Protein AF-A0A6J8EHJ0-F1 (afdb_monomer_lite)

Radius of gyration: 64.83 Å; chains: 1; bounding box: 148×82×226 Å

Sequence (607 aa):
MILKSPSSLLPSDLTCAIQNQIAAVLEKQIGTSPLSCLPIIASTIPTVQPEEMSKLQKSDPHIKRLLLYWKGEEIVTRRQLSRESKEVRRLVNNIKTLKEKDGIIYRETKDNRQLLLPSTLKQREAFELAMEETEQKALKRQQKLNVKIDNKELPIGCRIFLRNHPKGRAKIQDAWNDKPYRIMDKKDNMYNVEPLIGRGESKHVHRREILDARYLVRNRNPNFDRPQPCGRVVNERSEIVDRQDSDDEDFVILLQQPPVTTYDENGTKETLARTIEIRHKQIKEARNIELQEKIEKYEIDIVEKERIIGMFKQLNEEEKKLREQKELSFKRKKEEFDKELFELKEILEGKERSFRRKNEQLIAETEEKEKKLRDTYNQMSEEEKILRKRELSFKQTKEEFYIEVCRLKQIQEDKERSFRRKNDQLVAEREKEKKLKDIYKQMSEEEKILGEEKELSFKRKKEEFDIEVSRLKQIQEENEKSFRRNTDQLIAEREEKERKLLDEYNQIVEEEKILREEKELSLKQIHEAKERSFRRNTNKLIAEREEKEKEIVEEKRLREEKEKEIVEEKRLREEREKENYLLQQEKSALEKENKTLIQKSKVCVVS

Structure (mmCIF, N/CA/C/O backbone):
data_AF-A0A6J8EHJ0-F1
#
_entry.id   AF-A0A6J8EHJ0-F1
#
loop_
_atom_site.group_PDB
_atom_site.id
_atom_site.type_symbol
_atom_site.label_atom_id
_atom_site.label_alt_id
_atom_site.label_comp_id
_atom_site.label_asym_id
_atom_site.label_entity_id
_atom_site.label_seq_id
_atom_site.pdbx_PDB_ins_code
_atom_site.Cartn_x
_atom_site.Cartn_y
_atom_site.Cartn_z
_atom_site.occupancy
_atom_site.B_iso_or_equiv
_atom_site.auth_seq_id
_atom_site.auth_comp_id
_atom_site.auth_asym_id
_atom_site.auth_atom_id
_atom_site.pdbx_PDB_model_num
ATOM 1 N N . MET A 1 1 ? 8.419 12.391 -55.131 1.00 37.00 1 MET A N 1
ATOM 2 C CA . MET A 1 1 ? 9.618 11.539 -54.977 1.00 37.00 1 MET A CA 1
ATOM 3 C C . MET A 1 1 ? 9.383 10.611 -53.795 1.00 37.00 1 MET A C 1
ATOM 5 O O . MET A 1 1 ? 9.389 11.077 -52.666 1.00 37.00 1 MET A O 1
ATOM 9 N N . ILE A 1 2 ? 9.044 9.347 -54.055 1.00 34.19 2 ILE A N 1
ATOM 10 C CA . ILE A 1 2 ? 8.752 8.343 -53.019 1.00 34.19 2 ILE A CA 1
ATOM 11 C C . ILE A 1 2 ? 10.061 7.602 -52.730 1.00 34.19 2 ILE A C 1
ATOM 13 O O . ILE A 1 2 ? 10.590 6.931 -53.613 1.00 34.19 2 ILE A O 1
ATOM 17 N N . LEU A 1 3 ? 10.601 7.765 -51.521 1.00 34.50 3 LEU A N 1
ATOM 18 C CA . LEU A 1 3 ? 11.799 7.057 -51.066 1.00 34.50 3 LEU A CA 1
ATOM 19 C C . LEU A 1 3 ? 11.426 5.606 -50.726 1.00 34.50 3 LEU A C 1
ATOM 21 O O . LEU A 1 3 ? 10.606 5.365 -49.842 1.00 34.50 3 LEU A O 1
ATOM 25 N N . LYS A 1 4 ? 12.006 4.645 -51.455 1.00 35.75 4 LYS A N 1
ATOM 26 C CA . LYS A 1 4 ? 11.900 3.207 -51.168 1.00 35.75 4 LYS A CA 1
ATOM 27 C C . LYS A 1 4 ? 12.819 2.836 -49.995 1.00 35.75 4 LYS A C 1
ATOM 29 O O . LYS A 1 4 ? 13.918 3.368 -49.866 1.00 35.75 4 LYS A O 1
ATOM 34 N N . SER A 1 5 ? 12.349 1.927 -49.146 1.00 40.28 5 SER A N 1
ATOM 35 C CA . SER A 1 5 ? 13.016 1.439 -47.933 1.00 40.28 5 SER A CA 1
ATOM 36 C C . SER A 1 5 ? 14.308 0.643 -48.214 1.00 40.28 5 SER A C 1
ATOM 38 O O . SER A 1 5 ? 14.365 -0.083 -49.210 1.00 40.28 5 SER A O 1
ATOM 40 N N . PRO A 1 6 ? 15.310 0.686 -47.310 1.00 44.06 6 PRO A N 1
ATOM 41 C CA . PRO A 1 6 ? 16.663 0.142 -47.515 1.00 44.06 6 PRO A CA 1
ATOM 42 C C . PRO A 1 6 ? 16.791 -1.396 -47.459 1.00 44.06 6 PRO A C 1
ATOM 44 O O . PRO A 1 6 ? 17.896 -1.925 -47.443 1.00 44.06 6 PRO A O 1
ATOM 47 N N . SER A 1 7 ? 15.688 -2.145 -47.463 1.00 43.34 7 SER A N 1
ATOM 48 C CA . SER A 1 7 ? 15.691 -3.609 -47.297 1.00 43.34 7 SER A CA 1
ATOM 49 C C . SER A 1 7 ? 15.924 -4.409 -48.590 1.00 43.34 7 SER A C 1
ATOM 51 O O . SER A 1 7 ? 15.795 -5.626 -48.570 1.00 43.34 7 SER A O 1
ATOM 53 N N . SER A 1 8 ? 16.242 -3.758 -49.715 1.00 46.12 8 SER A N 1
ATOM 54 C CA . SER A 1 8 ? 16.336 -4.396 -51.046 1.00 46.12 8 SER A CA 1
ATOM 55 C C . SER A 1 8 ? 17.762 -4.537 -51.602 1.00 46.12 8 SER A C 1
ATOM 57 O O . SER A 1 8 ? 17.929 -4.821 -52.781 1.00 46.12 8 SER A O 1
ATOM 59 N N . LEU A 1 9 ? 18.799 -4.353 -50.775 1.00 47.59 9 LEU A N 1
ATOM 60 C CA . LEU A 1 9 ? 20.199 -4.294 -51.232 1.00 47.59 9 LEU A CA 1
ATOM 61 C C . LEU A 1 9 ? 21.023 -5.575 -51.024 1.00 47.59 9 LEU A C 1
ATOM 63 O O . LEU A 1 9 ? 22.231 -5.549 -51.241 1.00 47.59 9 LEU A O 1
ATOM 67 N N . LEU A 1 10 ? 20.413 -6.692 -50.622 1.00 62.69 10 LEU A N 1
ATOM 68 C CA . LEU A 1 10 ? 21.129 -7.965 -50.523 1.00 62.69 10 LEU A CA 1
ATOM 69 C C . LEU A 1 10 ? 20.676 -8.920 -51.635 1.00 62.69 10 LEU A C 1
ATOM 71 O O . LEU A 1 10 ? 19.471 -9.145 -51.763 1.00 62.69 10 LEU A O 1
ATOM 75 N N . PRO A 1 11 ? 21.613 -9.484 -52.425 1.00 75.31 11 PRO A N 1
ATOM 76 C CA . PRO A 1 11 ? 21.313 -10.562 -53.358 1.00 75.31 11 PRO A CA 1
ATOM 77 C C . PRO A 1 11 ? 20.622 -11.715 -52.624 1.00 75.31 11 PRO A C 1
ATOM 79 O O . PRO A 1 11 ? 21.069 -12.118 -51.546 1.00 75.31 11 PRO A O 1
ATOM 82 N N . SER A 1 12 ? 19.547 -12.243 -53.211 1.00 69.94 12 SER A N 1
ATOM 83 C CA . SER A 1 12 ? 18.723 -13.346 -52.684 1.00 69.94 12 SER A CA 1
ATOM 84 C C . SER A 1 12 ? 19.536 -14.558 -52.226 1.00 69.94 12 SER A C 1
ATOM 86 O O . SER A 1 12 ? 19.180 -15.258 -51.276 1.00 69.94 12 SER A O 1
ATOM 88 N N . ASP A 1 13 ? 20.665 -14.774 -52.886 1.00 68.75 13 ASP A N 1
ATOM 89 C CA . ASP A 1 13 ? 21.521 -15.934 -52.686 1.00 68.75 13 ASP A CA 1
ATOM 90 C C . ASP A 1 13 ? 22.263 -15.840 -51.344 1.00 68.75 13 ASP A C 1
ATOM 92 O O . ASP A 1 13 ? 22.521 -16.844 -50.677 1.00 68.75 13 ASP A O 1
ATOM 96 N N . LEU A 1 14 ? 22.530 -14.612 -50.892 1.00 68.12 14 LEU A N 1
ATOM 97 C CA . LEU A 1 14 ? 23.242 -14.318 -49.653 1.00 68.12 14 LEU A CA 1
ATOM 98 C C . LEU A 1 14 ? 22.308 -14.382 -48.437 1.00 68.12 14 LEU A C 1
ATOM 100 O O . LEU A 1 14 ? 22.705 -14.877 -47.383 1.00 68.12 14 LEU A O 1
ATOM 104 N N . THR A 1 15 ? 21.048 -13.965 -48.578 1.00 69.50 15 THR A N 1
ATOM 105 C CA . THR A 1 15 ? 20.033 -14.115 -47.521 1.00 69.50 15 THR A CA 1
ATOM 106 C C . THR A 1 15 ? 19.699 -15.580 -47.253 1.00 69.50 15 THR A C 1
ATOM 108 O O . THR A 1 15 ? 19.589 -15.965 -46.088 1.00 69.50 15 THR A O 1
ATOM 111 N N . CYS A 1 16 ? 19.623 -16.412 -48.296 1.00 69.44 16 CYS A N 1
ATOM 112 C CA . CYS A 1 16 ? 19.409 -17.854 -48.151 1.00 69.44 16 CYS A CA 1
ATOM 113 C C . CYS A 1 16 ? 20.607 -18.541 -47.466 1.00 69.44 16 CYS A C 1
ATOM 115 O O . CYS A 1 16 ? 20.432 -19.333 -46.539 1.00 69.44 16 CYS A O 1
ATOM 117 N N . ALA A 1 17 ? 21.840 -18.175 -47.839 1.00 77.12 17 ALA A N 1
ATOM 118 C CA . ALA A 1 17 ? 23.050 -18.701 -47.203 1.00 77.12 17 ALA A CA 1
ATOM 119 C C . ALA A 1 17 ? 23.141 -18.339 -45.707 1.00 77.12 17 ALA A C 1
ATOM 121 O O . ALA A 1 17 ? 23.489 -19.189 -44.883 1.00 77.12 17 ALA A O 1
ATOM 122 N N . ILE A 1 18 ? 22.774 -17.105 -45.341 1.00 76.00 18 ILE A N 1
ATOM 123 C CA . ILE A 1 18 ? 22.749 -16.651 -43.944 1.00 76.00 18 ILE A CA 1
ATOM 124 C C . ILE A 1 18 ? 21.660 -17.385 -43.149 1.00 76.00 18 ILE A C 1
ATOM 126 O O . ILE A 1 18 ? 21.921 -17.844 -42.038 1.00 76.00 18 ILE A O 1
ATOM 130 N N . GLN A 1 19 ? 20.458 -17.557 -43.709 1.00 76.12 19 GLN A N 1
ATOM 131 C CA . GLN A 1 19 ? 19.379 -18.297 -43.044 1.00 76.12 19 GLN A CA 1
ATOM 132 C C . GLN A 1 19 ? 19.737 -19.773 -42.821 1.00 76.12 19 GLN A C 1
ATOM 134 O O . GLN A 1 19 ? 19.497 -20.299 -41.733 1.00 76.12 19 GLN A O 1
ATOM 139 N N . ASN A 1 20 ? 20.390 -20.415 -43.791 1.00 76.56 20 ASN A N 1
ATOM 140 C CA . ASN A 1 20 ? 20.829 -21.805 -43.669 1.00 76.56 20 ASN A CA 1
ATOM 141 C C . ASN A 1 20 ? 21.965 -21.977 -42.646 1.00 76.56 20 ASN A C 1
ATOM 143 O O . ASN A 1 20 ? 21.979 -22.959 -41.904 1.00 76.56 20 ASN A O 1
ATOM 147 N N . GLN A 1 21 ? 22.886 -21.012 -42.536 1.00 79.50 21 GLN A N 1
ATOM 148 C CA . GLN A 1 21 ? 23.902 -21.025 -41.476 1.00 79.50 21 GLN A CA 1
ATOM 149 C C . GLN A 1 21 ? 23.294 -20.834 -40.082 1.00 79.50 21 GLN A C 1
ATOM 151 O O . GLN A 1 21 ? 23.711 -21.510 -39.143 1.00 79.50 21 GLN A O 1
ATOM 156 N N . ILE A 1 22 ? 22.289 -19.965 -39.940 1.00 77.31 22 ILE A N 1
ATOM 157 C CA . ILE A 1 22 ? 21.585 -19.766 -38.665 1.00 77.31 22 ILE A CA 1
ATOM 158 C C . ILE A 1 22 ? 20.845 -21.048 -38.250 1.00 77.31 22 ILE A C 1
ATOM 160 O O . ILE A 1 22 ? 20.940 -21.454 -37.091 1.00 77.31 22 ILE A O 1
ATOM 164 N N . ALA A 1 23 ? 20.178 -21.728 -39.188 1.00 74.44 23 ALA A N 1
ATOM 165 C CA . ALA A 1 23 ? 19.507 -23.003 -38.926 1.00 74.44 23 ALA A CA 1
ATOM 166 C C . ALA A 1 23 ? 20.495 -24.105 -38.489 1.00 74.44 23 ALA A C 1
ATOM 168 O O . ALA A 1 23 ? 20.273 -24.767 -37.476 1.00 74.44 23 ALA A O 1
ATOM 169 N N . ALA A 1 24 ? 21.636 -24.234 -39.174 1.00 74.19 24 ALA A N 1
ATOM 170 C CA . ALA A 1 24 ? 22.652 -25.240 -38.852 1.00 74.19 24 ALA A CA 1
ATOM 171 C C . ALA A 1 24 ? 23.341 -25.010 -37.489 1.00 74.19 24 ALA A C 1
ATOM 173 O O . ALA A 1 24 ? 23.752 -25.962 -36.821 1.00 74.19 24 ALA A O 1
ATOM 174 N N . VAL A 1 25 ? 23.479 -23.751 -37.057 1.00 76.56 25 VAL A N 1
ATOM 175 C CA . VAL A 1 25 ? 24.025 -23.414 -35.729 1.00 76.56 25 VAL A CA 1
ATOM 176 C C . VAL A 1 25 ? 23.017 -23.732 -34.623 1.00 76.56 25 VAL A C 1
ATOM 178 O O . VAL A 1 25 ? 23.414 -24.238 -33.573 1.00 76.56 25 VAL A O 1
ATOM 181 N N . LEU A 1 26 ? 21.723 -23.499 -34.866 1.00 67.19 26 LEU A N 1
ATOM 182 C CA . LEU A 1 26 ? 20.660 -23.827 -33.914 1.00 67.19 26 LEU A CA 1
ATOM 183 C C . LEU A 1 26 ? 20.492 -25.343 -33.731 1.00 67.19 26 LEU A C 1
ATOM 185 O O . LEU A 1 26 ? 20.342 -25.799 -32.600 1.00 67.19 26 LEU A O 1
ATOM 189 N N . GLU A 1 27 ? 20.616 -26.136 -34.798 1.00 69.44 27 GLU A N 1
ATOM 190 C CA . GLU A 1 27 ? 20.576 -27.605 -34.704 1.00 69.44 27 GLU A CA 1
ATOM 191 C C . GLU A 1 27 ? 21.775 -28.191 -33.942 1.00 69.44 27 GLU A C 1
ATOM 193 O O . GLU A 1 27 ? 21.628 -29.173 -33.218 1.00 69.44 27 GLU A O 1
ATOM 198 N N . LYS A 1 28 ? 22.960 -27.571 -34.025 1.00 70.69 28 LYS A N 1
ATOM 199 C CA . LYS A 1 28 ? 24.150 -28.032 -33.286 1.00 70.69 28 LYS A CA 1
ATOM 200 C C . LYS A 1 28 ? 24.123 -27.730 -31.788 1.00 70.69 28 LYS A C 1
ATOM 202 O O . LYS A 1 28 ? 24.857 -28.377 -31.043 1.00 70.69 28 LYS A O 1
ATOM 207 N N . GLN A 1 29 ? 23.331 -26.757 -31.337 1.00 58.41 29 GLN A N 1
ATOM 208 C CA . GLN A 1 29 ? 23.260 -26.392 -29.916 1.00 58.41 29 GLN A CA 1
ATOM 209 C C . GLN A 1 29 ? 22.192 -27.166 -29.136 1.00 58.41 29 GLN A C 1
ATOM 211 O O . GLN A 1 29 ? 22.242 -27.198 -27.906 1.00 58.41 29 GLN A O 1
ATOM 216 N N . ILE A 1 30 ? 21.269 -27.843 -29.821 1.00 49.22 30 ILE A N 1
ATOM 217 C CA . ILE A 1 30 ? 20.228 -28.653 -29.187 1.00 49.22 30 ILE A CA 1
ATOM 218 C C . ILE A 1 30 ? 20.640 -30.121 -29.314 1.00 49.22 30 ILE A C 1
ATOM 220 O O . ILE A 1 30 ? 20.262 -30.830 -30.242 1.00 49.22 30 ILE A O 1
ATOM 224 N N . GLY A 1 31 ? 21.486 -30.560 -28.381 1.00 40.81 31 GLY A N 1
ATOM 225 C CA . GLY A 1 31 ? 21.946 -31.942 -28.293 1.00 40.81 31 GLY A CA 1
ATOM 226 C C . GLY A 1 31 ? 20.784 -32.937 -28.260 1.00 40.81 31 GLY A C 1
ATOM 227 O O . GLY A 1 31 ? 19.827 -32.804 -27.498 1.00 40.81 31 GLY A O 1
ATOM 228 N N . THR A 1 32 ? 20.901 -33.953 -29.104 1.00 46.22 32 THR A N 1
ATOM 229 C CA . THR A 1 32 ? 19.975 -35.065 -29.285 1.00 46.22 32 THR A CA 1
ATOM 230 C C . THR A 1 32 ? 19.804 -35.884 -28.005 1.00 46.22 32 THR A C 1
ATOM 232 O O . THR A 1 32 ? 20.712 -36.612 -27.605 1.00 46.22 32 THR A O 1
ATOM 235 N N . SER A 1 33 ? 18.612 -35.840 -27.411 1.00 36.56 33 SER A N 1
ATOM 236 C CA . SER A 1 33 ? 18.094 -36.912 -26.557 1.00 36.56 33 SER A CA 1
ATOM 237 C C . SER A 1 33 ? 16.606 -37.113 -26.870 1.00 36.56 33 SER A C 1
ATOM 239 O O . SER A 1 33 ? 15.839 -36.150 -26.775 1.00 36.56 33 SER A O 1
ATOM 241 N N . PRO A 1 34 ? 16.164 -38.310 -27.299 1.00 52.53 34 PRO A N 1
ATOM 242 C CA . PRO A 1 34 ? 14.788 -38.531 -27.709 1.00 52.53 34 PRO A CA 1
ATOM 243 C C . PRO A 1 34 ? 13.959 -38.995 -26.509 1.00 52.53 34 PRO A C 1
ATOM 245 O O . PRO A 1 34 ? 13.818 -40.190 -26.266 1.00 52.53 34 PRO A O 1
ATOM 248 N N . LEU A 1 35 ? 13.370 -38.057 -25.766 1.00 39.50 35 LEU A N 1
ATOM 249 C CA . LEU A 1 35 ? 12.253 -38.361 -24.869 1.00 39.50 35 LEU A CA 1
ATOM 250 C C . LEU A 1 35 ? 11.121 -37.350 -25.075 1.00 39.50 35 LEU A C 1
ATOM 252 O O . LEU A 1 35 ? 11.190 -36.200 -24.658 1.00 39.50 35 LEU A O 1
ATOM 256 N N . SER A 1 36 ? 10.085 -37.832 -25.766 1.00 44.09 36 SER A N 1
ATOM 257 C CA . SER A 1 36 ? 8.674 -37.451 -25.640 1.00 44.09 36 SER A CA 1
ATOM 258 C C . SER A 1 36 ? 8.370 -35.991 -25.265 1.00 44.09 36 SER A C 1
ATOM 260 O O . SER A 1 36 ? 7.953 -35.700 -24.144 1.00 44.09 36 SER A O 1
ATOM 262 N N . CYS A 1 37 ? 8.459 -35.077 -26.230 1.00 34.75 37 CYS A N 1
ATOM 263 C CA . CYS A 1 37 ? 7.687 -33.837 -26.166 1.00 34.75 37 CYS A CA 1
ATOM 264 C C . CYS A 1 37 ? 6.271 -34.110 -26.688 1.00 34.75 37 CYS A C 1
ATOM 266 O O . CYS A 1 37 ? 5.990 -33.986 -27.878 1.00 34.75 37 CYS A O 1
ATOM 268 N N . LEU A 1 38 ? 5.370 -34.494 -25.780 1.00 36.62 38 LEU A N 1
ATOM 269 C CA . LEU A 1 38 ? 3.957 -34.167 -25.959 1.00 36.62 38 LEU A CA 1
ATOM 270 C C . LEU A 1 38 ? 3.814 -32.635 -25.946 1.00 36.62 38 LEU A C 1
ATOM 272 O O . LEU A 1 38 ? 4.614 -31.965 -25.286 1.00 36.62 38 LEU A O 1
ATOM 276 N N . PRO A 1 39 ? 2.833 -32.069 -26.670 1.00 39.81 39 PRO A N 1
ATOM 277 C CA . PRO A 1 39 ? 2.679 -30.628 -26.781 1.00 39.81 39 PRO A CA 1
ATOM 278 C C . PRO A 1 39 ? 2.547 -30.023 -25.386 1.00 39.81 39 PRO A C 1
ATOM 280 O O . PRO A 1 39 ? 1.609 -30.324 -24.645 1.00 39.81 39 PRO A O 1
ATOM 283 N N . ILE A 1 40 ? 3.512 -29.170 -25.039 1.00 39.34 40 ILE A N 1
ATOM 284 C CA . ILE A 1 40 ? 3.468 -28.294 -23.875 1.00 39.34 40 ILE A CA 1
ATOM 285 C C . ILE A 1 40 ? 2.319 -27.320 -24.136 1.00 39.34 40 ILE A C 1
ATOM 287 O O . ILE A 1 40 ? 2.488 -26.243 -24.702 1.00 39.34 40 ILE A O 1
ATOM 291 N N . ILE A 1 41 ? 1.111 -27.732 -23.763 1.00 36.44 41 ILE A N 1
ATOM 292 C CA . ILE A 1 41 ? 0.028 -26.801 -23.499 1.00 36.44 41 ILE A CA 1
ATOM 293 C C . ILE A 1 41 ? 0.527 -25.993 -22.307 1.00 36.44 41 ILE A C 1
ATOM 295 O O . ILE A 1 41 ? 0.726 -26.544 -21.225 1.00 36.44 41 ILE A O 1
ATOM 299 N N . ALA A 1 42 ? 0.821 -24.720 -22.558 1.00 38.38 42 ALA A N 1
ATOM 300 C CA . ALA A 1 42 ? 1.315 -23.752 -21.596 1.00 38.38 42 ALA A CA 1
ATOM 301 C C . ALA A 1 42 ? 0.484 -23.797 -20.303 1.00 38.38 42 ALA A C 1
ATOM 303 O O . ALA A 1 42 ? -0.595 -23.218 -20.202 1.00 38.38 42 ALA A O 1
ATOM 304 N N . SER A 1 43 ? 0.990 -24.527 -19.314 1.00 37.50 43 SER A N 1
ATOM 305 C CA . SER A 1 43 ? 0.501 -24.491 -17.947 1.00 37.50 43 SER A CA 1
ATOM 306 C C . SER A 1 43 ? 1.025 -23.195 -17.341 1.00 37.50 43 SER A C 1
ATOM 308 O O . SER A 1 43 ? 2.197 -23.105 -16.992 1.00 37.50 43 SER A O 1
ATOM 310 N N . THR A 1 44 ? 0.156 -22.197 -17.213 1.00 48.19 44 THR A N 1
ATOM 311 C CA . THR A 1 44 ? 0.405 -20.910 -16.539 1.00 48.19 44 THR A CA 1
ATOM 312 C C . THR A 1 44 ? 0.606 -21.036 -15.026 1.00 48.19 44 THR A C 1
ATOM 314 O O . THR A 1 44 ? 0.693 -20.031 -14.327 1.00 48.19 44 THR A O 1
ATOM 317 N N . ILE A 1 45 ? 0.679 -22.256 -14.488 1.00 57.72 45 ILE A N 1
ATOM 318 C CA . ILE A 1 45 ? 0.959 -22.466 -13.073 1.00 57.72 45 ILE A CA 1
ATOM 319 C C . ILE A 1 45 ? 2.458 -22.210 -12.857 1.00 57.72 45 ILE A C 1
ATOM 321 O O . ILE A 1 45 ? 3.272 -22.835 -13.542 1.00 57.72 45 ILE A O 1
ATOM 325 N N . PRO A 1 46 ? 2.844 -21.319 -11.923 1.00 57.69 46 PRO A N 1
ATOM 326 C CA . PRO A 1 46 ? 4.244 -21.101 -11.587 1.00 57.69 46 PRO A CA 1
ATOM 327 C C . PRO A 1 46 ? 4.899 -22.437 -11.234 1.00 57.69 46 PRO A C 1
ATOM 329 O O . PRO A 1 46 ? 4.273 -23.272 -10.580 1.00 57.69 46 PRO A O 1
ATOM 332 N N . THR A 1 47 ? 6.144 -22.629 -11.672 1.00 76.81 47 THR A N 1
ATOM 333 C CA . THR A 1 47 ? 6.971 -23.836 -11.499 1.00 76.81 47 THR A CA 1
ATOM 334 C C . THR A 1 47 ? 7.337 -24.074 -10.025 1.00 76.81 47 THR A C 1
ATOM 336 O O . THR A 1 47 ? 8.503 -24.100 -9.648 1.00 76.81 47 THR A O 1
ATOM 339 N N . VAL A 1 48 ? 6.336 -24.179 -9.154 1.00 87.56 48 VAL A N 1
ATOM 340 C CA . VAL A 1 48 ? 6.484 -24.457 -7.729 1.00 87.56 48 VAL A CA 1
ATOM 341 C C . VAL A 1 48 ? 6.723 -25.949 -7.584 1.00 87.56 48 VAL A C 1
ATOM 343 O O . VAL A 1 48 ? 5.947 -26.764 -8.091 1.00 87.56 48 VAL A O 1
ATOM 346 N N . GLN A 1 49 ? 7.797 -26.311 -6.888 1.00 92.12 49 GLN A N 1
ATOM 347 C CA . GLN A 1 49 ? 8.137 -27.712 -6.681 1.00 92.12 49 GLN A CA 1
ATOM 348 C C . GLN A 1 49 ? 7.021 -28.427 -5.894 1.00 92.12 49 GLN A C 1
ATOM 350 O O . GLN A 1 49 ? 6.405 -27.817 -5.011 1.00 92.12 49 GLN A O 1
ATOM 355 N N . PRO A 1 50 ? 6.752 -29.722 -6.152 1.00 93.50 50 PRO A N 1
ATOM 356 C CA . PRO A 1 50 ? 5.683 -30.459 -5.478 1.00 93.50 50 PRO A CA 1
ATOM 357 C C . PRO A 1 50 ? 5.747 -30.388 -3.941 1.00 93.50 50 PRO A C 1
ATOM 359 O O . PRO A 1 50 ? 4.733 -30.206 -3.261 1.00 93.50 50 PRO A O 1
ATOM 362 N N . GLU A 1 51 ? 6.954 -30.449 -3.381 1.00 94.31 51 GLU A N 1
ATOM 363 C CA . GLU A 1 51 ? 7.187 -30.346 -1.938 1.00 94.31 51 GLU A CA 1
ATOM 364 C C . GLU A 1 51 ? 6.798 -28.978 -1.370 1.00 94.31 51 GLU A C 1
ATOM 366 O O . GLU A 1 51 ? 6.218 -28.881 -0.286 1.00 94.31 51 GLU A O 1
ATOM 371 N N . GLU A 1 52 ? 7.099 -27.908 -2.104 1.00 94.25 52 GLU A N 1
ATOM 372 C CA . GLU A 1 52 ? 6.732 -26.548 -1.722 1.00 94.25 52 GLU A CA 1
ATOM 373 C C . GLU A 1 52 ? 5.220 -26.361 -1.798 1.00 94.25 52 GLU A C 1
ATOM 375 O O . GLU A 1 52 ? 4.625 -25.815 -0.870 1.00 94.25 52 GLU A O 1
ATOM 380 N N . MET A 1 53 ? 4.574 -26.896 -2.837 1.00 95.31 53 MET A N 1
ATOM 381 C CA . MET A 1 53 ? 3.116 -26.883 -2.957 1.00 95.31 53 MET A CA 1
ATOM 382 C C . MET A 1 53 ? 2.448 -27.608 -1.781 1.00 95.31 53 MET A C 1
ATOM 384 O O . MET A 1 53 ? 1.489 -27.097 -1.201 1.00 95.31 53 MET A O 1
ATOM 388 N N . SER A 1 54 ? 2.993 -28.757 -1.365 1.00 96.06 54 SER A N 1
ATOM 389 C CA . SER A 1 54 ? 2.539 -29.474 -0.167 1.00 96.06 54 SER A CA 1
ATOM 390 C C . SER A 1 54 ? 2.683 -28.620 1.098 1.00 96.06 54 SER A C 1
ATOM 392 O O . SER A 1 54 ? 1.748 -28.525 1.898 1.00 96.06 54 SER A O 1
ATOM 394 N N . LYS A 1 55 ? 3.832 -27.954 1.282 1.00 96.31 55 LYS A N 1
ATOM 395 C CA . LYS A 1 55 ? 4.069 -27.040 2.414 1.00 96.31 55 LYS A CA 1
ATOM 396 C C . LYS A 1 55 ? 3.079 -25.871 2.409 1.00 96.31 55 LYS A C 1
ATOM 398 O O . LYS A 1 55 ? 2.517 -25.567 3.460 1.00 96.31 55 LYS A O 1
ATOM 403 N N . LEU A 1 56 ? 2.814 -25.270 1.247 1.00 95.62 56 LEU A N 1
ATOM 404 C CA . LEU A 1 56 ? 1.862 -24.165 1.085 1.00 95.62 56 LEU A CA 1
ATOM 405 C C . LEU A 1 56 ? 0.415 -24.594 1.361 1.00 95.62 56 LEU A C 1
ATOM 407 O O . LEU A 1 56 ? -0.327 -23.872 2.020 1.00 95.62 56 LEU A O 1
ATOM 411 N N . GLN A 1 57 ? 0.006 -25.785 0.918 1.00 96.38 57 GLN A N 1
ATOM 412 C CA . GLN A 1 57 ? -1.313 -26.331 1.252 1.00 96.38 57 GLN A CA 1
ATOM 413 C C . GLN A 1 57 ? -1.452 -26.631 2.751 1.00 96.38 57 GLN A C 1
ATOM 415 O O . GLN A 1 57 ? -2.514 -26.416 3.329 1.00 96.38 57 GLN A O 1
ATOM 420 N N . LYS A 1 58 ? -0.385 -27.105 3.404 1.00 96.44 58 LYS A N 1
ATOM 421 C CA . LYS A 1 58 ? -0.382 -27.384 4.850 1.00 96.44 58 LYS A CA 1
ATOM 422 C C . LYS A 1 58 ? -0.385 -26.114 5.704 1.00 96.44 58 LYS A C 1
ATOM 424 O O . LYS A 1 58 ? -0.902 -26.147 6.823 1.00 96.44 58 LYS A O 1
ATOM 429 N N . SER A 1 59 ? 0.204 -25.023 5.215 1.00 96.38 59 SER A N 1
ATOM 430 C CA . SER A 1 59 ? 0.230 -23.735 5.914 1.00 96.38 59 SER A CA 1
ATOM 431 C C . SER A 1 59 ? -1.036 -22.902 5.691 1.00 96.38 59 SER A C 1
ATOM 433 O O . SER A 1 59 ? -1.368 -22.081 6.546 1.00 96.38 59 SER A O 1
ATOM 435 N N . ASP A 1 60 ? -1.768 -23.136 4.599 1.00 97.25 60 ASP A N 1
ATOM 436 C CA . ASP A 1 60 ? -3.025 -22.452 4.297 1.00 97.25 60 ASP A CA 1
ATOM 437 C C . ASP A 1 60 ? -4.079 -22.668 5.404 1.00 97.25 60 ASP A C 1
ATOM 439 O O . ASP A 1 60 ? -4.372 -23.811 5.762 1.00 97.25 60 ASP A O 1
ATOM 443 N N . PRO A 1 61 ? -4.697 -21.603 5.948 1.00 96.50 61 PRO A N 1
ATOM 444 C CA . PRO A 1 61 ? -5.597 -21.712 7.095 1.00 96.50 61 PRO A CA 1
ATOM 445 C C . PRO A 1 61 ? -6.868 -22.518 6.795 1.00 96.50 61 PRO A C 1
ATOM 447 O O . PRO A 1 61 ? -7.378 -23.215 7.675 1.00 96.50 61 PRO A O 1
ATOM 450 N N . HIS A 1 62 ? -7.377 -22.466 5.562 1.00 97.12 62 HIS A N 1
ATOM 451 C CA . HIS A 1 62 ? -8.597 -23.164 5.172 1.00 97.12 62 HIS A CA 1
ATOM 452 C C . HIS A 1 62 ? -8.317 -24.634 4.839 1.00 97.12 62 HIS A C 1
ATOM 454 O O . HIS A 1 62 ? -9.053 -25.520 5.280 1.00 97.12 62 HIS A O 1
ATOM 460 N N . ILE A 1 63 ? -7.238 -24.908 4.102 1.00 97.25 63 ILE A N 1
ATOM 461 C CA . ILE A 1 63 ? -6.827 -26.270 3.738 1.00 97.25 63 ILE A CA 1
ATOM 462 C C . ILE A 1 63 ? -6.311 -27.015 4.973 1.00 97.25 63 ILE A C 1
ATOM 464 O O . ILE A 1 63 ? -6.683 -28.166 5.185 1.00 97.25 63 ILE A O 1
ATOM 468 N N . LYS A 1 64 ? -5.553 -26.360 5.858 1.00 96.44 64 LYS A N 1
ATOM 469 C CA . LYS A 1 64 ? -5.133 -26.933 7.147 1.00 96.44 64 LYS A CA 1
ATOM 470 C C . LYS A 1 64 ? -6.328 -27.359 7.992 1.00 96.44 64 LYS A C 1
ATOM 472 O O . LYS A 1 64 ? -6.305 -28.425 8.603 1.00 96.44 64 LYS A O 1
ATOM 477 N N . ARG A 1 65 ? -7.389 -26.549 8.022 1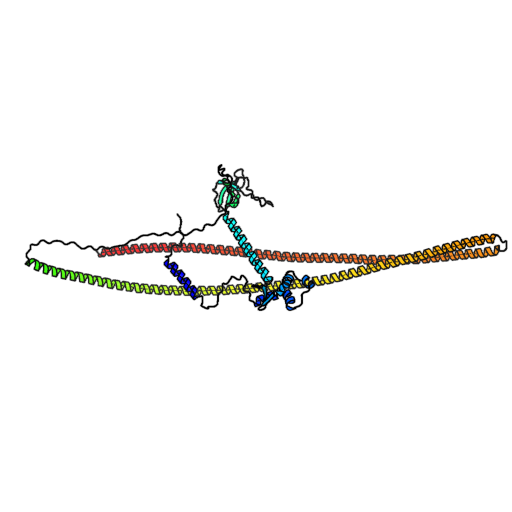.00 96.56 65 ARG A N 1
ATOM 478 C CA . ARG A 1 65 ? -8.609 -26.877 8.768 1.00 96.56 65 ARG A CA 1
ATOM 479 C C . ARG A 1 65 ? -9.375 -28.035 8.131 1.00 96.56 65 ARG A C 1
ATOM 481 O O . ARG A 1 65 ? -9.812 -28.927 8.848 1.00 96.56 65 ARG A O 1
ATOM 488 N N . LEU A 1 66 ? -9.465 -28.065 6.800 1.00 96.44 66 LEU A N 1
ATOM 489 C CA . LEU A 1 66 ? -9.981 -29.210 6.045 1.00 96.44 66 LEU A CA 1
ATOM 490 C C . LEU A 1 66 ? -9.200 -30.497 6.364 1.00 96.44 66 LEU A C 1
ATOM 492 O O . LEU A 1 66 ? -9.820 -31.532 6.589 1.00 96.44 66 LEU A O 1
ATOM 496 N N . LEU A 1 67 ? -7.864 -30.437 6.407 1.00 95.81 67 LEU A N 1
ATOM 497 C CA . LEU A 1 67 ? -6.998 -31.588 6.683 1.00 95.81 67 LEU A CA 1
ATOM 498 C C . LEU A 1 67 ? -7.289 -32.235 8.044 1.00 95.81 67 LEU A C 1
ATOM 500 O O . LEU A 1 67 ? -7.197 -33.454 8.155 1.00 95.81 67 LEU A O 1
ATOM 504 N N . LEU A 1 68 ? -7.670 -31.448 9.058 1.00 95.31 68 LEU A N 1
ATOM 505 C CA . LEU A 1 68 ? -8.073 -31.979 10.366 1.00 95.31 68 LEU A CA 1
ATOM 506 C C . LEU A 1 68 ? -9.331 -32.849 10.258 1.00 95.31 68 LEU A C 1
ATOM 508 O O . LEU A 1 68 ? -9.359 -33.948 10.802 1.00 95.31 68 LEU A O 1
ATOM 512 N N . TYR A 1 69 ? -10.341 -32.387 9.517 1.00 95.38 69 TYR A N 1
ATOM 513 C CA . TYR A 1 69 ? -11.566 -33.157 9.287 1.00 95.38 69 TYR A CA 1
ATOM 514 C C . TYR A 1 69 ? -11.338 -34.369 8.396 1.00 95.38 69 TYR A C 1
ATOM 516 O O . TYR A 1 69 ? -11.958 -35.407 8.589 1.00 95.38 69 TYR A O 1
ATOM 524 N N . TRP A 1 70 ? -10.450 -34.236 7.414 1.00 95.56 70 TRP A N 1
ATOM 525 C CA . TRP A 1 70 ? -10.196 -35.305 6.463 1.00 95.56 70 TRP A CA 1
ATOM 526 C C . TRP A 1 70 ? -9.410 -36.463 7.074 1.00 95.56 70 TRP A C 1
ATOM 528 O O . TRP A 1 70 ? -9.746 -37.613 6.821 1.00 95.56 70 TRP A O 1
A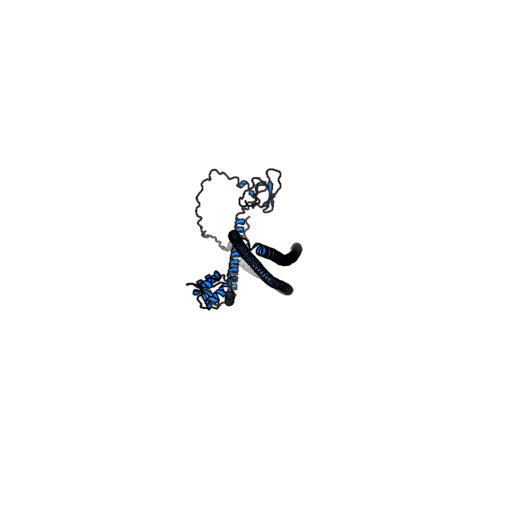TOM 538 N N . LYS A 1 71 ? -8.412 -36.169 7.918 1.00 94.06 71 LYS A N 1
ATOM 539 C CA . LYS A 1 71 ? -7.617 -37.193 8.613 1.00 94.06 71 LYS A CA 1
ATOM 540 C C . LYS A 1 71 ? -8.330 -37.818 9.807 1.00 94.06 71 LYS A C 1
ATOM 542 O O . LYS A 1 71 ? -7.985 -38.927 10.187 1.00 94.06 71 LYS A O 1
ATOM 547 N N . GLY A 1 72 ? -9.273 -37.104 10.419 1.00 89.12 72 GLY A N 1
ATOM 548 C CA . GLY A 1 72 ? -9.959 -37.577 11.618 1.00 89.12 72 GLY A CA 1
ATOM 549 C C . GLY A 1 72 ? -10.979 -38.690 11.377 1.00 89.12 72 GLY A C 1
ATOM 550 O O . GLY A 1 72 ? -11.483 -39.211 12.362 1.00 89.12 72 GLY A O 1
ATOM 551 N N . GLU A 1 73 ? -11.333 -39.003 10.120 1.00 81.50 73 GLU A N 1
ATOM 552 C CA . GLU A 1 73 ? -12.450 -39.883 9.687 1.00 81.50 73 GLU A CA 1
ATOM 553 C C . GLU A 1 73 ? -13.825 -39.609 10.346 1.00 81.50 73 GLU A C 1
ATOM 555 O O . GLU A 1 73 ? -14.841 -40.195 9.973 1.00 81.50 73 GLU A O 1
ATOM 560 N N . GLU A 1 74 ? -13.899 -38.665 11.282 1.00 86.12 74 GLU A N 1
ATOM 561 C CA . GLU A 1 74 ? -15.080 -38.324 12.046 1.00 86.12 74 GLU A CA 1
ATOM 562 C C . GLU A 1 74 ? -16.036 -37.480 11.198 1.00 86.12 74 GLU A C 1
ATOM 564 O O . GLU A 1 74 ? -15.666 -36.488 10.557 1.00 86.12 74 GLU A O 1
ATOM 569 N N . ILE A 1 75 ? -17.308 -37.875 11.197 1.00 88.31 75 ILE A N 1
ATOM 570 C CA . ILE A 1 75 ? -18.356 -37.165 10.468 1.00 88.31 75 ILE A CA 1
ATOM 571 C C . ILE A 1 75 ? -18.532 -35.783 11.104 1.00 88.31 75 ILE A C 1
ATOM 573 O O . ILE A 1 75 ? -19.045 -35.645 12.216 1.00 88.31 75 ILE A O 1
ATOM 577 N N . VAL A 1 76 ? -18.140 -34.739 10.371 1.00 95.31 76 VAL A N 1
ATOM 578 C CA . VAL A 1 76 ? -18.223 -33.361 10.863 1.00 95.31 76 VAL A CA 1
ATOM 579 C C . VAL A 1 76 ? -19.679 -32.990 11.137 1.00 95.31 76 VAL A C 1
ATOM 581 O O . VAL A 1 76 ? -20.524 -32.953 10.239 1.00 95.31 76 VAL A O 1
ATOM 584 N N . THR A 1 77 ? -19.984 -32.667 12.392 1.00 96.06 77 THR A N 1
ATOM 585 C CA . THR A 1 77 ? -21.350 -32.314 12.788 1.00 96.06 77 THR A CA 1
ATOM 586 C C . THR A 1 77 ? -21.734 -30.948 12.211 1.00 96.06 77 THR A C 1
ATOM 588 O O . THR A 1 77 ? -20.930 -30.014 12.180 1.00 96.06 77 THR A O 1
ATOM 591 N N . ARG A 1 78 ? -23.006 -30.757 11.829 1.00 95.06 78 ARG A N 1
ATOM 592 C CA . ARG A 1 78 ? -23.512 -29.483 11.267 1.00 95.06 78 ARG A CA 1
ATOM 593 C C . ARG A 1 78 ? -23.215 -28.260 12.152 1.00 95.06 78 ARG A C 1
ATOM 595 O O . ARG A 1 78 ? -22.939 -27.184 11.628 1.00 95.06 78 ARG A O 1
ATOM 602 N N . ARG A 1 79 ? -23.220 -28.434 13.481 1.00 96.00 79 ARG A N 1
ATOM 603 C CA . ARG A 1 79 ? -22.844 -27.399 14.466 1.00 96.00 79 ARG A CA 1
ATOM 604 C C . ARG A 1 79 ? -21.363 -27.011 14.393 1.00 96.00 79 ARG A C 1
ATOM 606 O O . ARG A 1 79 ? -21.041 -25.835 14.541 1.00 96.00 79 ARG A O 1
ATOM 613 N N . GLN A 1 80 ? -20.470 -27.971 14.153 1.00 95.50 80 GLN A N 1
ATOM 614 C CA . GLN A 1 80 ? -19.049 -27.685 13.941 1.00 95.50 80 GLN A CA 1
ATOM 615 C C . GLN A 1 80 ? -18.875 -26.930 12.620 1.00 95.50 80 GLN A C 1
ATOM 617 O O . GLN A 1 80 ? -18.306 -25.845 12.624 1.00 95.50 80 GLN A O 1
ATOM 622 N N . LEU A 1 81 ? -19.494 -27.409 11.530 1.00 96.31 81 LEU A N 1
ATOM 623 C CA . LEU A 1 81 ? -19.451 -26.731 10.228 1.00 96.31 81 LEU A CA 1
ATOM 624 C C . LEU A 1 81 ? -19.954 -25.285 10.283 1.00 96.31 81 LEU A C 1
ATOM 626 O O . LEU A 1 81 ? -19.389 -24.430 9.611 1.00 96.31 81 LEU A O 1
ATOM 630 N N . SER A 1 82 ? -20.988 -24.975 11.076 1.00 95.69 82 SER A N 1
ATOM 631 C CA . SER A 1 82 ? -21.484 -23.594 11.195 1.00 95.69 82 SER A CA 1
ATOM 632 C C . SER A 1 82 ? -20.489 -22.615 11.823 1.00 95.69 82 SER A C 1
ATOM 634 O O . SER A 1 82 ? -20.619 -21.417 11.589 1.00 95.69 82 SER A O 1
ATOM 636 N N . ARG A 1 83 ? -19.508 -23.107 12.592 1.00 96.94 83 ARG A N 1
ATOM 637 C CA . ARG A 1 83 ? -18.439 -22.283 13.181 1.00 96.94 83 ARG A CA 1
ATOM 638 C C . ARG A 1 83 ? -17.277 -22.051 12.214 1.00 96.94 83 ARG A C 1
ATOM 640 O O . ARG A 1 83 ? -16.458 -21.174 12.456 1.00 96.94 83 ARG A O 1
ATOM 647 N N . GLU A 1 84 ? -17.212 -22.821 11.132 1.00 97.62 84 GLU A N 1
ATOM 648 C CA . GLU A 1 84 ? -16.125 -22.767 10.161 1.00 97.62 84 GLU A CA 1
ATOM 649 C C . GLU A 1 84 ? -16.375 -21.744 9.044 1.00 97.62 84 GLU A C 1
ATOM 651 O O . GLU A 1 84 ? -17.515 -21.382 8.708 1.00 97.62 84 GLU A O 1
ATOM 656 N N . SER A 1 85 ? -15.282 -21.306 8.412 1.00 97.31 85 SER A N 1
ATOM 657 C CA . SER A 1 85 ? -15.341 -20.356 7.300 1.00 97.31 85 SER A CA 1
ATOM 658 C C . SER A 1 85 ? -16.133 -20.921 6.110 1.00 97.31 85 SER A C 1
ATOM 660 O O . SER A 1 85 ? -16.326 -22.133 5.952 1.00 97.31 85 SER A O 1
ATOM 662 N N . LYS A 1 86 ? -16.641 -20.035 5.248 1.00 96.69 86 LYS A N 1
ATOM 663 C CA . LYS A 1 86 ? -17.435 -20.428 4.071 1.00 96.69 86 LYS A CA 1
ATOM 664 C C . LYS A 1 86 ? -16.616 -21.291 3.103 1.00 96.69 86 LYS A C 1
ATOM 666 O O . LYS A 1 86 ? -17.157 -22.205 2.483 1.00 96.69 86 LYS A O 1
ATOM 671 N N . GLU A 1 87 ? -15.324 -21.014 2.999 1.00 95.38 87 GLU A N 1
ATOM 672 C CA . GLU A 1 87 ? -14.341 -21.720 2.180 1.00 95.38 87 GLU A CA 1
ATOM 673 C C . GLU A 1 87 ? -14.111 -23.131 2.720 1.00 95.38 87 GLU A C 1
ATOM 675 O O . GLU A 1 87 ? -14.248 -24.093 1.966 1.00 95.38 87 GLU A O 1
ATOM 680 N N . VAL A 1 88 ? -13.875 -23.271 4.032 1.00 97.12 88 VAL A N 1
ATOM 681 C CA . VAL A 1 88 ? -13.713 -24.579 4.691 1.00 97.12 88 VAL A CA 1
ATOM 682 C C . VAL A 1 88 ? -14.971 -25.421 4.511 1.00 97.12 88 VAL A C 1
ATOM 684 O O . VAL A 1 88 ? -14.882 -26.568 4.087 1.00 97.12 88 VAL A O 1
ATOM 687 N N . ARG A 1 89 ? -16.164 -24.849 4.722 1.00 97.25 89 ARG A N 1
ATOM 688 C CA . ARG A 1 89 ? -17.433 -25.558 4.485 1.00 97.25 89 ARG A CA 1
ATOM 689 C C . ARG A 1 89 ? -17.578 -26.053 3.045 1.00 97.25 89 ARG A C 1
ATOM 691 O O . ARG A 1 89 ? -18.002 -27.184 2.828 1.00 97.25 89 ARG A O 1
ATOM 698 N N . ARG A 1 90 ? -17.221 -25.230 2.052 1.00 96.12 90 ARG A N 1
ATOM 699 C CA . ARG A 1 90 ? -17.239 -25.632 0.633 1.00 96.12 90 ARG A CA 1
ATOM 700 C C . ARG A 1 90 ? -16.269 -26.778 0.355 1.00 96.12 90 ARG A C 1
ATOM 702 O O . ARG A 1 90 ? -16.610 -27.669 -0.419 1.00 96.12 90 ARG A O 1
ATOM 709 N N . LEU A 1 91 ? -15.090 -26.752 0.970 1.00 96.38 91 LEU A N 1
ATOM 710 C CA . LEU A 1 91 ? -14.099 -27.815 0.844 1.00 96.38 91 LEU A CA 1
ATOM 711 C C . LEU A 1 91 ? -14.576 -29.114 1.505 1.00 96.38 91 LEU A C 1
ATOM 713 O O . LEU A 1 91 ? -14.553 -30.158 0.860 1.00 96.38 91 LEU A O 1
ATOM 717 N N . VAL A 1 92 ? -15.098 -29.044 2.733 1.00 96.62 92 VAL A N 1
ATOM 718 C CA . VAL A 1 92 ? -15.622 -30.211 3.462 1.00 96.62 92 VAL A CA 1
ATOM 719 C C . VAL A 1 92 ? -16.820 -30.834 2.736 1.00 96.62 92 VAL A C 1
ATOM 721 O O . VAL A 1 92 ? -16.913 -32.053 2.633 1.00 96.62 92 VAL A O 1
ATOM 724 N N . ASN A 1 93 ? -17.695 -30.032 2.125 1.00 95.06 93 ASN A N 1
ATOM 725 C CA . ASN A 1 93 ? -18.794 -30.563 1.309 1.00 95.06 93 ASN A CA 1
ATOM 726 C C . ASN A 1 93 ? -18.310 -31.366 0.086 1.00 95.06 93 ASN A C 1
ATOM 728 O O . ASN A 1 93 ? -19.038 -32.219 -0.413 1.00 95.06 93 ASN A O 1
ATOM 732 N N . ASN A 1 94 ? -17.090 -31.107 -0.393 1.00 94.69 94 ASN A N 1
ATOM 733 C CA . ASN A 1 94 ? -16.470 -31.812 -1.514 1.00 94.69 94 ASN A CA 1
ATOM 734 C C . ASN A 1 94 ? -15.417 -32.841 -1.064 1.00 94.69 94 ASN A C 1
ATOM 736 O O . ASN A 1 94 ? -14.684 -33.360 -1.904 1.00 94.69 94 ASN A O 1
ATOM 740 N N . ILE A 1 95 ? -15.338 -33.170 0.230 1.00 95.69 95 ILE A N 1
ATOM 741 C CA . ILE A 1 95 ? -14.249 -33.978 0.802 1.00 95.69 95 ILE A CA 1
ATOM 742 C C . ILE A 1 95 ? -14.115 -35.364 0.160 1.00 95.69 95 ILE A C 1
ATOM 744 O O . ILE A 1 95 ? -13.006 -35.832 -0.064 1.00 95.69 95 ILE A O 1
ATOM 748 N N . LYS A 1 96 ? -15.237 -35.976 -0.247 1.00 95.19 96 LYS A N 1
ATOM 749 C CA . LYS A 1 96 ? -15.273 -37.287 -0.925 1.00 95.19 96 LYS A CA 1
ATOM 750 C C . LYS A 1 96 ? -14.566 -37.295 -2.285 1.00 95.19 96 LYS A C 1
ATOM 752 O O . LYS A 1 96 ? -14.239 -38.358 -2.792 1.00 95.19 96 LYS A O 1
ATOM 757 N N . THR A 1 97 ? -14.378 -36.121 -2.886 1.00 96.38 97 THR A N 1
ATOM 758 C CA . THR A 1 97 ? -13.699 -35.961 -4.181 1.00 96.38 97 THR A CA 1
ATOM 759 C C . THR A 1 97 ? -12.216 -35.637 -4.032 1.00 96.38 97 THR A C 1
ATOM 761 O O . THR A 1 97 ? -11.523 -35.510 -5.034 1.00 96.38 97 THR A O 1
ATOM 764 N N . LEU A 1 98 ? -11.713 -35.459 -2.808 1.00 96.62 98 LEU A N 1
ATOM 765 C CA . LEU A 1 98 ? -10.319 -35.096 -2.583 1.00 96.62 98 LEU A CA 1
ATOM 766 C C . LEU A 1 98 ? -9.441 -36.346 -2.499 1.00 96.62 98 LEU A C 1
ATOM 768 O O . LEU A 1 98 ? -9.813 -37.335 -1.871 1.00 96.62 98 LEU A O 1
ATOM 772 N N . LYS A 1 99 ? -8.267 -36.289 -3.130 1.00 96.81 99 LYS A N 1
ATOM 773 C CA . LYS A 1 99 ? -7.234 -37.329 -3.085 1.00 96.81 99 LYS A CA 1
ATOM 774 C C . LYS A 1 99 ? -5.866 -36.701 -2.863 1.00 96.81 99 LYS A C 1
ATOM 776 O O . LYS A 1 99 ? -5.564 -35.653 -3.432 1.00 96.81 99 LYS A O 1
ATOM 781 N N . GLU A 1 100 ? -5.044 -37.349 -2.047 1.00 96.81 100 GLU A N 1
ATOM 782 C CA . GLU A 1 100 ? -3.664 -36.938 -1.794 1.00 96.81 100 GLU A CA 1
ATOM 783 C C . GLU A 1 100 ? -2.748 -37.740 -2.717 1.00 96.81 100 GLU A C 1
ATOM 785 O O . GLU A 1 100 ? -2.853 -38.964 -2.799 1.00 96.81 100 GLU A O 1
ATOM 790 N N . LYS A 1 101 ? -1.875 -37.046 -3.444 1.00 96.50 101 LYS A N 1
ATOM 791 C CA . LYS A 1 101 ? -0.839 -37.652 -4.277 1.00 96.50 101 LYS A CA 1
ATOM 792 C C . LYS A 1 101 ? 0.448 -36.865 -4.075 1.00 96.50 101 LYS A C 1
ATOM 794 O O . LYS A 1 101 ? 0.435 -35.644 -4.203 1.00 96.50 101 LYS A O 1
ATOM 799 N N . ASP A 1 102 ? 1.528 -37.556 -3.723 1.00 95.06 102 ASP A N 1
ATOM 800 C CA . ASP A 1 102 ? 2.849 -36.953 -3.493 1.00 95.06 102 ASP A CA 1
ATOM 801 C C . ASP A 1 102 ? 2.820 -35.834 -2.428 1.00 95.06 102 ASP A C 1
ATOM 803 O O . ASP A 1 102 ? 3.500 -34.817 -2.526 1.00 95.06 102 ASP A O 1
ATOM 807 N N . GLY A 1 103 ? 1.965 -35.993 -1.409 1.00 94.81 103 GLY A N 1
ATOM 808 C CA . GLY A 1 103 ? 1.775 -35.003 -0.346 1.00 94.81 103 GLY A CA 1
ATOM 809 C C . GLY A 1 103 ? 0.948 -33.774 -0.745 1.00 94.81 103 GLY A C 1
ATOM 810 O O . GLY A 1 103 ? 0.827 -32.844 0.058 1.00 94.81 103 GLY A O 1
ATOM 811 N N . ILE A 1 104 ? 0.403 -33.740 -1.964 1.00 96.75 104 ILE A N 1
ATOM 812 C CA . ILE A 1 104 ? -0.416 -32.647 -2.495 1.00 96.75 104 ILE A CA 1
ATOM 813 C C . ILE A 1 104 ? -1.865 -33.110 -2.622 1.00 96.75 104 ILE A C 1
ATOM 815 O O . ILE A 1 104 ? -2.158 -34.210 -3.091 1.00 96.75 104 ILE A O 1
ATOM 819 N N . ILE A 1 105 ? -2.789 -32.240 -2.233 1.00 97.25 105 ILE A N 1
ATOM 820 C CA . ILE A 1 105 ? -4.226 -32.478 -2.303 1.00 97.25 105 ILE A CA 1
ATOM 821 C C . ILE A 1 105 ? -4.755 -32.030 -3.665 1.00 97.25 105 ILE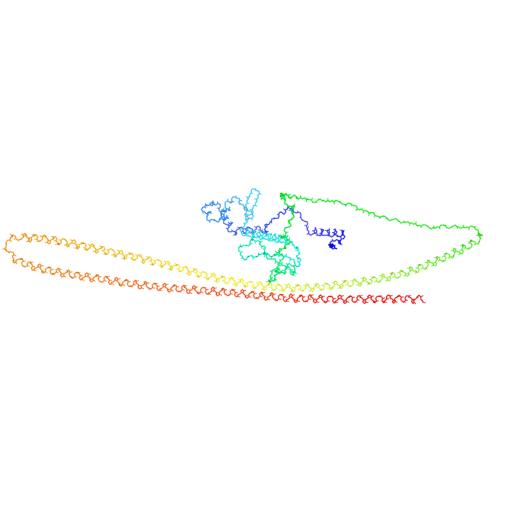 A C 1
ATOM 823 O O . ILE A 1 105 ? -4.630 -30.862 -4.058 1.00 97.25 105 ILE A O 1
ATOM 827 N N . TYR A 1 106 ? -5.415 -32.960 -4.346 1.00 96.69 106 TYR A N 1
ATOM 828 C CA . TYR A 1 106 ? -6.135 -32.746 -5.593 1.00 96.69 106 TYR A CA 1
ATOM 829 C C . TYR A 1 106 ? -7.624 -33.004 -5.394 1.00 96.69 106 TYR A C 1
ATOM 831 O O . TYR A 1 106 ? -8.028 -33.826 -4.574 1.00 96.69 106 TYR A O 1
ATOM 839 N N . ARG A 1 107 ? -8.446 -32.334 -6.196 1.00 96.31 107 ARG A N 1
ATOM 840 C CA . ARG A 1 107 ? -9.851 -32.669 -6.397 1.00 96.31 107 ARG A CA 1
ATOM 841 C C . ARG A 1 107 ? -9.978 -33.533 -7.643 1.00 96.31 107 ARG A C 1
ATOM 843 O O . ARG A 1 107 ? -9.659 -33.090 -8.745 1.00 96.31 107 ARG A O 1
ATOM 850 N N . GLU A 1 108 ? -10.453 -34.754 -7.478 1.00 96.19 108 GLU A N 1
ATOM 851 C CA . GLU A 1 108 ? -10.699 -35.673 -8.577 1.00 96.19 108 GLU A CA 1
ATOM 852 C C . GLU A 1 108 ? -12.103 -35.443 -9.150 1.00 96.19 108 GLU A C 1
ATOM 854 O O . GLU A 1 108 ? -13.115 -35.490 -8.450 1.00 96.19 108 GLU A O 1
ATOM 859 N N . THR A 1 109 ? -12.149 -35.144 -10.442 1.00 94.12 109 THR A N 1
ATOM 860 C CA . THR A 1 109 ? -13.360 -35.145 -11.269 1.00 94.12 109 THR A CA 1
ATOM 861 C C . THR A 1 109 ? -13.282 -36.359 -12.197 1.00 94.12 109 THR A C 1
ATOM 863 O O . THR A 1 109 ? -12.197 -36.907 -12.370 1.00 94.12 109 THR A O 1
ATOM 866 N N . LYS A 1 110 ? -14.403 -36.783 -12.801 1.00 92.69 110 LYS A N 1
ATOM 867 C CA . LYS A 1 110 ? -14.462 -37.972 -13.678 1.00 92.69 110 LYS A CA 1
ATOM 868 C C . LYS A 1 110 ? -13.321 -38.034 -14.702 1.00 92.69 110 LYS A C 1
ATOM 870 O O . LYS A 1 110 ? -12.763 -39.103 -14.905 1.00 92.69 110 LYS A O 1
ATOM 875 N N . ASP A 1 111 ? -12.946 -36.880 -15.249 1.00 90.38 111 ASP A N 1
ATOM 876 C CA . ASP A 1 111 ? -12.016 -36.811 -16.375 1.00 90.38 111 ASP A CA 1
ATOM 877 C C . ASP A 1 111 ? -10.666 -36.171 -16.017 1.00 90.38 111 ASP A C 1
ATOM 879 O O . ASP A 1 111 ? -9.729 -36.267 -16.798 1.00 90.38 111 ASP A O 1
ATOM 883 N N . ASN A 1 112 ? -10.536 -35.508 -14.857 1.00 93.25 112 ASN A N 1
ATOM 884 C CA . ASN A 1 112 ? -9.372 -34.670 -14.542 1.00 93.25 112 ASN A CA 1
ATOM 885 C C . ASN A 1 112 ? -9.080 -34.551 -13.039 1.00 93.25 112 ASN A C 1
ATOM 887 O O . ASN A 1 112 ? -9.983 -34.582 -12.199 1.00 93.25 112 ASN A O 1
ATOM 891 N N . ARG A 1 113 ? -7.806 -34.312 -12.704 1.00 92.25 113 ARG A N 1
ATOM 892 C CA . ARG A 1 113 ? -7.351 -33.951 -11.352 1.00 92.25 113 ARG A CA 1
ATOM 893 C C . ARG A 1 113 ? -7.086 -32.453 -11.289 1.00 92.25 113 ARG A C 1
ATOM 895 O O . ARG A 1 113 ? -6.198 -31.951 -11.966 1.00 92.25 113 ARG A O 1
ATOM 902 N N . GLN A 1 114 ? -7.858 -31.741 -10.477 1.00 94.62 114 GLN A N 1
ATOM 903 C CA . GLN A 1 114 ? -7.705 -30.303 -10.269 1.00 94.62 114 GLN A CA 1
ATOM 904 C C . GLN A 1 114 ? -6.876 -30.056 -9.007 1.00 94.62 114 GLN A C 1
ATOM 906 O O . GLN A 1 114 ? -7.241 -30.520 -7.927 1.00 94.62 114 GLN A O 1
ATOM 911 N N . LEU A 1 115 ? -5.765 -29.330 -9.127 1.00 94.56 115 LEU A N 1
ATOM 912 C CA . LEU A 1 115 ? -4.938 -28.958 -7.980 1.00 94.56 115 LEU A CA 1
ATOM 913 C C . LEU A 1 115 ? -5.708 -28.014 -7.048 1.00 94.56 115 LEU A C 1
ATOM 915 O O . LEU A 1 115 ? -6.290 -27.018 -7.484 1.00 94.56 115 LEU A O 1
ATOM 919 N N . LEU A 1 116 ? -5.699 -28.303 -5.746 1.00 95.19 116 LEU A N 1
ATOM 920 C CA . LEU A 1 116 ? -6.368 -27.456 -4.767 1.00 95.19 116 LEU A CA 1
ATOM 921 C C . LEU A 1 116 ? -5.459 -26.280 -4.376 1.00 95.19 116 LEU A C 1
ATOM 923 O O . LEU A 1 116 ? -4.657 -26.386 -3.453 1.00 95.19 116 LEU A O 1
ATOM 927 N N . LEU A 1 117 ? -5.555 -25.159 -5.097 1.00 93.38 117 LEU A N 1
ATOM 928 C CA . LEU A 1 117 ? -4.657 -24.017 -4.880 1.00 93.38 117 LEU A CA 1
ATOM 929 C C . LEU A 1 117 ? -4.838 -23.370 -3.481 1.00 93.38 117 LEU A C 1
ATOM 931 O O . LEU A 1 117 ? -5.978 -23.014 -3.129 1.00 93.38 117 LEU A O 1
ATOM 935 N N . PRO A 1 118 ? -3.743 -23.146 -2.725 1.00 95.38 118 PRO A N 1
ATOM 936 C CA . PRO A 1 118 ? -3.712 -22.294 -1.532 1.00 95.38 118 PRO A CA 1
ATOM 937 C C . PRO A 1 118 ? -4.251 -20.879 -1.793 1.00 95.38 118 PRO A C 1
ATOM 939 O O . PRO A 1 118 ? -4.109 -20.337 -2.891 1.00 95.38 118 PRO A O 1
ATOM 942 N N . SER A 1 119 ? -4.852 -20.249 -0.784 1.00 90.44 119 SER A N 1
ATOM 943 C CA . SER A 1 119 ? -5.414 -18.897 -0.863 1.00 90.44 119 SER A CA 1
ATOM 944 C C . SER A 1 119 ? -4.357 -17.844 -1.188 1.00 90.44 119 SER A C 1
ATOM 946 O O . SER A 1 119 ? -4.654 -16.892 -1.905 1.00 90.44 119 SER A O 1
ATOM 948 N N . THR A 1 120 ? -3.127 -18.036 -0.710 1.00 87.25 120 THR A N 1
ATOM 949 C CA . THR A 1 120 ? -1.977 -17.167 -1.002 1.00 87.25 120 THR A CA 1
ATOM 950 C C . THR A 1 120 ? -1.649 -17.143 -2.494 1.00 87.25 120 THR A C 1
ATOM 952 O O . THR A 1 120 ? -1.443 -16.072 -3.060 1.00 87.25 120 THR A O 1
ATOM 955 N N . LEU A 1 121 ? -1.679 -18.303 -3.157 1.00 87.00 121 LEU A N 1
ATOM 956 C CA . LEU A 1 121 ? -1.448 -18.396 -4.599 1.00 87.00 121 LEU A CA 1
ATOM 957 C C . LEU A 1 121 ? -2.636 -17.855 -5.403 1.00 87.00 121 LEU A C 1
ATOM 959 O O . LEU A 1 121 ? -2.425 -17.118 -6.360 1.00 87.00 121 LEU A O 1
ATOM 963 N N . LYS A 1 122 ? -3.877 -18.116 -4.964 1.00 84.81 122 LYS A N 1
ATOM 964 C CA . LYS A 1 122 ? -5.083 -17.560 -5.613 1.00 84.81 122 LYS A CA 1
ATOM 965 C C . LYS A 1 122 ? -5.089 -16.035 -5.641 1.00 84.81 122 LYS A C 1
ATOM 967 O O . LYS A 1 122 ? -5.526 -15.449 -6.623 1.00 84.81 122 LYS A O 1
ATOM 972 N N . GLN A 1 123 ? -4.646 -15.392 -4.560 1.00 78.31 123 GLN A N 1
ATOM 973 C CA . GLN A 1 123 ? -4.588 -13.931 -4.487 1.00 78.31 123 GLN A CA 1
ATOM 974 C C . GLN A 1 123 ? -3.550 -13.356 -5.448 1.00 78.31 123 GLN A C 1
ATOM 976 O O . GLN A 1 123 ? -3.835 -12.366 -6.116 1.00 78.31 123 GLN A O 1
ATOM 981 N N . ARG A 1 124 ? -2.377 -13.988 -5.541 1.00 78.94 124 ARG A N 1
ATOM 982 C CA . ARG A 1 124 ? -1.314 -13.558 -6.450 1.00 78.94 124 ARG A CA 1
ATOM 983 C C . ARG A 1 124 ? -1.728 -13.697 -7.914 1.00 78.94 124 ARG A C 1
ATOM 985 O O . ARG A 1 124 ? -1.624 -12.731 -8.656 1.00 78.94 124 ARG A O 1
ATOM 992 N N . GLU A 1 125 ? -2.270 -14.848 -8.295 1.00 79.62 125 GLU A N 1
ATOM 993 C CA . GLU A 1 125 ? -2.738 -15.094 -9.664 1.00 79.62 125 GLU A CA 1
ATOM 994 C C . GLU A 1 125 ? -3.888 -14.145 -10.044 1.00 79.62 125 GLU A C 1
ATOM 996 O O . GLU A 1 125 ? -3.877 -13.536 -11.110 1.00 79.62 125 GLU A O 1
ATOM 1001 N N . ALA A 1 126 ? -4.852 -13.934 -9.139 1.00 72.06 126 ALA A N 1
ATOM 1002 C CA . ALA A 1 126 ? -5.930 -12.973 -9.366 1.00 72.06 126 ALA A CA 1
ATOM 1003 C C . ALA A 1 126 ? -5.411 -11.534 -9.516 1.00 72.06 126 ALA A C 1
ATOM 1005 O O . ALA A 1 126 ? -5.961 -10.762 -10.302 1.00 72.06 126 ALA A O 1
ATOM 1006 N N . PHE A 1 127 ? -4.368 -11.166 -8.768 1.00 76.44 127 PHE A N 1
ATOM 1007 C CA . PHE A 1 127 ? -3.734 -9.857 -8.870 1.00 76.44 127 PHE A CA 1
ATOM 1008 C C . PHE A 1 127 ? -3.001 -9.685 -10.204 1.00 76.44 127 PHE A C 1
ATOM 1010 O O . PHE A 1 127 ? -3.198 -8.672 -10.871 1.00 76.44 127 PHE A O 1
ATOM 1017 N N . GLU A 1 128 ? -2.224 -10.683 -10.625 1.00 79.00 128 GLU A N 1
ATOM 1018 C CA . GLU A 1 128 ? -1.509 -10.685 -11.906 1.00 79.00 128 GLU A CA 1
ATOM 1019 C C . GLU A 1 128 ? -2.491 -10.594 -13.093 1.00 79.00 128 GLU A C 1
ATOM 1021 O O . GLU A 1 128 ? -2.340 -9.725 -13.952 1.00 79.00 128 GLU A O 1
ATOM 1026 N N . LEU A 1 129 ? -3.580 -11.374 -13.084 1.00 80.50 129 LEU A N 1
ATOM 1027 C CA . LEU A 1 129 ? -4.636 -11.290 -14.105 1.00 80.50 129 LEU A CA 1
ATOM 1028 C C . LEU A 1 129 ? -5.338 -9.924 -14.118 1.00 80.50 129 LEU A C 1
ATOM 1030 O O . LEU A 1 129 ? -5.608 -9.357 -15.179 1.00 80.50 129 LEU A O 1
ATOM 1034 N N . ALA A 1 130 ? -5.633 -9.364 -12.941 1.00 77.56 130 ALA A N 1
ATOM 1035 C CA . ALA A 1 130 ? -6.245 -8.043 -12.842 1.00 77.56 130 ALA A CA 1
ATOM 1036 C C . ALA A 1 130 ? -5.312 -6.936 -13.363 1.00 77.56 130 ALA A C 1
ATOM 1038 O O . ALA A 1 130 ? -5.788 -5.979 -13.987 1.00 77.56 130 ALA A O 1
ATOM 1039 N N . MET A 1 131 ? -4.001 -7.061 -13.131 1.00 86.25 131 MET A N 1
ATOM 1040 C CA . MET A 1 131 ? -2.993 -6.164 -13.695 1.00 86.25 131 MET A CA 1
ATOM 1041 C C . MET A 1 131 ? -2.983 -6.240 -15.220 1.00 86.25 131 MET A C 1
ATOM 1043 O O . MET A 1 131 ? -3.169 -5.210 -15.870 1.00 86.25 131 MET A O 1
ATOM 1047 N N . GLU A 1 132 ? -2.870 -7.442 -15.786 1.00 90.00 132 GLU A N 1
ATOM 1048 C CA . GLU A 1 132 ? -2.821 -7.638 -17.236 1.00 90.00 132 GLU A CA 1
ATOM 1049 C C . GLU A 1 132 ? -4.084 -7.093 -17.923 1.00 90.00 132 GLU A C 1
ATOM 1051 O O . GLU A 1 132 ? -4.010 -6.338 -18.896 1.00 90.00 132 GLU A O 1
ATOM 1056 N N . GLU A 1 133 ? -5.272 -7.374 -17.378 1.00 88.88 133 GLU A N 1
ATOM 1057 C CA . GLU A 1 133 ? -6.515 -6.817 -17.914 1.00 88.88 133 GLU A CA 1
ATOM 1058 C C . GLU A 1 133 ? -6.542 -5.285 -17.868 1.00 88.88 133 GLU A C 1
ATOM 1060 O O . GLU A 1 133 ? -7.086 -4.633 -18.770 1.00 88.88 133 GLU A O 1
ATOM 1065 N N . THR A 1 134 ? -6.014 -4.699 -16.794 1.00 82.06 134 THR A N 1
ATOM 1066 C CA . THR A 1 134 ? -5.973 -3.246 -16.619 1.00 82.06 134 THR A CA 1
ATOM 1067 C C . THR A 1 134 ? -5.044 -2.613 -17.650 1.00 82.06 134 THR A C 1
ATOM 1069 O O . THR A 1 134 ? -5.427 -1.618 -18.276 1.00 82.06 134 THR A O 1
ATOM 1072 N N . GLU A 1 135 ? -3.887 -3.222 -17.898 1.00 88.88 135 GLU A N 1
ATOM 1073 C CA . GLU A 1 135 ? -2.935 -2.810 -18.931 1.00 88.88 135 GLU A CA 1
ATOM 1074 C C . GLU A 1 135 ? -3.528 -2.943 -20.333 1.00 88.88 135 GLU A C 1
ATOM 1076 O O . GLU A 1 135 ? -3.546 -1.971 -21.091 1.00 88.88 135 GLU A O 1
ATOM 1081 N N . GLN A 1 136 ? -4.131 -4.086 -20.665 1.00 87.25 136 GLN A N 1
ATOM 1082 C CA . GLN A 1 136 ? -4.793 -4.279 -21.956 1.00 87.25 136 GLN A CA 1
ATOM 1083 C C . GLN A 1 136 ? -5.924 -3.262 -22.175 1.00 87.25 136 GLN A C 1
ATOM 1085 O O . GLN A 1 136 ? -6.091 -2.720 -23.274 1.00 87.25 136 GLN A O 1
ATOM 1090 N N . LYS A 1 137 ? -6.714 -2.956 -21.138 1.00 85.31 137 LYS A N 1
ATOM 1091 C CA . LYS A 1 137 ? -7.757 -1.918 -21.203 1.00 85.31 137 LYS A CA 1
ATOM 1092 C C . LYS A 1 137 ? -7.145 -0.524 -21.371 1.00 85.31 137 LYS A C 1
ATOM 1094 O O . LYS A 1 137 ? -7.702 0.278 -22.124 1.00 85.31 137 LYS A O 1
ATOM 1099 N N . ALA A 1 138 ? -6.024 -0.224 -20.717 1.00 77.69 138 ALA A N 1
ATOM 1100 C CA . ALA A 1 138 ? -5.298 1.034 -20.886 1.00 77.69 138 ALA A CA 1
ATOM 1101 C C . ALA A 1 138 ? -4.744 1.183 -22.314 1.00 77.69 138 ALA A C 1
ATOM 1103 O O . ALA A 1 138 ? -4.992 2.210 -22.948 1.00 77.69 138 ALA A O 1
ATOM 1104 N N . LEU A 1 139 ? -4.122 0.139 -22.868 1.00 85.88 139 LEU A N 1
ATOM 1105 C CA . LEU A 1 139 ? -3.642 0.096 -24.253 1.00 85.88 139 LEU A CA 1
ATOM 1106 C C . LEU A 1 139 ? -4.787 0.279 -25.251 1.00 85.88 139 LEU A C 1
ATOM 1108 O O . LEU A 1 139 ? -4.706 1.127 -26.136 1.00 85.88 139 LEU A O 1
ATOM 1112 N N . LYS A 1 140 ? -5.914 -0.420 -25.066 1.00 82.62 140 LYS A N 1
ATOM 1113 C CA . LYS A 1 140 ? -7.113 -0.229 -25.901 1.00 82.62 140 LYS A CA 1
ATOM 1114 C C . LYS A 1 140 ? -7.647 1.205 -25.823 1.00 82.62 140 LYS A C 1
ATOM 1116 O O . LYS A 1 140 ? -8.108 1.738 -26.832 1.00 82.62 140 LYS A O 1
ATOM 1121 N N . ARG A 1 141 ? -7.603 1.856 -24.650 1.00 77.00 141 ARG A N 1
ATOM 1122 C CA . ARG A 1 141 ? -7.969 3.281 -24.511 1.00 77.00 141 ARG A CA 1
ATOM 1123 C C . ARG A 1 141 ? -6.996 4.176 -25.275 1.00 77.00 141 ARG A C 1
ATOM 1125 O O . ARG A 1 141 ? -7.461 5.046 -26.002 1.00 77.00 141 ARG A O 1
ATOM 1132 N N . GLN A 1 142 ? -5.689 3.945 -25.164 1.00 75.50 142 GLN A N 1
ATOM 1133 C CA . GLN A 1 142 ? -4.672 4.691 -25.913 1.00 75.50 142 GLN A CA 1
ATOM 1134 C C . GLN A 1 142 ? -4.842 4.520 -27.427 1.00 75.50 142 GLN A C 1
ATOM 1136 O O . GLN A 1 142 ? -4.906 5.509 -28.149 1.00 75.50 142 GLN A O 1
ATOM 1141 N N . GLN A 1 143 ? -5.027 3.289 -27.908 1.00 73.62 143 GLN A N 1
ATOM 1142 C CA . GLN A 1 143 ? -5.277 3.000 -29.322 1.00 73.62 143 GLN A CA 1
ATOM 1143 C C . GLN A 1 143 ? -6.533 3.719 -29.829 1.00 73.62 143 GLN A C 1
ATOM 1145 O O . GLN A 1 143 ? -6.484 4.397 -30.851 1.00 73.62 143 GLN A O 1
ATOM 1150 N N . LYS A 1 144 ? -7.646 3.668 -29.082 1.00 71.88 144 LYS A N 1
ATOM 1151 C CA . LYS A 1 144 ? -8.871 4.411 -29.432 1.00 71.88 144 LYS A CA 1
ATOM 1152 C C . LYS A 1 144 ? -8.665 5.927 -29.440 1.00 71.88 144 LYS A C 1
ATOM 1154 O O . LYS A 1 144 ? -9.268 6.610 -30.266 1.00 71.88 144 LYS A O 1
ATOM 1159 N N . LEU A 1 145 ? -7.848 6.454 -28.527 1.00 68.06 145 LEU A N 1
ATOM 1160 C CA . LEU A 1 145 ? -7.498 7.875 -28.493 1.00 68.06 145 LEU A CA 1
ATOM 1161 C C . LEU A 1 145 ? -6.626 8.277 -29.683 1.00 68.06 145 LEU A C 1
ATOM 1163 O O . LEU A 1 145 ? -6.794 9.386 -30.175 1.00 68.06 145 LEU A O 1
ATOM 1167 N N . ASN A 1 146 ? -5.747 7.391 -30.152 1.00 64.88 146 ASN A N 1
ATOM 1168 C CA . ASN A 1 146 ? -4.848 7.645 -31.276 1.00 64.88 146 ASN A CA 1
ATOM 1169 C C . ASN A 1 146 ? -5.569 7.545 -32.630 1.00 64.88 146 ASN A C 1
ATOM 1171 O O . ASN A 1 146 ? -5.361 8.396 -33.485 1.00 64.88 146 ASN A O 1
ATOM 1175 N N . VAL A 1 147 ? -6.480 6.578 -32.804 1.00 66.00 147 VAL A N 1
ATOM 1176 C CA . VAL A 1 147 ? -7.247 6.386 -34.055 1.00 66.00 147 VAL A CA 1
ATOM 1177 C C . VAL A 1 147 ? -8.223 7.538 -34.331 1.00 66.00 147 VAL A C 1
ATOM 1179 O O . VAL A 1 147 ? -8.521 7.829 -35.481 1.00 66.00 147 VAL A O 1
ATOM 1182 N N . LYS A 1 148 ? -8.723 8.222 -33.294 1.00 56.81 148 LYS A N 1
ATOM 1183 C CA . LYS A 1 148 ? -9.678 9.336 -33.452 1.00 56.81 148 LYS A CA 1
ATOM 1184 C C . LYS A 1 148 ? -9.032 10.702 -33.689 1.00 56.81 148 LYS A C 1
ATOM 1186 O O . LYS A 1 148 ? -9.759 11.688 -33.817 1.00 56.81 148 LYS A O 1
ATOM 1191 N N . ILE A 1 149 ? -7.703 10.796 -33.713 1.00 56.31 149 ILE A N 1
ATOM 1192 C CA . ILE A 1 149 ? -7.042 12.052 -34.059 1.00 56.31 149 ILE A CA 1
ATOM 1193 C C . ILE A 1 149 ? -6.928 12.106 -35.579 1.00 56.31 149 ILE A C 1
ATOM 1195 O O . ILE A 1 149 ? -5.904 11.745 -36.152 1.00 56.31 149 ILE A O 1
ATOM 1199 N N . ASP A 1 150 ? -7.984 12.581 -36.237 1.00 59.41 150 ASP A N 1
ATOM 1200 C CA . ASP A 1 150 ? -7.843 13.161 -37.570 1.00 59.41 150 ASP A CA 1
ATOM 1201 C C . ASP A 1 150 ? -6.889 14.358 -37.420 1.00 59.41 150 ASP A C 1
ATOM 1203 O O . ASP A 1 150 ? -7.309 15.485 -37.140 1.00 59.41 150 ASP A O 1
ATOM 1207 N N . ASN A 1 151 ? -5.583 14.105 -37.559 1.00 61.56 151 ASN A N 1
ATOM 1208 C CA . ASN A 1 151 ? -4.497 15.091 -37.574 1.00 61.56 151 ASN A CA 1
ATOM 1209 C C . ASN A 1 151 ? -4.550 15.928 -38.861 1.00 61.56 151 ASN A C 1
ATOM 1211 O O . ASN A 1 151 ? -3.550 16.165 -39.528 1.00 61.56 151 ASN A O 1
ATOM 1215 N N . LYS A 1 152 ? -5.746 16.378 -39.243 1.00 77.25 152 LYS A N 1
ATOM 1216 C CA . LYS A 1 152 ? -5.904 17.407 -40.256 1.00 77.25 152 LYS A CA 1
ATOM 1217 C C . LYS A 1 152 ? -5.439 18.699 -39.613 1.00 77.25 152 LYS A C 1
ATOM 1219 O O . LYS A 1 152 ? -6.094 19.228 -38.702 1.00 77.25 152 LYS A O 1
ATOM 1224 N N . GLU A 1 153 ? -4.261 19.127 -40.040 1.00 86.94 153 GLU A N 1
ATOM 1225 C CA . GLU A 1 153 ? -3.673 20.395 -39.649 1.00 86.94 153 GLU A CA 1
ATOM 1226 C C . GLU A 1 153 ? -4.631 21.529 -40.015 1.00 86.94 153 GLU A C 1
ATOM 1228 O O . GLU A 1 153 ? -5.232 21.534 -41.093 1.00 86.94 153 GLU A O 1
ATOM 1233 N N . LEU A 1 154 ? -4.829 22.462 -39.086 1.00 92.06 154 LEU A N 1
ATOM 1234 C CA . LEU A 1 154 ? -5.696 23.611 -39.316 1.00 92.06 154 LEU A CA 1
ATOM 1235 C C . LEU A 1 154 ? -4.834 24.781 -39.804 1.00 92.06 154 LEU A C 1
ATOM 1237 O O . LEU A 1 154 ? -3.856 25.112 -39.129 1.00 92.06 154 LEU A O 1
ATOM 1241 N N . PRO A 1 155 ? -5.159 25.404 -40.951 1.00 93.38 155 PRO A N 1
ATOM 1242 C CA . PRO A 1 155 ? -4.395 26.541 -41.442 1.00 93.38 155 PRO A CA 1
ATOM 1243 C C . PRO A 1 155 ? -4.550 27.746 -40.506 1.00 93.38 155 PRO A C 1
ATOM 1245 O O . PRO A 1 155 ? -5.602 27.951 -39.890 1.00 93.38 155 PRO A O 1
ATOM 1248 N N . ILE A 1 156 ? -3.497 28.560 -40.422 1.00 95.81 156 ILE A N 1
ATOM 1249 C CA . ILE A 1 156 ? -3.511 29.828 -39.685 1.00 95.81 156 ILE A CA 1
ATOM 1250 C C . ILE A 1 156 ? -4.610 30.730 -40.278 1.00 95.81 156 ILE A C 1
ATOM 1252 O O . ILE A 1 156 ? -4.828 30.752 -41.488 1.00 95.81 156 ILE A O 1
ATOM 1256 N N . GLY A 1 157 ? -5.359 31.420 -39.419 1.00 95.06 157 GLY A N 1
ATOM 1257 C CA . GLY A 1 157 ? -6.511 32.253 -39.780 1.00 95.06 157 GLY A CA 1
ATOM 1258 C C . GLY A 1 157 ? -7.856 31.517 -39.848 1.00 95.06 157 GLY A C 1
ATOM 1259 O O . GLY A 1 157 ? -8.892 32.162 -40.007 1.00 95.06 157 GLY A O 1
ATOM 1260 N N . CYS A 1 158 ? -7.888 30.189 -39.695 1.00 94.94 158 CYS A N 1
ATOM 1261 C CA . CYS A 1 158 ? -9.135 29.423 -39.761 1.00 94.94 158 CYS A CA 1
ATOM 1262 C C . CYS A 1 158 ? -10.079 29.739 -38.585 1.00 94.94 158 CYS A C 1
ATOM 1264 O O . CYS A 1 158 ? -9.636 29.853 -37.438 1.00 94.94 158 CYS A O 1
ATOM 1266 N N . ARG A 1 159 ? -11.389 29.842 -38.868 1.00 96.00 159 ARG A N 1
ATOM 1267 C CA . ARG A 1 159 ? -12.439 30.012 -37.853 1.00 96.00 159 ARG A CA 1
ATOM 1268 C C . ARG A 1 159 ? -12.712 28.684 -37.157 1.00 96.00 159 ARG A C 1
ATOM 1270 O O . ARG A 1 159 ? -13.001 27.675 -37.796 1.00 96.00 159 ARG A O 1
ATOM 1277 N N . ILE A 1 160 ? -12.679 28.712 -35.836 1.00 96.19 160 ILE A N 1
ATOM 1278 C CA . ILE A 1 160 ? -12.766 27.534 -34.984 1.00 96.19 160 ILE A CA 1
ATOM 1279 C C . ILE A 1 160 ? -13.645 27.796 -33.757 1.00 96.19 160 ILE A C 1
ATOM 1281 O O . ILE A 1 160 ? -13.895 28.944 -33.387 1.00 96.19 160 ILE A O 1
ATOM 1285 N N . PHE A 1 161 ? -14.089 26.725 -33.109 1.00 95.38 161 PHE A N 1
ATOM 1286 C CA . PHE A 1 161 ? -14.820 26.757 -31.844 1.00 95.38 161 PHE A CA 1
ATOM 1287 C C . PHE A 1 161 ? -14.073 25.927 -30.801 1.00 95.38 161 PHE A C 1
ATOM 1289 O O . PHE A 1 161 ? -13.533 24.867 -31.117 1.00 95.38 161 PHE A O 1
ATOM 1296 N N . LEU A 1 162 ? -14.016 26.415 -29.562 1.00 95.00 162 LEU A N 1
ATOM 1297 C CA . LEU A 1 162 ? -13.295 25.742 -28.479 1.00 95.00 162 LEU A CA 1
ATOM 1298 C C . LEU A 1 162 ? -14.219 24.828 -27.686 1.00 95.00 162 LEU A C 1
ATOM 1300 O O . LEU A 1 162 ? -15.381 25.156 -27.477 1.00 95.00 162 LEU A O 1
ATOM 1304 N N . ARG A 1 163 ? -13.714 23.695 -27.208 1.00 92.62 163 ARG A N 1
ATOM 1305 C CA . ARG A 1 163 ? -14.468 22.787 -26.334 1.00 92.62 163 ARG A CA 1
ATOM 1306 C C . ARG A 1 163 ? -14.766 23.469 -24.992 1.00 92.62 163 ARG A C 1
ATOM 1308 O O . ARG A 1 163 ? -13.888 24.116 -24.418 1.00 92.62 163 ARG A O 1
ATOM 1315 N N . ASN A 1 164 ? -15.990 23.349 -24.478 1.00 89.69 164 ASN A N 1
ATOM 1316 C CA . ASN A 1 164 ? -16.340 23.875 -23.160 1.00 89.69 164 ASN A CA 1
ATOM 1317 C C . ASN A 1 164 ? -16.046 22.830 -22.072 1.00 89.69 164 ASN A C 1
ATOM 1319 O O . ASN A 1 164 ? -16.485 21.687 -22.169 1.00 89.69 164 ASN A O 1
ATOM 1323 N N . HIS A 1 165 ? -15.337 23.236 -21.017 1.00 84.50 165 HIS A N 1
ATOM 1324 C CA . HIS A 1 165 ? -15.054 22.409 -19.838 1.00 84.50 165 HIS A CA 1
ATOM 1325 C C . HIS A 1 165 ? -15.755 23.007 -18.615 1.00 84.50 165 HIS A C 1
ATOM 1327 O O . HIS A 1 165 ? -15.116 23.715 -17.828 1.00 84.50 165 HIS A O 1
ATOM 1333 N N . PRO A 1 166 ? -17.072 22.784 -18.435 1.00 80.38 166 PRO A N 1
ATOM 1334 C CA . PRO A 1 166 ? -17.769 23.284 -17.258 1.00 80.38 166 PRO A CA 1
ATOM 1335 C C . PRO A 1 166 ? -17.175 22.654 -15.989 1.00 80.38 166 PRO A C 1
ATOM 1337 O O . PRO A 1 166 ? -17.024 21.435 -15.883 1.00 80.38 166 PRO A O 1
ATOM 1340 N N . LYS A 1 167 ? -16.836 23.482 -14.996 1.00 77.12 167 LYS A N 1
ATOM 1341 C CA . LYS A 1 167 ? -16.361 23.006 -13.689 1.00 77.12 167 LYS A CA 1
ATOM 1342 C C . LYS A 1 167 ? -17.544 22.386 -12.929 1.00 77.12 167 LYS A C 1
ATOM 1344 O O . LYS A 1 167 ? -18.399 23.118 -12.448 1.00 77.12 167 LYS A O 1
ATOM 1349 N N . GLY A 1 168 ? -17.620 21.054 -12.818 1.00 79.25 168 GLY A N 1
ATOM 1350 C CA . GLY A 1 168 ? -18.631 20.383 -11.983 1.00 79.25 168 GLY A CA 1
ATOM 1351 C C . GLY A 1 168 ? -19.111 19.012 -12.478 1.00 79.25 168 GLY A C 1
ATOM 1352 O O . GLY A 1 168 ? -18.502 18.390 -13.346 1.00 79.25 168 GLY A O 1
ATOM 1353 N N . ARG A 1 169 ? -20.224 18.531 -11.897 1.00 66.75 169 ARG A N 1
ATOM 1354 C CA . ARG A 1 169 ? -20.816 17.189 -12.118 1.00 66.75 169 ARG A CA 1
ATOM 1355 C C . ARG A 1 169 ? -21.465 17.002 -13.505 1.00 66.75 169 ARG A C 1
ATOM 1357 O O . ARG A 1 169 ? -21.830 15.884 -13.849 1.00 66.75 169 ARG A O 1
ATOM 1364 N N . ALA A 1 170 ? -21.548 18.054 -14.322 1.00 59.28 170 ALA A N 1
ATOM 1365 C CA . ALA A 1 170 ? -22.070 18.040 -15.696 1.00 59.28 170 ALA A CA 1
ATOM 1366 C C . ALA A 1 170 ? -21.018 17.593 -16.740 1.00 59.28 170 ALA A C 1
ATOM 1368 O O . ALA A 1 170 ? -20.950 18.113 -17.849 1.00 59.28 170 ALA A O 1
ATOM 1369 N N . LYS A 1 171 ? -20.171 16.623 -16.380 1.00 55.31 171 LYS A N 1
ATOM 1370 C CA . LYS A 1 171 ? -18.941 16.241 -17.100 1.00 55.31 171 LYS A CA 1
ATOM 1371 C C . LYS A 1 171 ? -19.161 15.443 -18.400 1.00 55.31 171 LYS A C 1
ATOM 1373 O O . LYS A 1 171 ? -18.208 14.871 -18.916 1.00 55.31 171 LYS A O 1
ATOM 1378 N N . ILE A 1 172 ? -20.401 15.341 -18.885 1.00 54.16 172 ILE A N 1
ATOM 1379 C CA . ILE A 1 172 ? -20.802 14.376 -19.929 1.00 54.16 172 ILE A CA 1
ATOM 1380 C C . ILE A 1 172 ? -21.449 15.036 -21.153 1.00 54.16 172 ILE A C 1
ATOM 1382 O O . ILE A 1 172 ? -21.799 14.347 -22.106 1.00 54.16 172 ILE A O 1
ATOM 1386 N N . GLN A 1 173 ? -21.616 16.357 -21.153 1.00 63.31 173 GLN A N 1
ATOM 1387 C CA . GLN A 1 173 ? -22.093 17.065 -22.335 1.00 63.31 173 GLN A CA 1
ATOM 1388 C C . GLN A 1 173 ? -20.899 17.746 -22.994 1.00 63.31 173 GLN A C 1
ATOM 1390 O O . GLN A 1 173 ? -20.422 18.778 -22.528 1.00 63.31 173 GLN A O 1
ATOM 1395 N N . ASP A 1 174 ? -20.401 17.126 -24.064 1.00 63.62 174 ASP A N 1
ATOM 1396 C CA . ASP A 1 174 ? -19.385 17.690 -24.952 1.00 63.62 174 ASP A CA 1
ATOM 1397 C C . ASP A 1 174 ? -19.992 18.875 -25.727 1.00 63.62 174 ASP A C 1
ATOM 1399 O O . ASP A 1 174 ? -20.330 18.769 -26.904 1.00 63.62 174 ASP A O 1
ATOM 1403 N N . ALA A 1 175 ? -20.189 20.001 -25.044 1.00 79.25 175 ALA A N 1
ATOM 1404 C CA . ALA A 1 175 ? -20.648 21.235 -25.661 1.00 79.25 175 ALA A CA 1
ATOM 1405 C C . ALA A 1 175 ? -19.443 22.019 -26.197 1.00 79.25 175 ALA A C 1
ATOM 1407 O O . ALA A 1 175 ? -18.473 22.277 -25.480 1.00 79.25 175 ALA A O 1
ATOM 1408 N N . TRP A 1 176 ? -19.499 22.408 -27.467 1.00 91.12 176 TRP A N 1
ATOM 1409 C CA . TRP A 1 176 ? -18.578 23.393 -28.028 1.00 91.12 176 TRP A CA 1
ATOM 1410 C C . TRP A 1 176 ? -19.021 24.791 -27.586 1.00 91.12 176 TRP A C 1
ATOM 1412 O O . TRP A 1 176 ? -20.207 25.044 -27.408 1.00 91.12 176 TRP A O 1
ATOM 1422 N N . ASN A 1 177 ? -18.072 25.687 -27.345 1.00 90.62 177 ASN A N 1
ATOM 1423 C CA . ASN A 1 177 ? -18.346 27.070 -26.981 1.00 90.62 177 ASN A CA 1
ATOM 1424 C C . ASN A 1 177 ? -18.858 27.821 -28.213 1.00 90.62 177 ASN A C 1
ATOM 1426 O O . ASN A 1 177 ? -18.207 27.780 -29.253 1.00 90.62 177 ASN A O 1
ATOM 1430 N N . ASP A 1 178 ? -19.973 28.539 -28.085 1.00 91.75 178 ASP A N 1
ATOM 1431 C CA . ASP A 1 178 ? -20.599 29.275 -29.194 1.00 91.75 178 ASP A CA 1
ATOM 1432 C C . ASP A 1 178 ? -19.758 30.461 -29.690 1.00 91.75 178 ASP A C 1
ATOM 1434 O O . ASP A 1 178 ? -19.988 30.993 -30.780 1.00 91.75 178 ASP A O 1
ATOM 1438 N N . LYS A 1 179 ? -18.763 30.897 -28.906 1.00 93.81 179 LYS A N 1
ATOM 1439 C CA . LYS A 1 179 ? -17.871 31.995 -29.287 1.00 93.81 179 LYS A CA 1
ATOM 1440 C C . LYS A 1 179 ? -16.859 31.529 -30.344 1.00 93.81 179 LYS A C 1
ATOM 1442 O O . LYS A 1 179 ? -16.070 30.627 -30.057 1.00 93.81 179 LYS A O 1
ATOM 1447 N N . PRO A 1 180 ? -16.826 32.148 -31.540 1.00 95.94 180 PRO A N 1
ATOM 1448 C CA . PRO A 1 180 ? -15.855 31.803 -32.568 1.00 95.94 180 PRO A CA 1
ATOM 1449 C C . PRO A 1 180 ? -14.470 32.389 -32.264 1.00 95.94 180 PRO A C 1
ATOM 1451 O O . PRO A 1 180 ? -14.343 33.534 -31.824 1.00 95.94 180 PRO A O 1
ATOM 1454 N N . TYR A 1 181 ? -13.433 31.619 -32.575 1.00 97.38 181 TYR A N 1
ATOM 1455 C CA . TYR A 1 181 ? -12.023 31.996 -32.476 1.00 97.38 181 TYR A CA 1
ATOM 1456 C C . TYR A 1 181 ? -11.344 31.871 -33.848 1.00 97.38 181 TYR A C 1
ATOM 1458 O O . TYR A 1 181 ? -11.850 31.180 -34.733 1.00 97.38 181 TYR A O 1
ATOM 1466 N N . ARG A 1 182 ? -10.198 32.531 -34.026 1.00 97.06 182 ARG A N 1
ATOM 1467 C CA . ARG A 1 182 ? -9.288 32.366 -35.166 1.00 97.06 182 ARG A CA 1
ATOM 1468 C C . ARG A 1 182 ? -7.937 31.843 -34.693 1.00 97.06 182 ARG A C 1
ATOM 1470 O O . ARG A 1 182 ? -7.486 32.204 -33.609 1.00 97.06 182 ARG A O 1
ATOM 1477 N N . ILE A 1 183 ? -7.294 31.008 -35.500 1.00 97.44 183 ILE A N 1
ATOM 1478 C CA . ILE A 1 183 ? -5.929 30.531 -35.231 1.00 97.44 183 ILE A CA 1
ATOM 1479 C C . ILE A 1 183 ? -4.931 31.624 -35.623 1.00 97.44 183 ILE A C 1
ATOM 1481 O O . ILE A 1 183 ? -4.965 32.093 -36.756 1.00 97.44 183 ILE A O 1
ATOM 1485 N N . MET A 1 184 ? -4.042 31.998 -34.709 1.00 96.94 184 MET A N 1
ATOM 1486 C CA . MET A 1 184 ? -2.979 32.986 -34.925 1.00 96.94 184 MET A CA 1
ATOM 1487 C C . MET A 1 184 ? -1.627 32.328 -35.198 1.00 96.94 184 MET A C 1
ATOM 1489 O O . MET A 1 184 ? -0.896 32.788 -36.065 1.00 96.94 184 MET A O 1
ATOM 1493 N N . ASP A 1 185 ? -1.313 31.249 -34.479 1.00 95.62 185 ASP A N 1
ATOM 1494 C CA . ASP A 1 185 ? -0.030 30.549 -34.586 1.00 95.62 185 ASP A CA 1
ATOM 1495 C C . ASP A 1 185 ? -0.186 29.055 -34.244 1.00 95.62 185 ASP A C 1
ATOM 1497 O O . ASP A 1 185 ? -1.137 28.662 -33.555 1.00 95.62 185 ASP A O 1
ATOM 1501 N N . LYS A 1 186 ? 0.732 28.218 -34.735 1.00 94.38 186 LYS A N 1
ATOM 1502 C CA . LYS A 1 186 ? 0.776 26.767 -34.509 1.00 94.38 186 LYS A CA 1
ATOM 1503 C C . LYS A 1 186 ? 2.168 26.366 -34.021 1.00 94.38 186 LYS A C 1
ATOM 1505 O O . LYS A 1 186 ? 3.152 26.521 -34.736 1.00 94.38 186 LYS A O 1
ATOM 1510 N N . LYS A 1 187 ? 2.217 25.740 -32.844 1.00 91.38 187 LYS A N 1
ATOM 1511 C CA . LYS A 1 187 ? 3.419 25.124 -32.273 1.00 91.38 187 LYS A CA 1
ATOM 1512 C C . LYS A 1 187 ? 3.138 23.646 -32.001 1.00 91.38 187 LYS A C 1
ATOM 1514 O O . LYS A 1 187 ? 2.417 23.303 -31.064 1.00 91.38 187 LYS A O 1
ATOM 1519 N N . ASP A 1 188 ? 3.665 22.774 -32.856 1.00 88.00 188 ASP A N 1
ATOM 1520 C CA . ASP A 1 188 ? 3.418 21.326 -32.850 1.00 88.00 188 ASP A CA 1
ATOM 1521 C C . ASP A 1 188 ? 1.912 20.975 -32.923 1.00 88.00 188 ASP A C 1
ATOM 1523 O O . ASP A 1 188 ? 1.257 21.214 -33.940 1.00 88.00 188 ASP A O 1
ATOM 1527 N N . ASN A 1 189 ? 1.347 20.437 -31.833 1.00 88.06 189 ASN A N 1
ATOM 1528 C CA . ASN A 1 189 ? -0.078 20.111 -31.672 1.00 88.06 189 ASN A CA 1
ATOM 1529 C C . ASN A 1 189 ? -0.865 21.152 -30.856 1.00 88.06 189 ASN A C 1
ATOM 1531 O O . ASN A 1 189 ? -2.056 20.954 -30.572 1.00 88.06 189 ASN A O 1
ATOM 1535 N N . MET A 1 190 ? -0.212 22.246 -30.466 1.00 93.31 190 MET A N 1
ATOM 1536 C CA . MET A 1 190 ? -0.825 23.378 -29.784 1.00 93.31 190 MET A CA 1
ATOM 1537 C C . MET A 1 190 ? -1.049 24.531 -30.761 1.00 93.31 190 MET A C 1
ATOM 1539 O O . MET A 1 190 ? -0.204 24.845 -31.596 1.00 93.31 190 MET A O 1
ATOM 1543 N N . TYR A 1 191 ? -2.204 25.169 -30.638 1.00 96.44 191 TYR A N 1
ATOM 1544 C CA . TYR A 1 191 ? -2.618 26.299 -31.455 1.00 96.44 191 TYR A CA 1
ATOM 1545 C C . TYR A 1 191 ? -2.865 27.500 -30.554 1.00 96.44 191 TYR A C 1
ATOM 1547 O O . TYR A 1 191 ? -3.517 27.381 -29.512 1.00 96.44 191 TYR A O 1
ATOM 1555 N N . ASN A 1 192 ? -2.388 28.658 -30.992 1.00 96.69 192 ASN A N 1
ATOM 1556 C CA . ASN A 1 192 ? -2.684 29.935 -30.367 1.00 96.69 192 ASN A CA 1
ATOM 1557 C C . ASN A 1 192 ? -3.905 30.527 -31.039 1.00 96.69 192 ASN A C 1
ATOM 1559 O O . ASN A 1 192 ? -3.927 30.699 -32.257 1.00 96.69 192 ASN A O 1
ATOM 1563 N N . VAL A 1 193 ? -4.939 30.793 -30.252 1.00 97.56 193 VAL A N 1
ATOM 1564 C CA . VAL A 1 193 ? -6.256 31.170 -30.759 1.00 97.56 193 VAL A CA 1
ATOM 1565 C C . VAL A 1 193 ? -6.718 32.467 -30.119 1.00 97.56 193 VAL A C 1
ATOM 1567 O O . VAL A 1 193 ? -6.598 32.653 -28.909 1.00 97.56 193 VAL A O 1
ATOM 1570 N N . GLU A 1 194 ? -7.284 33.350 -30.928 1.00 97.25 194 GLU A N 1
ATOM 1571 C CA . GLU A 1 194 ? -7.801 34.651 -30.504 1.00 97.25 194 GLU A CA 1
ATOM 1572 C C . GLU A 1 194 ? -9.303 34.730 -30.820 1.00 97.25 194 GLU A C 1
ATOM 1574 O O . GLU A 1 194 ? -9.730 34.207 -31.855 1.00 97.25 194 GLU A O 1
ATOM 1579 N N . PRO A 1 195 ? -10.148 35.306 -29.947 1.00 97.25 195 PRO A N 1
ATOM 1580 C CA . PRO A 1 195 ? -11.569 35.466 -30.247 1.00 97.25 195 PRO A CA 1
ATOM 1581 C C . PRO A 1 195 ? -11.778 36.320 -31.504 1.00 97.25 195 PRO A C 1
ATOM 1583 O O . PRO A 1 195 ? -11.139 37.349 -31.686 1.00 97.25 195 PRO A O 1
ATOM 1586 N N . LEU A 1 196 ? -12.699 35.899 -32.378 1.00 95.38 196 LEU A N 1
ATOM 1587 C CA . LEU A 1 196 ? -12.980 36.607 -33.633 1.00 95.38 196 LEU A CA 1
ATOM 1588 C C . LEU A 1 196 ? -13.769 37.909 -33.400 1.00 95.38 196 LEU A C 1
ATOM 1590 O O . LEU A 1 196 ? -13.675 38.842 -34.192 1.00 95.38 196 LEU A O 1
ATOM 1594 N N . ILE A 1 197 ? -14.570 37.956 -32.330 1.00 93.06 197 ILE A N 1
ATOM 1595 C CA . ILE A 1 197 ? -15.437 39.086 -31.979 1.00 93.06 197 ILE A CA 1
ATOM 1596 C C . ILE A 1 197 ? -15.114 39.522 -30.542 1.00 93.06 197 ILE A C 1
ATOM 1598 O O . ILE A 1 197 ? -15.386 38.786 -29.592 1.00 93.06 197 ILE A O 1
ATOM 1602 N N . GLY A 1 198 ? -14.561 40.730 -30.398 1.00 89.12 198 GLY A N 1
ATOM 1603 C CA . GLY A 1 198 ? -14.232 41.375 -29.118 1.00 89.12 198 GLY A CA 1
ATOM 1604 C C . GLY A 1 198 ? -12.736 41.373 -28.771 1.00 89.12 198 GLY A C 1
ATOM 1605 O O . GLY A 1 198 ? -11.966 40.589 -29.313 1.00 89.12 198 GLY A O 1
ATOM 1606 N N . ARG A 1 199 ? -12.318 42.253 -27.845 1.00 87.75 199 ARG A N 1
ATOM 1607 C CA . ARG A 1 199 ? -10.973 42.201 -27.243 1.00 87.75 199 ARG A CA 1
ATOM 1608 C C . ARG A 1 199 ? -10.966 41.112 -26.175 1.00 87.75 199 ARG A C 1
ATOM 1610 O O . ARG A 1 199 ? -11.590 41.281 -25.130 1.00 87.75 199 ARG A O 1
ATOM 1617 N N . GLY A 1 200 ? -10.293 40.001 -26.435 1.00 88.38 200 GLY A N 1
ATOM 1618 C CA . GLY A 1 200 ? -10.083 38.950 -25.445 1.00 88.38 200 GLY A CA 1
ATOM 1619 C C . GLY A 1 200 ? -8.688 38.355 -25.562 1.00 88.38 200 GLY A C 1
ATOM 1620 O O . GLY A 1 200 ? -8.038 38.482 -26.594 1.00 88.38 200 GLY A O 1
ATOM 1621 N N . GLU A 1 201 ? -8.227 37.726 -24.487 1.00 94.38 201 GLU A N 1
ATOM 1622 C CA . GLU A 1 201 ? -6.886 37.151 -24.414 1.00 94.38 201 GLU A CA 1
ATOM 1623 C C . GLU A 1 201 ? -6.714 35.976 -25.385 1.00 94.38 201 GLU A C 1
ATOM 1625 O O . GLU A 1 201 ? -7.620 35.153 -25.573 1.00 94.38 201 GLU A O 1
ATOM 1630 N N . SER A 1 202 ? -5.518 35.887 -25.970 1.00 94.94 202 SER A N 1
ATOM 1631 C CA . SER A 1 202 ? -5.105 34.729 -26.759 1.00 94.94 202 SER A CA 1
ATOM 1632 C C . SER A 1 202 ? -4.961 33.502 -25.862 1.00 94.94 202 SER A C 1
ATOM 1634 O O . SER A 1 202 ? -4.410 33.576 -24.764 1.00 94.94 202 SER A O 1
ATOM 1636 N N . LYS A 1 203 ? -5.438 32.350 -26.331 1.00 96.19 203 LYS A N 1
ATOM 1637 C CA . LYS A 1 203 ? -5.376 31.080 -25.599 1.00 96.19 203 LYS A CA 1
ATOM 1638 C C . LYS A 1 203 ? -4.500 30.083 -26.335 1.00 96.19 203 LYS A C 1
ATOM 1640 O O . LYS A 1 203 ? -4.548 30.007 -27.555 1.00 96.19 203 LYS A O 1
ATOM 1645 N N . HIS A 1 204 ? -3.759 29.285 -25.579 1.00 96.56 204 HIS A N 1
ATOM 1646 C CA . HIS A 1 204 ? -3.012 28.145 -26.101 1.00 96.56 204 HIS A CA 1
ATOM 1647 C C . HIS A 1 204 ? -3.874 26.894 -25.905 1.00 96.56 204 HIS A C 1
ATOM 1649 O O . HIS A 1 204 ? -4.230 26.557 -24.775 1.00 96.56 204 HIS A O 1
ATOM 1655 N N . VAL A 1 205 ? -4.265 26.234 -26.992 1.00 95.12 205 VAL A N 1
ATOM 1656 C CA . VAL A 1 205 ? -5.190 25.091 -26.967 1.00 95.12 205 VAL A CA 1
ATOM 1657 C C . VAL A 1 205 ? -4.675 23.938 -27.818 1.00 95.12 205 VAL A C 1
ATOM 1659 O O . VAL A 1 205 ? -4.148 24.123 -28.911 1.00 95.12 205 VAL A O 1
ATOM 1662 N N . HIS A 1 206 ? -4.838 22.715 -27.322 1.00 94.06 206 HIS A N 1
ATOM 1663 C CA . HIS A 1 206 ? -4.465 21.510 -28.059 1.00 94.06 206 HIS A CA 1
ATOM 1664 C C . HIS A 1 206 ? -5.450 21.249 -29.212 1.00 94.06 206 HIS A C 1
ATOM 1666 O O . HIS A 1 206 ? -6.640 21.519 -29.066 1.00 94.06 206 HIS A O 1
ATOM 1672 N N . ARG A 1 207 ? -5.015 20.633 -30.325 1.00 89.81 207 ARG A N 1
ATOM 1673 C CA . ARG A 1 207 ? -5.865 20.316 -31.503 1.00 89.81 207 ARG A CA 1
ATOM 1674 C C . ARG A 1 207 ? -7.221 19.671 -31.175 1.00 89.81 207 ARG A C 1
ATOM 1676 O O . ARG A 1 207 ? -8.195 19.885 -31.893 1.00 89.81 207 ARG A O 1
ATOM 1683 N N . ARG A 1 208 ? -7.264 18.859 -30.112 1.00 88.19 208 ARG A N 1
ATOM 1684 C CA . ARG A 1 208 ? -8.458 18.134 -29.621 1.00 88.19 208 ARG A CA 1
ATOM 1685 C C . ARG A 1 208 ? -9.522 19.049 -29.013 1.00 88.19 208 ARG A C 1
ATOM 1687 O O . ARG A 1 208 ? -10.694 18.692 -28.997 1.00 88.19 208 ARG A O 1
ATOM 1694 N N . GLU A 1 209 ? -9.111 20.218 -28.541 1.00 92.06 209 GLU A N 1
ATOM 1695 C CA . GLU A 1 209 ? -9.981 21.224 -27.934 1.00 92.06 209 GLU A CA 1
ATOM 1696 C C . GLU A 1 209 ? -10.587 22.169 -28.976 1.00 92.06 209 GLU A C 1
ATOM 1698 O O . GLU A 1 209 ? -11.252 23.136 -28.615 1.00 92.06 209 GLU A O 1
ATOM 1703 N N . ILE A 1 210 ? -10.350 21.900 -30.263 1.00 93.00 210 ILE A N 1
ATOM 1704 C CA . ILE A 1 210 ? -10.676 22.783 -31.377 1.00 93.00 210 ILE A CA 1
ATOM 1705 C C . ILE A 1 210 ? -11.571 22.043 -32.373 1.00 93.00 210 ILE A C 1
ATOM 1707 O O . ILE A 1 210 ? -11.182 21.019 -32.944 1.00 93.00 210 ILE A O 1
ATOM 1711 N N . LEU A 1 211 ? -12.749 22.605 -32.627 1.00 91.75 211 LEU A N 1
ATOM 1712 C CA . LEU A 1 211 ? -13.628 22.220 -33.721 1.00 91.75 211 LEU A CA 1
ATOM 1713 C C . LEU A 1 211 ? -13.455 23.202 -34.876 1.00 91.75 211 LEU A C 1
ATOM 1715 O O . LEU A 1 211 ? -13.618 24.408 -34.708 1.00 91.75 211 LEU A O 1
ATOM 1719 N N . ASP A 1 212 ? -13.150 22.682 -36.059 1.00 92.25 212 ASP A N 1
ATOM 1720 C CA . ASP A 1 212 ? -13.101 23.487 -37.278 1.00 92.25 212 ASP A CA 1
ATOM 1721 C C . ASP A 1 212 ? -14.528 23.843 -37.717 1.00 92.25 212 ASP A C 1
ATOM 1723 O O . ASP A 1 212 ? -15.383 22.965 -37.873 1.00 92.25 212 ASP A O 1
ATOM 1727 N N . ALA A 1 213 ? -14.792 25.142 -37.898 1.00 90.12 213 ALA A N 1
ATOM 1728 C CA . ALA A 1 213 ? -16.111 25.652 -38.260 1.00 90.12 213 ALA A CA 1
ATOM 1729 C C . ALA A 1 213 ? -16.625 25.075 -39.589 1.00 90.12 213 ALA A C 1
ATOM 1731 O O . ALA A 1 213 ? -17.838 25.006 -39.792 1.00 90.12 213 ALA A O 1
ATOM 1732 N N . ARG A 1 214 ? -15.729 24.601 -40.467 1.00 84.75 214 ARG A N 1
ATOM 1733 C CA . ARG A 1 214 ? -16.098 23.922 -41.718 1.00 84.75 214 ARG A CA 1
ATOM 1734 C C . ARG A 1 214 ? -16.934 22.662 -41.483 1.00 84.75 214 ARG A C 1
ATOM 1736 O O . ARG A 1 214 ? -17.769 22.348 -42.320 1.00 84.75 214 ARG A O 1
ATOM 1743 N N . TYR A 1 215 ? -16.779 21.983 -40.342 1.00 79.94 215 TYR A N 1
ATOM 1744 C CA . TYR A 1 215 ? -17.605 20.817 -39.995 1.00 79.94 215 TYR A CA 1
ATOM 1745 C C . TYR A 1 215 ? -19.018 21.184 -39.522 1.00 79.94 215 TYR A C 1
ATOM 1747 O O . TYR A 1 215 ? -19.904 20.331 -39.534 1.00 79.94 215 TYR A O 1
ATOM 1755 N N . LEU A 1 216 ? -19.242 22.429 -39.090 1.00 77.81 216 LEU A N 1
ATOM 1756 C CA . LEU A 1 216 ? -20.559 22.897 -38.641 1.00 77.81 216 LEU A CA 1
ATOM 1757 C C . LEU A 1 216 ? -21.442 23.359 -39.797 1.00 77.81 216 LEU A C 1
ATOM 1759 O O . LEU A 1 216 ? -22.668 23.347 -39.679 1.00 77.81 216 LEU A O 1
ATOM 1763 N N . VAL A 1 217 ? -20.838 23.707 -40.933 1.00 75.06 217 VAL A N 1
ATOM 1764 C CA . VAL A 1 217 ? -21.573 23.804 -42.188 1.00 75.06 217 VAL A CA 1
ATOM 1765 C C . VAL A 1 217 ? -21.894 22.371 -42.599 1.00 75.06 217 VAL A C 1
ATOM 1767 O O . VAL A 1 217 ? -21.138 21.731 -43.326 1.00 75.06 217 VAL A O 1
ATOM 1770 N N . ARG A 1 218 ? -23.019 21.827 -42.111 1.00 54.00 218 ARG A N 1
ATOM 1771 C CA . ARG A 1 218 ? -23.637 20.685 -42.790 1.00 54.00 218 ARG A CA 1
ATOM 1772 C C . ARG A 1 218 ? -23.772 21.125 -44.237 1.00 54.00 218 ARG A C 1
ATOM 1774 O O . ARG A 1 218 ? -24.546 22.041 -44.512 1.00 54.00 218 ARG A O 1
ATOM 1781 N N . ASN A 1 219 ? -23.026 20.491 -45.138 1.00 46.53 219 ASN A N 1
ATOM 1782 C CA . ASN A 1 219 ? -23.380 20.473 -46.543 1.00 46.53 219 ASN A CA 1
ATOM 1783 C C . ASN A 1 219 ? -24.829 19.982 -46.585 1.00 46.53 219 ASN A C 1
ATOM 1785 O O . ASN A 1 219 ? -25.086 18.781 -46.542 1.00 46.53 219 ASN A O 1
ATOM 1789 N N . ARG A 1 220 ? -25.791 20.911 -46.611 1.00 44.62 220 ARG A N 1
ATOM 1790 C CA . ARG A 1 220 ? -27.119 20.646 -47.140 1.00 44.62 220 ARG A CA 1
ATOM 1791 C C . ARG A 1 220 ? -26.885 20.422 -48.621 1.00 44.62 220 ARG A C 1
ATOM 1793 O O . ARG A 1 220 ? -27.026 21.334 -49.422 1.00 44.62 220 ARG A O 1
ATOM 1800 N N . ASN A 1 221 ? -26.425 19.226 -48.955 1.00 45.75 221 ASN A N 1
ATOM 1801 C CA . ASN A 1 221 ? -26.578 18.701 -50.285 1.00 45.75 221 ASN A CA 1
ATOM 1802 C C . ASN A 1 221 ? -28.026 18.186 -50.303 1.00 45.75 221 ASN A C 1
ATOM 1804 O O . ASN A 1 221 ? -28.301 17.204 -49.613 1.00 45.75 221 ASN A O 1
ATOM 1808 N N . PRO A 1 222 ? -28.978 18.856 -50.975 1.00 50.69 222 PRO A N 1
ATOM 1809 C CA . PRO A 1 222 ? -30.408 18.550 -50.856 1.00 50.69 222 PRO A CA 1
ATOM 1810 C C . PRO A 1 222 ? -30.824 17.182 -51.434 1.00 50.69 222 PRO A C 1
ATOM 1812 O O . PRO A 1 222 ? -32.011 16.904 -51.520 1.00 50.69 222 PRO A O 1
ATOM 1815 N N . ASN A 1 223 ? -29.876 16.313 -51.802 1.00 48.78 223 ASN A N 1
ATOM 1816 C CA . ASN A 1 223 ? -30.136 15.062 -52.519 1.00 48.78 223 ASN A CA 1
ATOM 1817 C C . ASN A 1 223 ? -29.713 13.775 -51.790 1.00 48.78 223 ASN A C 1
ATOM 1819 O O . ASN A 1 223 ? -29.785 12.706 -52.387 1.00 48.78 223 ASN A O 1
ATOM 1823 N N . PHE A 1 224 ? -29.296 13.826 -50.522 1.00 47.72 224 PHE A N 1
ATOM 1824 C CA . PHE A 1 224 ? -28.900 12.617 -49.782 1.00 47.72 224 PHE A CA 1
ATOM 1825 C C . PHE A 1 224 ? -29.582 12.508 -48.414 1.00 47.72 224 PHE A C 1
ATOM 1827 O O . PHE A 1 224 ? -28.923 12.428 -47.386 1.00 47.72 224 PHE A O 1
ATOM 1834 N N . ASP A 1 225 ? -30.913 12.440 -48.420 1.00 45.97 225 ASP A N 1
ATOM 1835 C CA . ASP A 1 225 ? -31.685 11.840 -47.327 1.00 45.97 225 ASP A CA 1
ATOM 1836 C C . ASP A 1 225 ? -32.435 10.605 -47.853 1.00 45.97 225 ASP A C 1
ATOM 1838 O O . ASP A 1 225 ? -33.606 10.650 -48.229 1.00 45.97 225 ASP A O 1
ATOM 1842 N N . ARG A 1 226 ? -31.746 9.459 -47.858 1.00 41.66 226 ARG A N 1
ATOM 1843 C CA . ARG A 1 226 ? -32.383 8.162 -47.597 1.00 41.66 226 ARG A CA 1
ATOM 1844 C C . ARG A 1 226 ? -31.499 7.366 -46.638 1.00 41.66 226 ARG A C 1
ATOM 1846 O O . ARG A 1 226 ? -30.344 7.109 -46.971 1.00 41.66 226 ARG A O 1
ATOM 1853 N N . PRO A 1 227 ? -32.016 6.937 -45.476 1.00 45.72 227 PRO A N 1
ATOM 1854 C CA . PRO A 1 227 ? -31.296 6.018 -44.616 1.00 45.72 227 PRO A CA 1
ATOM 1855 C C . PRO A 1 227 ? -31.367 4.620 -45.237 1.00 45.72 227 PRO A C 1
ATOM 1857 O O . PRO A 1 227 ? -32.441 4.026 -45.323 1.00 45.72 227 PRO A O 1
ATOM 1860 N N . GLN A 1 228 ? -30.228 4.098 -45.692 1.00 47.12 228 GLN A N 1
ATOM 1861 C CA . GLN A 1 228 ? -30.102 2.677 -46.009 1.00 47.12 228 GLN A CA 1
ATOM 1862 C C . GLN A 1 228 ? -29.910 1.876 -44.708 1.00 47.12 228 GLN A C 1
ATOM 1864 O O . GLN A 1 228 ? -29.171 2.323 -43.825 1.00 47.12 228 GLN A O 1
ATOM 1869 N N . PRO A 1 229 ? -30.561 0.708 -44.558 1.00 47.03 229 PRO A N 1
ATOM 1870 C CA . PRO A 1 229 ? -30.437 -0.108 -43.362 1.00 47.03 229 PRO A CA 1
ATOM 1871 C C . PRO A 1 229 ? -29.055 -0.761 -43.282 1.00 47.03 229 PRO A C 1
ATOM 1873 O O . PRO A 1 229 ? -28.462 -1.156 -44.282 1.00 47.03 229 PRO A O 1
ATOM 1876 N N . CYS A 1 230 ? -28.575 -0.897 -42.052 1.00 40.22 230 CYS A N 1
ATOM 1877 C CA . CYS A 1 230 ? -27.346 -1.568 -41.653 1.00 40.22 230 CYS A CA 1
ATOM 1878 C C . CYS A 1 230 ? -27.219 -2.994 -42.235 1.00 40.22 230 CYS A C 1
ATOM 1880 O O . CYS A 1 230 ? -27.785 -3.956 -41.717 1.00 40.22 230 CYS A O 1
ATOM 1882 N N . GLY A 1 231 ? -26.421 -3.123 -43.299 1.00 38.19 231 GLY A N 1
ATOM 1883 C CA . GLY A 1 231 ? -26.030 -4.384 -43.927 1.00 38.19 231 GLY A CA 1
ATOM 1884 C C . GLY A 1 231 ? -24.642 -4.854 -43.483 1.00 38.19 231 GLY A C 1
ATOM 1885 O O . GLY A 1 231 ? -23.630 -4.246 -43.806 1.00 38.19 231 GLY A O 1
ATOM 1886 N N . ARG A 1 232 ? -24.653 -5.943 -42.712 1.00 43.56 232 ARG A N 1
ATOM 1887 C CA . ARG A 1 232 ? -23.616 -6.948 -42.415 1.00 43.56 232 ARG A CA 1
ATOM 1888 C C . ARG A 1 232 ? -22.334 -6.892 -43.284 1.00 43.56 232 ARG A C 1
ATOM 1890 O O . ARG A 1 232 ? -22.372 -7.209 -44.465 1.00 43.56 232 ARG A O 1
ATOM 1897 N N . VAL A 1 233 ? -21.190 -6.596 -42.656 1.00 38.50 233 VAL A N 1
ATOM 1898 C CA . VAL A 1 233 ? -19.848 -6.749 -43.251 1.00 38.50 233 VAL A CA 1
ATOM 1899 C C . VAL A 1 233 ? -19.466 -8.230 -43.244 1.00 38.50 233 VAL A C 1
ATOM 1901 O O . VAL A 1 233 ? -19.343 -8.833 -42.177 1.00 38.50 233 VAL A O 1
ATOM 1904 N N . VAL A 1 234 ? -19.294 -8.808 -44.432 1.00 37.62 234 VAL A N 1
ATOM 1905 C CA . VAL A 1 234 ? -18.644 -10.105 -44.646 1.00 37.62 234 VAL A CA 1
ATOM 1906 C C . VAL A 1 234 ? -17.209 -9.823 -45.089 1.00 37.62 234 VAL A C 1
ATOM 1908 O O . VAL A 1 234 ? -16.980 -9.000 -45.969 1.00 37.62 234 VAL A O 1
ATOM 1911 N N . ASN A 1 235 ? -16.256 -10.471 -44.419 1.00 42.97 235 ASN A N 1
ATOM 1912 C CA . ASN A 1 235 ? -14.837 -10.485 -44.765 1.00 42.97 235 ASN A CA 1
ATOM 1913 C C . ASN A 1 235 ? -14.637 -11.116 -46.146 1.00 42.97 235 ASN A C 1
ATOM 1915 O O . ASN A 1 235 ? -14.989 -12.282 -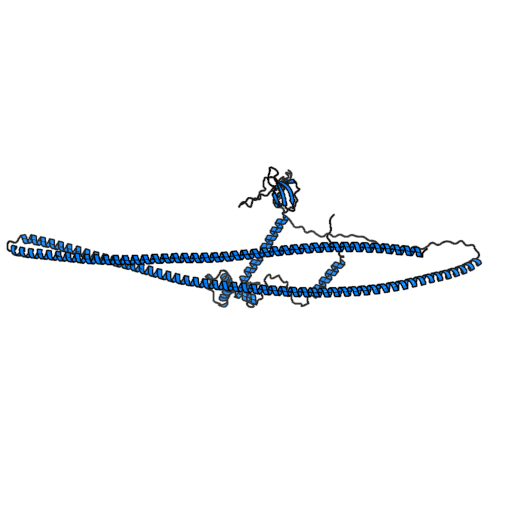46.322 1.00 42.97 235 ASN A O 1
ATOM 1919 N N . GLU A 1 236 ? -13.975 -10.403 -47.055 1.00 36.75 236 GLU A N 1
ATOM 1920 C CA . GLU A 1 236 ? -13.406 -10.993 -48.264 1.00 36.75 236 GLU A CA 1
ATOM 1921 C C . GLU A 1 236 ? -11.881 -11.019 -48.203 1.00 36.75 236 GLU A C 1
ATOM 1923 O O . GLU A 1 236 ? -11.199 -10.109 -47.730 1.00 36.75 236 GLU A O 1
ATOM 1928 N N . ARG A 1 237 ? -11.400 -12.179 -48.629 1.00 35.94 237 ARG A N 1
ATOM 1929 C CA . ARG A 1 237 ? -10.075 -12.764 -48.536 1.00 35.94 237 ARG A CA 1
ATOM 1930 C C . ARG A 1 237 ? -9.425 -12.508 -49.892 1.00 35.94 237 ARG A C 1
ATOM 1932 O O . ARG A 1 237 ? -9.942 -12.971 -50.899 1.00 35.94 237 ARG A O 1
ATOM 1939 N N . SER A 1 238 ? -8.346 -11.736 -49.931 1.00 38.66 238 SER A N 1
ATOM 1940 C CA . SER A 1 238 ? -7.621 -11.446 -51.169 1.00 38.66 238 SER A CA 1
ATOM 1941 C C . SER A 1 238 ? -6.830 -12.675 -51.625 1.00 38.66 238 SER A C 1
ATOM 1943 O O . SER A 1 238 ? -5.903 -13.108 -50.934 1.00 38.66 238 SER A O 1
ATOM 1945 N N . GLU A 1 239 ? -7.223 -13.217 -52.773 1.00 39.12 239 GLU A N 1
ATOM 1946 C CA . GLU A 1 239 ? -6.511 -14.232 -53.543 1.00 39.12 239 GLU A CA 1
ATOM 1947 C C . GLU A 1 239 ? -5.305 -13.648 -54.296 1.00 39.12 239 GLU A C 1
ATOM 1949 O O . GLU A 1 239 ? -5.237 -12.463 -54.623 1.00 39.12 239 GLU A O 1
ATOM 1954 N N . ILE A 1 240 ? -4.341 -14.536 -54.513 1.00 36.16 240 ILE A N 1
ATOM 1955 C CA . ILE A 1 240 ? -3.052 -14.370 -55.184 1.00 36.16 240 ILE A CA 1
ATOM 1956 C C . ILE A 1 240 ? -3.281 -14.403 -56.703 1.00 36.16 240 ILE A C 1
ATOM 1958 O O . ILE A 1 240 ? -4.047 -15.237 -57.177 1.00 36.16 240 ILE A O 1
ATOM 1962 N N . VAL A 1 241 ? -2.605 -13.532 -57.461 1.00 36.91 241 VAL A N 1
ATOM 1963 C CA . VAL A 1 241 ? -2.583 -13.567 -58.935 1.00 36.91 241 VAL A CA 1
ATOM 1964 C C . VAL A 1 241 ? -1.139 -13.680 -59.423 1.00 36.91 241 VAL A C 1
ATOM 1966 O O . VAL A 1 241 ? -0.293 -12.860 -59.059 1.00 36.91 241 VAL A O 1
ATOM 1969 N N . ASP A 1 242 ? -0.908 -14.697 -60.251 1.00 39.72 242 ASP A N 1
ATOM 1970 C CA . ASP A 1 242 ? 0.300 -14.986 -61.026 1.00 39.72 242 ASP A CA 1
ATOM 1971 C C . ASP A 1 242 ? 0.663 -13.870 -62.024 1.00 39.72 242 ASP A C 1
ATOM 1973 O O . ASP A 1 242 ? -0.212 -13.231 -62.614 1.00 39.72 242 ASP A O 1
ATOM 1977 N N . ARG A 1 243 ? 1.967 -13.686 -62.285 1.00 36.53 243 ARG A N 1
ATOM 1978 C CA . ARG A 1 243 ? 2.483 -12.994 -63.481 1.00 36.53 243 ARG A CA 1
ATOM 1979 C C . ARG A 1 243 ? 3.729 -13.690 -64.030 1.00 36.53 243 ARG A C 1
ATOM 1981 O O . ARG A 1 243 ? 4.704 -13.870 -63.304 1.00 36.53 243 ARG A O 1
ATOM 1988 N N . GLN A 1 244 ? 3.646 -14.038 -65.312 1.00 40.03 244 GLN A N 1
ATOM 1989 C CA . GLN A 1 244 ? 4.728 -14.448 -66.212 1.00 40.03 244 GLN A CA 1
ATOM 1990 C C . GLN A 1 244 ? 5.350 -13.230 -66.935 1.00 40.03 244 GLN A C 1
ATOM 1992 O O . GLN A 1 244 ? 4.867 -12.109 -66.758 1.00 40.03 244 GLN A O 1
ATOM 1997 N N . ASP A 1 245 ? 6.358 -13.543 -67.768 1.00 34.62 245 ASP A N 1
ATOM 1998 C CA . ASP A 1 245 ? 7.019 -12.783 -68.858 1.00 34.62 245 ASP A CA 1
ATOM 1999 C C . ASP A 1 245 ? 8.376 -12.152 -68.473 1.00 34.62 245 ASP A C 1
ATOM 2001 O O . ASP A 1 245 ? 8.503 -11.615 -67.376 1.00 34.62 245 ASP A O 1
ATOM 2005 N N . SER A 1 246 ? 9.437 -12.090 -69.294 1.00 38.16 246 SER A N 1
ATOM 2006 C CA . SER A 1 246 ? 9.867 -12.654 -70.596 1.00 38.16 246 SER A CA 1
ATOM 2007 C C . SER A 1 246 ? 11.259 -12.027 -70.913 1.00 38.16 246 SER A C 1
ATOM 2009 O O . SER A 1 246 ? 11.611 -11.031 -70.278 1.00 38.16 246 SER A O 1
ATOM 2011 N N . ASP A 1 247 ? 11.977 -12.576 -71.906 1.00 36.31 247 ASP A N 1
ATOM 2012 C CA . ASP A 1 247 ? 12.992 -11.945 -72.800 1.00 36.31 247 ASP A CA 1
ATOM 2013 C C . ASP A 1 247 ? 14.507 -12.259 -72.607 1.00 36.31 247 ASP A C 1
ATOM 2015 O O . ASP A 1 247 ? 15.187 -11.693 -71.751 1.00 36.31 247 ASP A O 1
ATOM 2019 N N . ASP A 1 248 ? 14.991 -13.223 -73.412 1.00 35.50 248 ASP A N 1
ATOM 2020 C CA . ASP A 1 248 ? 15.985 -13.186 -74.523 1.00 35.50 248 ASP A CA 1
ATOM 2021 C C . ASP A 1 248 ? 17.236 -12.265 -74.513 1.00 35.50 248 ASP A C 1
ATOM 2023 O O . ASP A 1 248 ? 17.158 -11.089 -74.174 1.00 35.50 248 ASP A O 1
ATOM 2027 N N . GLU A 1 249 ? 18.386 -12.811 -74.973 1.00 36.94 249 GLU A N 1
ATOM 2028 C CA . GLU A 1 249 ? 19.236 -12.325 -76.101 1.00 36.94 249 GLU A CA 1
ATOM 2029 C C . GLU A 1 249 ? 20.524 -13.190 -76.272 1.00 36.94 249 GLU A C 1
ATOM 2031 O O . GLU A 1 249 ? 21.290 -13.401 -75.325 1.00 36.94 249 GLU A O 1
ATOM 2036 N N . ASP A 1 250 ? 20.776 -13.650 -77.507 1.00 34.50 250 ASP A N 1
ATOM 2037 C CA . ASP A 1 250 ? 21.911 -14.470 -77.980 1.00 34.50 250 ASP A CA 1
ATOM 2038 C C . ASP A 1 250 ? 22.953 -13.601 -78.727 1.00 34.50 250 ASP A C 1
ATOM 2040 O O . ASP A 1 250 ? 22.593 -12.703 -79.484 1.00 34.50 250 ASP A O 1
ATOM 2044 N N . PHE A 1 251 ? 24.258 -13.908 -78.624 1.00 33.34 251 PHE A N 1
ATOM 2045 C CA . PHE A 1 251 ? 25.316 -13.267 -79.435 1.00 33.34 251 PHE A CA 1
ATOM 2046 C C . PHE A 1 251 ? 26.131 -14.283 -80.258 1.00 33.34 251 PHE A C 1
ATOM 2048 O O . PHE A 1 251 ? 26.767 -15.188 -79.720 1.00 33.34 251 PHE A O 1
ATOM 2055 N N . VAL A 1 252 ? 26.163 -14.066 -81.581 1.00 33.88 252 VAL A N 1
ATOM 2056 C CA . VAL A 1 252 ? 26.908 -14.820 -82.610 1.00 33.88 252 VAL A CA 1
ATOM 2057 C C . VAL A 1 252 ? 28.065 -13.960 -83.151 1.00 33.88 252 VAL A C 1
ATOM 2059 O O . VAL A 1 252 ? 27.862 -12.795 -83.488 1.00 33.88 252 VAL A O 1
ATOM 2062 N N . ILE A 1 253 ? 29.277 -14.522 -83.273 1.00 33.38 253 ILE A N 1
ATOM 2063 C CA . ILE A 1 253 ? 30.480 -13.853 -83.818 1.00 33.38 253 ILE A CA 1
ATOM 2064 C C . ILE A 1 253 ? 30.803 -14.399 -85.223 1.00 33.38 253 ILE A C 1
ATOM 2066 O O . ILE A 1 253 ? 31.019 -15.597 -85.396 1.00 33.38 253 ILE A O 1
ATOM 2070 N N . LEU A 1 254 ? 30.867 -13.505 -86.219 1.00 31.86 254 LEU A N 1
ATOM 2071 C CA . LEU A 1 254 ? 31.244 -13.759 -87.620 1.00 31.86 254 LEU A CA 1
ATOM 2072 C C . LEU A 1 254 ? 32.755 -13.550 -87.846 1.00 31.86 254 LEU A C 1
ATOM 2074 O O . LEU A 1 254 ? 33.308 -12.527 -87.448 1.00 31.86 254 LEU A O 1
ATOM 2078 N N . LEU A 1 255 ? 33.408 -14.485 -88.549 1.00 32.38 255 LEU A N 1
ATOM 2079 C CA . LEU A 1 255 ? 34.791 -14.373 -89.035 1.00 32.38 255 LEU A CA 1
ATOM 2080 C C . LEU A 1 255 ? 34.814 -13.971 -90.519 1.00 32.38 255 LEU A C 1
ATOM 2082 O O . LEU A 1 255 ? 34.159 -14.594 -91.353 1.00 32.38 255 LEU A O 1
ATOM 2086 N N . GLN A 1 256 ? 35.605 -12.947 -90.839 1.00 32.69 256 GLN A N 1
ATOM 2087 C CA . GLN A 1 256 ? 35.817 -12.396 -92.181 1.00 32.69 256 GLN A CA 1
ATOM 2088 C C . GLN A 1 256 ? 37.102 -12.979 -92.803 1.00 32.69 256 GLN A C 1
ATOM 2090 O O . GLN A 1 256 ? 38.136 -13.038 -92.138 1.00 32.69 256 GLN A O 1
ATOM 2095 N N . GLN A 1 257 ? 37.057 -13.381 -94.078 1.00 34.72 257 GLN A N 1
ATOM 2096 C CA . GLN A 1 257 ? 38.233 -13.768 -94.876 1.00 34.72 257 GLN A CA 1
ATOM 2097 C C . GLN A 1 257 ? 38.645 -12.641 -95.850 1.00 34.72 257 GLN A C 1
ATOM 2099 O O . GLN A 1 257 ? 37.778 -11.878 -96.283 1.00 34.72 257 GLN A O 1
ATOM 2104 N N . PRO A 1 258 ? 39.942 -12.521 -96.206 1.00 41.12 258 PRO A N 1
ATOM 2105 C CA . PRO A 1 258 ? 40.454 -11.449 -97.063 1.00 41.12 258 PRO A CA 1
ATOM 2106 C C . PRO A 1 258 ? 40.306 -11.720 -98.580 1.00 41.12 258 PRO A C 1
ATOM 2108 O O . PRO A 1 258 ? 40.179 -12.874 -98.993 1.00 41.12 258 PRO A O 1
ATOM 2111 N N . PRO A 1 259 ? 40.353 -10.663 -99.422 1.00 39.12 259 PRO A N 1
ATOM 2112 C CA . PRO A 1 259 ? 40.095 -10.742 -100.860 1.00 39.12 259 PRO A CA 1
ATOM 2113 C C . PRO A 1 259 ? 41.298 -11.219 -101.689 1.00 39.12 259 PRO A C 1
ATOM 2115 O O . PRO A 1 259 ? 42.453 -10.892 -101.417 1.00 39.12 259 PRO A O 1
ATOM 2118 N N . VAL A 1 260 ? 40.982 -11.959 -102.753 1.00 35.59 260 VAL A N 1
ATOM 2119 C CA . VAL A 1 260 ? 41.901 -12.488 -103.768 1.00 35.59 260 VAL A CA 1
ATOM 2120 C C . VAL A 1 260 ? 42.154 -11.417 -104.836 1.00 35.59 260 VAL A C 1
ATOM 2122 O O . VAL A 1 260 ? 41.205 -10.923 -105.441 1.00 35.59 260 VAL A O 1
ATOM 2125 N N . THR A 1 261 ? 43.418 -11.068 -105.088 1.00 38.47 261 THR A N 1
ATOM 2126 C CA . THR A 1 261 ? 43.832 -10.219 -106.217 1.00 38.47 261 THR A CA 1
ATOM 2127 C C . THR A 1 261 ? 44.397 -11.072 -107.355 1.00 38.47 261 THR A C 1
ATOM 2129 O O . THR A 1 261 ? 45.221 -11.962 -107.150 1.00 38.47 261 THR A O 1
ATOM 2132 N N . THR A 1 262 ? 43.914 -10.807 -108.567 1.00 40.72 262 THR A N 1
ATOM 2133 C CA . THR A 1 262 ? 44.320 -11.426 -109.834 1.00 40.72 262 THR A CA 1
ATOM 2134 C C . THR A 1 262 ? 45.614 -10.793 -110.355 1.00 40.72 262 THR A C 1
ATOM 2136 O O . THR A 1 262 ? 45.721 -9.568 -110.388 1.00 40.72 262 THR A O 1
ATOM 2139 N N . TYR A 1 263 ? 46.578 -11.619 -110.774 1.00 36.81 263 TYR A N 1
ATOM 2140 C CA . TYR A 1 263 ? 47.814 -11.197 -111.441 1.00 36.81 263 TYR A CA 1
ATOM 2141 C C . TYR A 1 263 ? 47.753 -11.550 -112.930 1.00 36.81 263 TYR A C 1
ATOM 2143 O O . TYR A 1 263 ? 47.468 -12.697 -113.270 1.00 36.81 263 TYR A O 1
ATOM 2151 N N . ASP A 1 264 ? 48.070 -10.573 -113.780 1.00 40.62 264 ASP A N 1
ATOM 2152 C CA . ASP A 1 264 ? 48.270 -10.747 -115.218 1.00 40.62 264 ASP A CA 1
ATOM 2153 C C . ASP A 1 264 ? 49.687 -11.258 -115.519 1.00 40.62 264 ASP A C 1
ATOM 2155 O O . ASP A 1 264 ? 50.693 -10.781 -114.984 1.00 40.62 264 ASP A O 1
ATOM 2159 N N . GLU A 1 265 ? 49.744 -12.257 -116.394 1.00 41.66 265 GLU A N 1
ATOM 2160 C CA . GLU A 1 265 ? 50.944 -12.918 -116.887 1.00 41.66 265 GLU A CA 1
ATOM 2161 C C . GLU A 1 265 ? 51.559 -12.104 -118.031 1.00 41.66 265 GLU A C 1
ATOM 2163 O O . GLU A 1 265 ? 50.866 -11.819 -119.001 1.00 41.66 265 GLU A O 1
ATOM 2168 N N . ASN A 1 266 ? 52.848 -11.744 -117.932 1.00 44.97 266 ASN A N 1
ATOM 2169 C CA . ASN A 1 266 ? 53.823 -11.729 -119.040 1.00 44.97 266 ASN A CA 1
ATOM 2170 C C . ASN A 1 266 ? 55.172 -11.151 -118.573 1.00 44.97 266 ASN A C 1
ATOM 2172 O O . ASN A 1 266 ? 55.364 -9.939 -118.508 1.00 44.97 266 ASN A O 1
ATOM 2176 N N . GLY A 1 267 ? 56.140 -12.023 -118.268 1.00 42.28 267 GLY A N 1
ATOM 2177 C CA . GLY A 1 267 ? 57.497 -11.599 -117.911 1.00 42.28 267 GLY A CA 1
ATOM 2178 C C . GLY A 1 267 ? 58.435 -12.757 -117.574 1.00 42.28 267 GLY A C 1
ATOM 2179 O O . GLY A 1 267 ? 58.482 -13.208 -116.436 1.00 42.28 267 GLY A O 1
ATOM 2180 N N . THR A 1 268 ? 59.151 -13.246 -118.591 1.00 51.84 268 THR A N 1
ATOM 2181 C CA . THR A 1 268 ? 60.441 -13.975 -118.549 1.00 51.84 268 THR A CA 1
ATOM 2182 C C . THR A 1 268 ? 60.784 -14.743 -117.256 1.00 51.84 268 THR A C 1
ATOM 2184 O O . THR A 1 268 ? 61.330 -14.196 -116.297 1.00 51.84 268 THR A O 1
ATOM 2187 N N . LYS A 1 269 ? 60.545 -16.062 -117.281 1.00 53.16 269 LYS A N 1
ATOM 2188 C CA . LYS A 1 269 ? 60.692 -17.014 -116.161 1.00 53.16 269 LYS A CA 1
ATOM 2189 C C . LYS A 1 269 ? 62.089 -17.095 -115.509 1.00 53.16 269 LYS A C 1
ATOM 2191 O O . LYS A 1 269 ? 62.180 -17.563 -114.379 1.00 53.16 269 LYS A O 1
ATOM 2196 N N . GLU A 1 270 ? 63.161 -16.624 -116.147 1.00 52.91 270 GLU A N 1
ATOM 2197 C CA . GLU A 1 270 ? 64.529 -16.732 -115.599 1.00 52.91 270 GLU A CA 1
ATOM 2198 C C . GLU A 1 270 ? 64.956 -15.555 -114.705 1.00 52.91 270 GLU A C 1
ATOM 2200 O O . GLU A 1 270 ? 65.735 -15.747 -113.770 1.00 52.91 270 GLU A O 1
ATOM 2205 N N . THR A 1 271 ? 64.419 -14.349 -114.913 1.00 55.47 271 THR A N 1
ATOM 2206 C CA . THR A 1 271 ? 64.666 -13.203 -114.018 1.00 55.47 271 THR A CA 1
ATOM 2207 C C . THR A 1 271 ? 63.802 -13.283 -112.763 1.00 55.47 271 THR A C 1
ATOM 2209 O O . THR A 1 271 ? 64.298 -13.033 -111.665 1.00 55.47 271 THR A O 1
ATOM 2212 N N . LEU A 1 272 ? 62.553 -13.746 -112.894 1.00 59.06 272 LEU A N 1
ATOM 2213 C CA . LEU A 1 272 ? 61.626 -13.929 -111.776 1.00 59.06 272 LEU A CA 1
ATOM 2214 C C . LEU A 1 272 ? 62.140 -14.955 -110.749 1.00 59.06 272 LEU A C 1
ATOM 2216 O O . LEU A 1 272 ? 62.022 -14.720 -109.551 1.00 59.06 272 LEU A O 1
ATOM 2220 N N . ALA A 1 273 ? 62.764 -16.052 -111.191 1.00 60.41 273 ALA A N 1
ATOM 2221 C CA . ALA A 1 273 ? 63.304 -17.079 -110.295 1.00 60.41 273 ALA A CA 1
ATOM 2222 C C . ALA A 1 273 ? 64.434 -16.541 -109.394 1.00 60.41 273 ALA A C 1
ATOM 2224 O O . ALA A 1 273 ? 64.403 -16.748 -108.180 1.00 60.41 273 ALA A O 1
ATOM 2225 N N . ARG A 1 274 ? 65.375 -15.759 -109.951 1.00 63.66 274 ARG A N 1
ATOM 2226 C CA . ARG A 1 274 ? 66.439 -15.107 -109.162 1.00 63.66 274 ARG A CA 1
ATOM 2227 C C . ARG A 1 274 ? 65.891 -14.032 -108.225 1.00 63.66 274 ARG A C 1
ATOM 2229 O O . ARG A 1 274 ? 66.351 -13.918 -107.091 1.00 63.66 274 ARG A O 1
ATOM 2236 N N . THR A 1 275 ? 64.892 -13.256 -108.655 1.00 63.44 275 THR A N 1
ATOM 2237 C CA . THR A 1 275 ? 64.257 -12.256 -107.783 1.00 63.44 275 THR A CA 1
ATOM 2238 C C . THR A 1 275 ? 63.454 -12.916 -106.661 1.00 63.44 275 THR A C 1
ATOM 2240 O O . THR A 1 275 ? 63.501 -12.433 -105.535 1.00 63.44 275 THR A O 1
ATOM 2243 N N . ILE A 1 276 ? 62.771 -14.037 -106.917 1.00 71.94 276 ILE A N 1
ATOM 2244 C CA . ILE A 1 276 ? 62.061 -14.820 -105.894 1.00 71.94 276 ILE A CA 1
ATOM 2245 C C . ILE A 1 276 ? 63.043 -15.407 -104.876 1.00 71.94 276 ILE A C 1
ATOM 2247 O O . ILE A 1 276 ? 62.755 -15.353 -103.684 1.00 71.94 276 ILE A O 1
ATOM 2251 N N . GLU A 1 277 ? 64.204 -15.916 -105.296 1.00 74.19 277 GLU A N 1
ATOM 2252 C CA . GLU A 1 277 ? 65.228 -16.414 -104.365 1.00 74.19 277 GLU A CA 1
ATOM 2253 C C . GLU A 1 277 ? 65.808 -15.306 -103.482 1.00 74.19 277 GLU A C 1
ATOM 2255 O O . GLU A 1 277 ? 65.869 -15.466 -102.261 1.00 74.19 277 GLU A O 1
ATOM 2260 N N . ILE A 1 278 ? 66.176 -14.160 -104.067 1.00 77.50 278 ILE A N 1
ATOM 2261 C CA . ILE A 1 278 ? 66.692 -13.010 -103.307 1.00 77.50 278 ILE A CA 1
ATOM 2262 C C . ILE A 1 278 ? 65.628 -12.498 -102.331 1.00 77.50 278 ILE A C 1
ATOM 2264 O O . ILE A 1 278 ? 65.924 -12.269 -101.160 1.00 77.50 278 ILE A O 1
ATOM 2268 N N . ARG A 1 279 ? 64.371 -12.387 -102.774 1.00 75.62 279 ARG A N 1
ATOM 2269 C CA . ARG A 1 279 ? 63.259 -11.919 -101.938 1.00 75.62 279 ARG A CA 1
ATOM 2270 C C . ARG A 1 279 ? 62.908 -12.930 -100.847 1.00 75.62 279 ARG A C 1
ATOM 2272 O O . ARG A 1 279 ? 62.650 -12.525 -99.723 1.00 75.62 279 ARG A O 1
ATOM 2279 N N . HIS A 1 280 ? 62.973 -14.236 -101.118 1.00 74.62 280 HIS A N 1
ATOM 2280 C CA . HIS A 1 280 ? 62.828 -15.267 -100.086 1.00 74.62 280 HIS A CA 1
ATOM 2281 C C . HIS A 1 280 ? 63.952 -15.213 -99.055 1.00 74.62 280 HIS A C 1
ATOM 2283 O O . HIS A 1 280 ? 63.684 -15.392 -97.867 1.00 74.62 280 HIS A O 1
ATOM 2289 N N . LYS A 1 281 ? 65.192 -14.958 -99.485 1.00 80.75 281 LYS A N 1
ATOM 2290 C CA . LYS A 1 281 ? 66.324 -14.795 -98.571 1.00 80.75 281 LYS A CA 1
ATOM 2291 C C . LYS A 1 281 ? 66.141 -13.558 -97.685 1.00 80.75 281 LYS A C 1
ATOM 2293 O O . LYS A 1 281 ? 66.217 -13.683 -96.469 1.00 80.75 281 LYS A O 1
ATOM 2298 N N . GLN A 1 282 ? 65.757 -12.425 -98.272 1.00 79.94 282 GLN A N 1
ATOM 2299 C CA . GLN A 1 282 ? 65.446 -11.190 -97.543 1.00 79.94 282 GLN A CA 1
ATOM 2300 C C . GLN A 1 282 ? 64.247 -11.343 -96.593 1.00 79.94 282 GLN A C 1
ATOM 2302 O O . GLN A 1 282 ? 64.295 -10.852 -95.473 1.00 79.94 282 GLN A O 1
ATOM 2307 N N . ILE A 1 283 ? 63.188 -12.061 -96.987 1.00 80.69 283 ILE A N 1
ATOM 2308 C CA . ILE A 1 283 ? 62.031 -12.342 -96.118 1.00 80.69 283 ILE A CA 1
ATOM 2309 C C . ILE A 1 283 ? 62.428 -13.253 -94.952 1.00 80.69 283 ILE A C 1
ATOM 2311 O O . ILE A 1 283 ? 61.954 -13.052 -93.836 1.00 80.69 283 ILE A O 1
ATOM 2315 N N . LYS A 1 284 ? 63.287 -14.254 -95.183 1.00 82.81 284 LYS A N 1
ATOM 2316 C CA . LYS A 1 284 ? 63.804 -15.114 -94.107 1.00 82.81 284 LYS A CA 1
ATOM 2317 C C . LYS A 1 284 ? 64.669 -14.324 -93.127 1.00 82.81 284 LYS A C 1
ATOM 2319 O O . LYS A 1 284 ? 64.492 -14.478 -91.925 1.00 82.81 284 LYS A O 1
ATOM 2324 N N . GLU A 1 285 ? 65.553 -13.467 -93.628 1.00 83.94 285 GLU A N 1
ATOM 2325 C CA . GLU A 1 285 ? 66.387 -12.593 -92.796 1.00 83.94 285 GLU A CA 1
ATOM 2326 C C . GLU A 1 285 ? 65.530 -11.589 -92.006 1.00 83.94 285 GLU A C 1
ATOM 2328 O O . GLU A 1 285 ? 65.678 -11.498 -90.791 1.00 83.94 285 GLU A O 1
ATOM 2333 N N . ALA A 1 286 ? 64.550 -10.936 -92.641 1.00 78.81 286 ALA A N 1
ATOM 2334 C CA . ALA A 1 286 ? 63.628 -10.014 -91.971 1.00 78.81 286 ALA A CA 1
ATOM 2335 C C . ALA A 1 286 ? 62.773 -10.702 -90.892 1.00 78.81 286 ALA A C 1
ATOM 2337 O O . ALA A 1 286 ? 62.606 -10.160 -89.804 1.00 78.81 286 ALA A O 1
ATOM 2338 N N . ARG A 1 287 ? 62.275 -11.921 -91.150 1.00 84.12 287 ARG A N 1
ATOM 2339 C CA . ARG A 1 287 ? 61.539 -12.709 -90.145 1.00 84.12 287 ARG A CA 1
ATOM 2340 C C . ARG A 1 287 ? 62.415 -13.114 -88.966 1.00 84.12 287 ARG A C 1
ATOM 2342 O O . ARG A 1 287 ? 61.922 -13.147 -87.845 1.00 84.12 287 ARG A O 1
ATOM 2349 N N . ASN A 1 288 ? 63.685 -13.433 -89.207 1.00 85.31 288 ASN A N 1
ATOM 2350 C CA . ASN A 1 288 ? 64.613 -13.761 -88.129 1.00 85.31 288 ASN A CA 1
ATOM 2351 C C . ASN A 1 288 ? 64.906 -12.537 -87.252 1.00 85.31 288 ASN A C 1
ATOM 2353 O O . ASN A 1 288 ? 64.916 -12.679 -86.035 1.00 85.31 288 ASN A O 1
ATOM 2357 N N . ILE A 1 289 ? 65.066 -11.352 -87.849 1.00 85.31 289 ILE A N 1
ATOM 2358 C CA . ILE A 1 289 ? 65.230 -10.093 -87.106 1.00 85.31 289 ILE A CA 1
ATOM 2359 C C . ILE A 1 289 ? 63.965 -9.780 -86.293 1.00 85.31 289 ILE A C 1
ATOM 2361 O O . ILE A 1 289 ? 64.054 -9.549 -85.094 1.00 85.31 289 ILE A O 1
ATOM 2365 N N . GLU A 1 290 ? 62.775 -9.878 -86.897 1.00 87.00 290 GLU A N 1
ATOM 2366 C CA . GLU A 1 290 ? 61.501 -9.648 -86.195 1.00 87.00 290 GLU A CA 1
ATOM 2367 C C . GLU A 1 290 ? 61.292 -10.636 -85.031 1.00 87.00 290 GLU A C 1
ATOM 2369 O O . GLU A 1 290 ? 60.760 -10.281 -83.977 1.00 87.00 290 GLU A O 1
ATOM 2374 N N . LEU A 1 291 ? 61.711 -11.895 -85.202 1.00 87.81 291 LEU A N 1
ATOM 2375 C CA . LEU A 1 291 ? 61.687 -12.893 -84.134 1.00 87.81 291 LEU A CA 1
ATOM 2376 C C . LEU A 1 291 ? 62.680 -12.558 -83.019 1.00 87.81 291 LEU A C 1
ATOM 2378 O O . LEU A 1 291 ? 62.322 -12.713 -81.854 1.00 87.81 291 LEU A O 1
ATOM 2382 N N . GLN A 1 292 ? 63.883 -12.081 -83.348 1.00 85.75 292 GLN A N 1
ATOM 2383 C CA . GLN A 1 292 ? 64.862 -11.642 -82.351 1.00 85.75 292 GLN A CA 1
ATOM 2384 C C . GLN A 1 292 ? 64.351 -10.439 -81.551 1.00 85.75 292 GLN A C 1
ATOM 2386 O O . GLN A 1 292 ? 64.345 -10.502 -80.326 1.00 85.75 292 GLN A O 1
ATOM 2391 N N . GLU A 1 293 ? 63.805 -9.413 -82.206 1.00 87.06 293 GLU A N 1
ATOM 2392 C CA . GLU A 1 293 ? 63.211 -8.250 -81.526 1.00 87.06 293 GLU A CA 1
ATOM 2393 C C . GLU A 1 293 ? 62.038 -8.649 -80.614 1.00 87.06 293 GLU A C 1
ATOM 2395 O O . GLU A 1 293 ? 61.872 -8.119 -79.513 1.00 87.06 293 GLU A O 1
ATOM 2400 N N . LYS A 1 294 ? 61.215 -9.618 -81.043 1.00 87.94 294 LYS A N 1
ATOM 2401 C CA . LYS A 1 294 ? 60.139 -10.170 -80.209 1.00 87.94 294 LYS A CA 1
ATOM 2402 C C . LYS A 1 294 ? 60.687 -10.903 -78.988 1.00 87.94 294 LYS A C 1
ATOM 2404 O O . LYS A 1 294 ? 60.140 -10.718 -77.905 1.00 87.94 294 LYS A O 1
ATOM 2409 N N . ILE A 1 295 ? 61.732 -11.715 -79.149 1.00 87.69 295 ILE A N 1
ATOM 2410 C CA . ILE A 1 295 ? 62.376 -12.434 -78.040 1.00 87.69 295 ILE A CA 1
ATOM 2411 C C . ILE A 1 295 ? 62.951 -11.438 -77.030 1.00 87.69 295 ILE A C 1
ATOM 2413 O O . ILE A 1 295 ? 62.605 -11.527 -75.856 1.00 87.69 295 ILE A O 1
ATOM 2417 N N . GLU A 1 296 ? 63.719 -10.443 -77.479 1.00 85.56 296 GLU A N 1
ATOM 2418 C CA . GLU A 1 296 ? 64.297 -9.413 -76.603 1.00 85.56 296 GLU A CA 1
ATOM 2419 C C . GLU A 1 296 ? 63.212 -8.634 -75.844 1.00 85.56 296 GLU A C 1
ATOM 2421 O O . GLU A 1 296 ? 63.321 -8.395 -74.640 1.00 85.56 296 GLU A O 1
ATOM 2426 N N . LYS A 1 297 ? 62.100 -8.300 -76.511 1.00 87.81 297 LYS A N 1
ATOM 2427 C CA . LYS A 1 297 ? 60.952 -7.664 -75.856 1.00 87.81 297 LYS A CA 1
ATOM 2428 C C . LYS A 1 297 ? 60.319 -8.561 -74.786 1.00 87.81 297 LYS A C 1
ATOM 2430 O O . LYS A 1 297 ? 59.989 -8.076 -73.705 1.00 87.81 297 LYS A O 1
ATOM 2435 N N . TYR A 1 298 ? 60.147 -9.854 -75.065 1.00 87.62 298 TYR A N 1
ATOM 2436 C CA . TYR A 1 298 ? 59.611 -10.799 -74.082 1.00 87.62 298 TYR A CA 1
ATOM 2437 C C . TYR A 1 298 ? 60.555 -10.999 -72.893 1.00 87.62 298 TYR A C 1
ATOM 2439 O O . TYR A 1 298 ? 60.075 -11.144 -71.770 1.00 87.62 298 TYR A O 1
ATOM 2447 N N . GLU A 1 299 ? 61.870 -10.971 -73.106 1.00 88.62 299 GLU A N 1
ATOM 2448 C CA . GLU A 1 299 ? 62.857 -11.048 -72.026 1.00 88.62 299 GLU A CA 1
ATOM 2449 C C . GLU A 1 299 ? 62.769 -9.831 -71.093 1.00 88.62 299 GLU A C 1
ATOM 2451 O O . GLU A 1 299 ? 62.735 -9.999 -69.872 1.00 88.62 299 GLU A O 1
ATOM 2456 N N . ILE A 1 300 ? 62.621 -8.620 -71.642 1.00 85.12 300 ILE A N 1
ATOM 2457 C CA . ILE A 1 300 ? 62.403 -7.397 -70.850 1.00 85.12 300 ILE A CA 1
ATOM 2458 C C . ILE A 1 300 ? 61.092 -7.486 -70.046 1.00 85.12 300 ILE A C 1
ATOM 2460 O O . ILE A 1 300 ? 61.091 -7.215 -68.842 1.00 85.12 300 ILE A O 1
ATOM 2464 N N . ASP A 1 301 ? 59.997 -7.936 -70.670 1.00 86.69 301 ASP A N 1
ATOM 2465 C CA . ASP A 1 301 ? 58.698 -8.112 -70.002 1.00 86.69 301 ASP A CA 1
ATOM 2466 C C . ASP A 1 301 ? 58.760 -9.151 -68.864 1.00 86.69 301 ASP A C 1
ATOM 2468 O O . ASP A 1 301 ? 58.060 -9.015 -67.855 1.00 86.69 301 ASP A O 1
ATOM 2472 N N . ILE A 1 302 ? 59.571 -10.207 -69.004 1.00 88.38 302 ILE A N 1
ATOM 2473 C CA . ILE A 1 302 ? 59.774 -11.220 -67.955 1.00 88.38 302 ILE A CA 1
ATOM 2474 C C . ILE A 1 302 ? 60.501 -10.603 -66.759 1.00 88.38 302 ILE A C 1
ATOM 2476 O O . ILE A 1 302 ? 60.020 -10.731 -65.632 1.00 88.38 302 ILE A O 1
ATOM 2480 N N . VAL A 1 303 ? 61.599 -9.879 -66.994 1.00 89.75 303 VAL A N 1
ATOM 2481 C CA . VAL A 1 303 ? 62.371 -9.223 -65.924 1.00 89.75 303 VAL A CA 1
ATOM 2482 C C . VAL A 1 303 ? 61.514 -8.196 -65.175 1.00 89.75 303 VAL A C 1
ATOM 2484 O O . VAL A 1 303 ? 61.555 -8.120 -63.943 1.00 89.75 303 VAL A O 1
ATOM 2487 N N . GLU A 1 304 ? 60.681 -7.430 -65.884 1.00 88.88 304 GLU A N 1
ATOM 2488 C CA . GLU A 1 304 ? 59.776 -6.467 -65.250 1.00 88.88 304 GLU A CA 1
ATOM 2489 C C . GLU A 1 304 ? 58.666 -7.160 -64.439 1.00 88.88 304 GLU A C 1
ATOM 2491 O O . GLU A 1 304 ? 58.379 -6.750 -63.309 1.00 88.88 304 GLU A O 1
ATOM 2496 N N . LYS A 1 305 ? 58.099 -8.267 -64.938 1.00 89.94 305 LYS A N 1
ATOM 2497 C CA . LYS A 1 305 ? 57.137 -9.087 -64.178 1.00 89.94 305 LYS A CA 1
ATOM 2498 C C . LYS A 1 305 ? 57.753 -9.678 -62.914 1.00 89.94 305 LYS A C 1
ATOM 2500 O O . LYS A 1 305 ? 57.113 -9.642 -61.864 1.00 89.94 305 LYS A O 1
ATOM 2505 N N . GLU A 1 306 ? 58.981 -10.184 -62.978 1.00 90.75 306 GLU A N 1
ATOM 2506 C CA . GLU A 1 306 ? 59.686 -10.708 -61.803 1.00 90.75 306 GLU A CA 1
ATOM 2507 C C . GLU A 1 306 ? 59.941 -9.615 -60.760 1.00 90.75 306 GLU A C 1
ATOM 2509 O O . GLU A 1 306 ? 59.709 -9.829 -59.564 1.00 90.75 306 GLU A O 1
ATOM 2514 N N . ARG A 1 307 ? 60.315 -8.408 -61.203 1.00 93.00 307 ARG A N 1
ATOM 2515 C CA . ARG A 1 307 ? 60.455 -7.237 -60.327 1.00 93.00 307 ARG A CA 1
ATOM 2516 C C . ARG A 1 307 ? 59.135 -6.874 -59.643 1.00 93.00 307 ARG A C 1
ATOM 2518 O O . ARG A 1 307 ? 59.119 -6.651 -58.431 1.00 93.00 307 ARG A O 1
ATOM 2525 N N . ILE A 1 308 ? 58.029 -6.853 -60.389 1.00 88.75 308 ILE A N 1
ATOM 2526 C CA . ILE A 1 308 ? 56.686 -6.578 -59.853 1.00 88.75 308 ILE A CA 1
ATOM 2527 C C . ILE A 1 308 ? 56.279 -7.651 -58.832 1.00 88.75 308 ILE A C 1
ATOM 2529 O O . ILE A 1 308 ? 55.807 -7.315 -57.746 1.00 88.75 308 ILE A O 1
ATOM 2533 N N . ILE A 1 309 ? 56.516 -8.935 -59.125 1.00 90.62 309 ILE A N 1
ATOM 2534 C CA . ILE A 1 309 ? 56.259 -10.040 -58.187 1.00 90.62 309 ILE A CA 1
ATOM 2535 C C . ILE A 1 309 ? 57.072 -9.860 -56.896 1.00 90.62 309 ILE A C 1
ATOM 2537 O O . ILE A 1 309 ? 56.543 -10.079 -55.804 1.00 90.62 309 ILE A O 1
ATOM 2541 N N . GLY A 1 310 ? 58.332 -9.426 -56.998 1.00 91.50 310 GLY A N 1
ATOM 2542 C CA . GLY A 1 310 ? 59.170 -9.092 -55.845 1.00 91.50 310 GLY A CA 1
ATOM 2543 C C . GLY A 1 310 ? 58.568 -7.987 -54.971 1.00 91.50 310 GLY A C 1
ATOM 2544 O O . GLY A 1 310 ? 58.464 -8.154 -53.755 1.00 91.50 310 GLY A O 1
ATOM 2545 N N . MET A 1 311 ? 58.093 -6.899 -55.585 1.00 90.88 311 MET A N 1
ATOM 2546 C CA . MET A 1 311 ? 57.430 -5.801 -54.867 1.00 90.88 311 MET A CA 1
ATOM 2547 C C . MET A 1 311 ? 56.128 -6.246 -54.185 1.00 90.88 311 MET A C 1
ATOM 2549 O O . MET A 1 311 ? 55.888 -5.891 -53.033 1.00 90.88 311 MET A O 1
ATOM 2553 N N . PHE A 1 312 ? 55.305 -7.069 -54.844 1.00 88.56 312 PHE A N 1
ATOM 2554 C CA . PHE A 1 312 ? 54.082 -7.607 -54.234 1.00 88.56 312 PHE A CA 1
ATOM 2555 C C . PHE A 1 312 ? 54.367 -8.511 -53.030 1.00 88.56 312 PHE A C 1
ATOM 2557 O O . PHE A 1 312 ? 53.621 -8.478 -52.052 1.00 88.56 312 PHE A O 1
ATOM 2564 N N . LYS A 1 313 ? 55.449 -9.302 -53.063 1.00 91.44 313 LYS A N 1
ATOM 2565 C CA . LYS A 1 313 ? 55.868 -10.105 -51.903 1.00 91.44 313 LYS A CA 1
ATOM 2566 C C . LYS A 1 313 ? 56.237 -9.217 -50.714 1.00 91.44 313 LYS A C 1
ATOM 2568 O O . LYS A 1 313 ? 55.768 -9.482 -49.612 1.00 91.44 313 LYS A O 1
ATOM 2573 N N . GLN A 1 314 ? 56.992 -8.142 -50.947 1.00 91.31 314 GLN A N 1
ATOM 2574 C CA . GLN A 1 314 ? 57.350 -7.175 -49.902 1.00 91.31 314 GLN A CA 1
ATOM 2575 C C . GLN A 1 314 ? 56.114 -6.481 -49.312 1.00 91.31 314 GLN A C 1
ATOM 2577 O O . GLN A 1 314 ? 55.957 -6.455 -48.094 1.00 91.31 314 GLN A O 1
ATOM 2582 N N . LEU A 1 315 ? 55.191 -6.006 -50.156 1.00 91.19 315 LEU A N 1
ATOM 2583 C CA . LEU A 1 315 ? 53.939 -5.387 -49.700 1.00 91.19 315 LEU A CA 1
ATOM 2584 C C . LEU A 1 315 ? 53.079 -6.351 -48.870 1.00 91.19 315 LEU A C 1
ATOM 2586 O O . LEU A 1 315 ? 52.543 -5.964 -47.835 1.00 91.19 315 LEU A O 1
ATOM 2590 N N . ASN A 1 316 ? 52.984 -7.621 -49.273 1.00 87.94 316 ASN A N 1
ATOM 2591 C CA . ASN A 1 316 ? 52.249 -8.631 -48.508 1.00 87.94 316 ASN A CA 1
ATOM 2592 C C . ASN A 1 316 ? 52.893 -8.918 -47.142 1.00 87.94 316 ASN A C 1
ATOM 2594 O O . ASN A 1 316 ? 52.183 -9.136 -46.158 1.00 87.94 316 ASN A O 1
ATOM 2598 N N . GLU A 1 317 ? 54.225 -8.911 -47.053 1.00 92.50 317 GLU A N 1
ATOM 2599 C CA . GLU A 1 317 ? 54.932 -9.047 -45.776 1.00 92.50 317 GLU A CA 1
ATOM 2600 C C . GLU A 1 317 ? 54.715 -7.834 -44.862 1.00 92.50 317 GLU A C 1
ATOM 2602 O O . GLU A 1 317 ? 54.506 -8.003 -43.657 1.00 92.50 317 GLU A O 1
ATOM 2607 N N . GLU A 1 318 ? 54.717 -6.619 -45.410 1.00 93.25 318 GLU A N 1
ATOM 2608 C CA . GLU A 1 318 ? 54.415 -5.395 -44.660 1.00 93.25 318 GLU A CA 1
ATOM 2609 C C . GLU A 1 318 ? 52.960 -5.358 -44.179 1.00 93.25 318 GLU A C 1
ATOM 2611 O O . GLU A 1 318 ? 52.707 -5.070 -43.006 1.00 93.25 318 GLU A O 1
ATOM 2616 N N . GLU A 1 319 ? 51.999 -5.732 -45.029 1.00 92.12 319 GLU A N 1
ATOM 2617 C CA . GLU A 1 319 ? 50.598 -5.872 -44.626 1.00 92.12 319 GLU A CA 1
ATOM 2618 C C . GLU A 1 319 ? 50.431 -6.894 -43.502 1.00 92.12 319 GLU A C 1
ATOM 2620 O O . GLU A 1 319 ? 49.674 -6.656 -42.556 1.00 92.12 319 GLU A O 1
ATOM 2625 N N . LYS A 1 320 ? 51.139 -8.026 -43.579 1.00 93.25 320 LYS A N 1
ATOM 2626 C CA . LYS A 1 320 ? 51.107 -9.052 -42.535 1.00 93.25 320 LYS A CA 1
ATOM 2627 C C . LYS A 1 320 ? 51.620 -8.497 -41.205 1.00 93.25 320 LYS A C 1
ATOM 2629 O O . LYS A 1 320 ? 50.922 -8.621 -40.200 1.00 93.25 320 LYS A O 1
ATOM 2634 N N . LYS A 1 321 ? 52.768 -7.807 -41.207 1.00 93.38 321 LYS A N 1
ATOM 2635 C CA . LYS A 1 321 ? 53.317 -7.143 -40.008 1.00 93.38 321 LYS A CA 1
ATOM 2636 C C . LYS A 1 321 ? 52.347 -6.106 -39.439 1.00 93.38 321 LYS A C 1
ATOM 2638 O O . LYS A 1 321 ? 52.151 -6.041 -38.227 1.00 93.38 321 LYS A O 1
ATOM 2643 N N . LEU A 1 322 ? 51.686 -5.329 -40.299 1.00 93.19 322 LEU A N 1
ATOM 2644 C CA . LEU A 1 322 ? 50.696 -4.339 -39.875 1.00 93.19 322 LEU A CA 1
ATOM 2645 C C . LEU A 1 322 ? 49.456 -4.993 -39.243 1.00 93.19 322 LEU A C 1
ATOM 2647 O O . LEU A 1 322 ? 48.929 -4.481 -38.253 1.00 93.19 322 LEU A O 1
ATOM 2651 N N . ARG A 1 323 ? 48.982 -6.123 -39.788 1.00 87.12 323 ARG A N 1
ATOM 2652 C CA . ARG A 1 323 ? 47.869 -6.899 -39.209 1.00 87.12 323 ARG A CA 1
ATOM 2653 C C . ARG A 1 323 ? 48.241 -7.460 -37.839 1.00 87.12 323 ARG A C 1
ATOM 2655 O O . ARG A 1 323 ? 47.464 -7.291 -36.903 1.00 87.12 323 ARG A O 1
ATOM 2662 N N . GLU A 1 324 ? 49.436 -8.029 -37.699 1.00 93.50 324 GLU A N 1
ATOM 2663 C CA . GLU A 1 324 ? 49.950 -8.544 -36.422 1.00 93.50 324 GLU A CA 1
ATOM 2664 C C . GLU A 1 324 ? 50.083 -7.427 -35.372 1.00 93.50 324 GLU A C 1
ATOM 2666 O O . GLU A 1 324 ? 49.661 -7.587 -34.225 1.00 93.50 324 GLU A O 1
ATOM 2671 N N . GLN A 1 325 ? 50.583 -6.250 -35.764 1.00 92.69 325 GLN A N 1
ATOM 2672 C CA . GLN A 1 325 ? 50.684 -5.093 -34.871 1.00 92.69 325 GLN A CA 1
ATOM 2673 C C . GLN A 1 325 ? 49.305 -4.587 -34.418 1.00 92.69 325 GLN A C 1
ATOM 2675 O O . GLN A 1 325 ? 49.107 -4.294 -33.234 1.00 92.69 325 GLN A O 1
ATOM 2680 N N . LYS A 1 326 ? 48.333 -4.508 -35.337 1.00 91.81 326 LYS A N 1
ATOM 2681 C CA . LYS A 1 326 ? 46.945 -4.147 -35.011 1.00 91.81 326 LYS A CA 1
ATOM 2682 C C . LYS A 1 326 ? 46.318 -5.162 -34.058 1.00 91.81 326 LYS A C 1
ATOM 2684 O O . LYS A 1 326 ? 45.713 -4.747 -33.071 1.00 91.81 326 LYS A O 1
ATOM 2689 N N . GLU A 1 327 ? 46.511 -6.457 -34.295 1.00 92.62 327 GLU A N 1
ATOM 2690 C CA . GLU A 1 327 ? 45.997 -7.519 -33.426 1.00 92.62 327 GLU A CA 1
ATOM 2691 C C . GLU A 1 327 ? 46.596 -7.442 -32.013 1.00 92.62 327 GLU A C 1
ATOM 2693 O O . GLU A 1 327 ? 45.866 -7.531 -31.025 1.00 92.62 327 GLU A O 1
ATOM 2698 N N . LEU A 1 328 ? 47.903 -7.186 -31.895 1.00 93.56 328 LEU A N 1
ATOM 2699 C CA . LEU A 1 328 ? 48.561 -6.971 -30.604 1.00 93.56 328 LEU A CA 1
ATOM 2700 C C . LEU A 1 328 ? 48.029 -5.725 -29.885 1.00 93.56 328 LEU A C 1
ATOM 2702 O O . LEU A 1 328 ? 47.759 -5.781 -28.686 1.00 93.56 328 LEU A O 1
ATOM 2706 N N . SER A 1 329 ? 47.833 -4.612 -30.601 1.00 92.25 329 SER A N 1
ATOM 2707 C CA . SER A 1 329 ? 47.242 -3.403 -30.009 1.00 92.25 329 SER A CA 1
ATOM 2708 C C . SER A 1 329 ? 45.811 -3.636 -29.517 1.00 92.25 329 SER A C 1
ATOM 2710 O O . SER A 1 329 ? 45.430 -3.127 -28.466 1.00 92.25 329 SER A O 1
ATOM 2712 N N . PHE A 1 330 ? 45.036 -4.447 -30.241 1.00 89.19 330 PHE A N 1
ATOM 2713 C CA . PHE A 1 330 ? 43.671 -4.789 -29.867 1.00 89.19 330 PHE A CA 1
ATOM 2714 C C . PHE A 1 330 ? 43.642 -5.694 -28.632 1.00 89.19 330 PHE A C 1
ATOM 2716 O O . PHE A 1 330 ? 42.860 -5.444 -27.719 1.00 89.19 330 PHE A O 1
ATOM 2723 N N . LYS A 1 331 ? 44.536 -6.691 -28.558 1.00 90.81 331 LYS A N 1
ATOM 2724 C CA . LYS A 1 331 ? 44.693 -7.548 -27.371 1.00 90.81 331 LYS A CA 1
ATOM 2725 C C . LYS A 1 331 ? 45.044 -6.734 -26.124 1.00 90.81 331 LYS A C 1
ATOM 2727 O O . LYS A 1 331 ? 44.379 -6.901 -25.110 1.00 90.81 331 LYS A O 1
ATOM 2732 N N . ARG A 1 332 ? 45.992 -5.792 -26.219 1.00 91.31 332 ARG A N 1
ATOM 2733 C CA . ARG A 1 332 ? 46.353 -4.905 -25.094 1.00 91.31 332 ARG A CA 1
ATOM 2734 C C . ARG A 1 332 ? 45.179 -4.051 -24.617 1.00 91.31 332 ARG A C 1
ATOM 2736 O O . ARG A 1 332 ? 44.885 -4.045 -23.431 1.00 91.31 332 ARG A O 1
ATOM 2743 N N . LYS A 1 333 ? 44.464 -3.398 -25.541 1.00 92.25 333 LYS A N 1
ATOM 2744 C CA . LYS A 1 333 ? 43.276 -2.598 -25.194 1.00 92.25 333 LYS A CA 1
ATOM 2745 C C . LYS A 1 333 ? 42.164 -3.440 -24.575 1.00 92.25 333 LYS A C 1
ATOM 2747 O O . LYS A 1 333 ? 41.465 -2.975 -23.685 1.00 92.25 333 LYS A O 1
ATOM 2752 N N . LYS A 1 334 ? 41.993 -4.680 -25.041 1.00 92.44 334 LYS A N 1
ATOM 2753 C CA . LYS A 1 334 ? 41.028 -5.614 -24.462 1.00 92.44 334 LYS A CA 1
ATOM 2754 C C . LYS A 1 334 ? 41.407 -5.987 -23.026 1.00 92.44 334 LYS A C 1
ATOM 2756 O O . LYS A 1 334 ? 40.548 -5.948 -22.159 1.00 92.44 334 LYS A O 1
ATOM 2761 N N . GLU A 1 335 ? 42.678 -6.291 -22.768 1.00 92.00 335 GLU A N 1
ATOM 2762 C CA . GLU A 1 335 ? 43.169 -6.582 -21.413 1.00 92.00 335 GLU A CA 1
ATOM 2763 C C . GLU A 1 335 ? 43.044 -5.377 -20.468 1.00 92.00 335 GLU A C 1
ATOM 2765 O O . GLU A 1 335 ? 42.735 -5.557 -19.294 1.00 92.00 335 GLU A O 1
ATOM 2770 N N . GLU A 1 336 ? 43.266 -4.154 -20.960 1.00 92.88 336 GLU A N 1
ATOM 2771 C CA . GLU A 1 336 ? 43.024 -2.919 -20.199 1.00 92.88 336 GLU A CA 1
ATOM 2772 C C . GLU A 1 336 ? 41.539 -2.763 -19.850 1.00 92.88 336 GLU A C 1
ATOM 2774 O O . GLU A 1 336 ? 41.200 -2.572 -18.684 1.00 92.88 336 GLU A O 1
ATOM 2779 N N . PHE A 1 337 ? 40.648 -2.953 -20.824 1.00 90.31 337 PHE A N 1
ATOM 2780 C CA . PHE A 1 337 ? 39.204 -2.880 -20.601 1.00 90.31 337 PHE A CA 1
ATOM 2781 C C . PHE A 1 337 ? 38.696 -3.959 -19.631 1.00 90.31 337 PHE A C 1
ATOM 2783 O O . PHE A 1 337 ? 37.860 -3.685 -18.772 1.00 90.31 337 PHE A O 1
ATOM 2790 N N . ASP A 1 338 ? 39.223 -5.184 -19.725 1.00 89.31 338 ASP A N 1
ATOM 2791 C CA . ASP A 1 338 ? 38.871 -6.276 -18.813 1.00 89.31 338 ASP A CA 1
ATOM 2792 C C . ASP A 1 338 ? 39.335 -5.980 -17.368 1.00 89.31 338 ASP A C 1
ATOM 2794 O O . ASP A 1 338 ? 38.638 -6.338 -16.414 1.00 89.31 338 ASP A O 1
ATOM 2798 N N . LYS A 1 339 ? 40.466 -5.277 -17.183 1.00 92.94 339 LYS A N 1
ATOM 2799 C CA . LYS A 1 339 ? 40.921 -4.794 -15.863 1.00 92.94 339 LYS A CA 1
ATOM 2800 C C . LYS A 1 339 ? 40.010 -3.701 -15.308 1.00 92.94 339 LYS A C 1
ATOM 2802 O O . LYS A 1 339 ? 39.589 -3.805 -14.159 1.00 92.94 339 LYS A O 1
ATOM 2807 N N . GLU A 1 340 ? 39.649 -2.707 -16.119 1.00 93.25 340 GLU A N 1
ATOM 2808 C CA . GLU A 1 340 ? 38.715 -1.645 -15.715 1.00 93.25 340 GLU A CA 1
ATOM 2809 C C . GLU A 1 340 ? 37.344 -2.218 -15.320 1.00 93.25 340 GLU A C 1
ATOM 2811 O O . GLU A 1 340 ? 36.763 -1.834 -14.302 1.00 93.25 340 GLU A O 1
ATOM 2816 N N . LEU A 1 341 ? 36.839 -3.196 -16.080 1.00 90.00 341 LEU A N 1
ATOM 2817 C CA . LEU A 1 341 ? 35.605 -3.910 -15.749 1.00 90.00 341 LEU A CA 1
ATOM 2818 C C . LEU A 1 341 ? 35.695 -4.644 -14.408 1.00 90.00 341 LEU A C 1
ATOM 2820 O O . LEU A 1 341 ? 34.720 -4.660 -13.651 1.00 90.00 341 LEU A O 1
ATOM 2824 N N . PHE A 1 342 ? 36.841 -5.257 -14.112 1.00 92.44 342 PHE A N 1
ATOM 2825 C CA . PHE A 1 342 ? 37.062 -5.949 -12.847 1.00 92.44 342 PHE A CA 1
ATOM 2826 C C . PHE A 1 342 ? 37.062 -4.975 -11.660 1.00 92.44 342 PHE A C 1
ATOM 2828 O O . PHE A 1 342 ? 36.349 -5.211 -10.683 1.00 92.44 342 PHE A O 1
ATOM 2835 N N . GLU A 1 343 ? 37.770 -3.848 -11.770 1.00 92.19 343 GLU A N 1
ATOM 2836 C CA . GLU A 1 343 ? 37.798 -2.802 -10.736 1.00 92.19 343 GLU A CA 1
ATOM 2837 C C . GLU A 1 343 ? 36.405 -2.203 -10.488 1.00 92.19 343 GLU A C 1
ATOM 2839 O O . GLU A 1 343 ? 35.963 -2.072 -9.342 1.00 92.19 343 GLU A O 1
ATOM 2844 N N . LEU A 1 344 ? 35.655 -1.903 -11.554 1.00 90.50 344 LEU A N 1
ATOM 2845 C CA . LEU A 1 344 ? 34.281 -1.407 -11.439 1.00 90.50 344 LEU A CA 1
ATOM 2846 C C . LEU A 1 344 ? 33.359 -2.417 -10.753 1.00 90.50 344 LEU A C 1
ATOM 2848 O O . LEU A 1 344 ? 32.513 -2.026 -9.942 1.00 90.50 344 LEU A O 1
ATOM 2852 N N . LYS A 1 345 ? 33.523 -3.710 -11.047 1.00 92.25 345 LYS A N 1
ATOM 2853 C CA . LYS A 1 345 ? 32.750 -4.774 -10.404 1.00 92.25 345 LYS A CA 1
ATOM 2854 C C . LYS A 1 345 ? 33.049 -4.857 -8.908 1.00 92.25 345 LYS A C 1
ATOM 2856 O O . LYS A 1 345 ? 32.113 -4.962 -8.118 1.00 92.25 345 LYS A O 1
ATOM 2861 N N . GLU A 1 346 ? 34.312 -4.740 -8.506 1.00 93.31 346 GLU A N 1
ATOM 2862 C CA . GLU A 1 346 ? 34.705 -4.748 -7.093 1.00 93.31 346 GLU A CA 1
ATOM 2863 C C . GLU A 1 346 ? 34.137 -3.536 -6.331 1.00 93.31 346 GLU A C 1
ATOM 2865 O O . GLU A 1 346 ? 33.587 -3.685 -5.234 1.00 93.31 346 GLU A O 1
ATOM 2870 N N . ILE A 1 347 ? 34.160 -2.345 -6.941 1.00 91.25 347 ILE A N 1
ATOM 2871 C CA . ILE A 1 347 ? 33.529 -1.137 -6.382 1.00 91.25 347 ILE A CA 1
ATOM 2872 C C . ILE A 1 347 ? 32.017 -1.339 -6.211 1.00 91.25 347 ILE A C 1
ATOM 2874 O O . ILE A 1 347 ? 31.446 -0.948 -5.186 1.00 91.25 347 ILE A O 1
ATOM 2878 N N . LEU A 1 348 ? 31.356 -1.940 -7.202 1.00 88.31 348 LEU A N 1
ATOM 2879 C CA . LEU A 1 348 ? 29.912 -2.166 -7.185 1.00 88.31 348 LEU A CA 1
ATOM 2880 C C . LEU A 1 348 ? 29.526 -3.193 -6.113 1.00 88.31 348 LEU A C 1
ATOM 2882 O O . LEU A 1 348 ? 28.634 -2.921 -5.309 1.00 88.31 348 LEU A O 1
ATOM 2886 N N . GLU A 1 349 ? 30.263 -4.300 -6.001 1.00 89.81 349 GLU A N 1
ATOM 2887 C CA . GLU A 1 349 ? 30.097 -5.269 -4.913 1.00 89.81 349 GLU A CA 1
ATOM 2888 C C . GLU A 1 349 ? 30.345 -4.635 -3.533 1.00 89.81 349 GLU A C 1
ATOM 2890 O O . GLU A 1 349 ? 29.612 -4.905 -2.577 1.00 89.81 349 GLU A O 1
ATOM 2895 N N . GLY A 1 350 ? 31.339 -3.751 -3.410 1.00 91.38 350 GLY A N 1
ATOM 2896 C CA . GLY A 1 350 ? 31.594 -2.985 -2.188 1.00 91.38 350 GLY A CA 1
ATOM 2897 C C . GLY A 1 350 ? 30.414 -2.086 -1.800 1.00 91.38 350 GLY A C 1
ATOM 2898 O O . GLY A 1 350 ? 29.988 -2.076 -0.637 1.00 91.38 350 GLY A O 1
ATOM 2899 N N . LYS A 1 351 ? 29.830 -1.377 -2.775 1.00 89.56 351 LYS A N 1
ATOM 2900 C CA . LYS A 1 351 ? 28.625 -0.554 -2.578 1.00 89.56 351 LYS A CA 1
ATOM 2901 C C . LYS A 1 351 ? 27.410 -1.403 -2.209 1.00 89.56 351 LYS A C 1
ATOM 2903 O O . LYS A 1 351 ? 26.693 -1.035 -1.279 1.00 89.56 351 LYS A O 1
ATOM 2908 N N . GLU A 1 352 ? 27.208 -2.554 -2.848 1.00 85.75 352 GLU A N 1
ATOM 2909 C CA . GLU A 1 352 ? 26.130 -3.484 -2.495 1.00 85.75 352 GLU A CA 1
ATOM 2910 C C . GLU A 1 352 ? 26.270 -4.014 -1.066 1.00 85.75 352 GLU A C 1
ATOM 2912 O O . GLU A 1 352 ? 25.291 -4.034 -0.320 1.00 85.75 352 GLU A O 1
ATOM 2917 N N . ARG A 1 353 ? 27.480 -4.398 -0.639 1.00 90.81 353 ARG A N 1
ATOM 2918 C CA . ARG A 1 353 ? 27.735 -4.833 0.746 1.00 90.81 353 ARG A CA 1
ATOM 2919 C C . ARG A 1 353 ? 27.448 -3.710 1.744 1.00 90.81 353 ARG A C 1
ATOM 2921 O O . ARG A 1 353 ? 26.836 -3.959 2.781 1.00 90.81 353 ARG A O 1
ATOM 2928 N N . SER A 1 354 ? 27.853 -2.479 1.430 1.00 91.25 354 SER A N 1
ATOM 2929 C CA . SER A 1 354 ? 27.551 -1.295 2.247 1.00 91.25 354 SER A CA 1
ATOM 2930 C C . SER A 1 354 ? 26.042 -1.043 2.348 1.00 91.25 354 SER A C 1
ATOM 2932 O O . SER A 1 354 ? 25.516 -0.835 3.443 1.00 91.25 354 SER A O 1
ATOM 2934 N N . PHE A 1 355 ? 25.323 -1.145 1.228 1.00 84.12 355 PHE A N 1
ATOM 2935 C CA . PHE A 1 355 ? 23.871 -1.005 1.186 1.00 84.12 355 PHE A CA 1
ATOM 2936 C C . PHE A 1 355 ? 23.161 -2.098 1.996 1.00 84.12 355 PHE A C 1
ATOM 2938 O O . PHE A 1 355 ? 22.279 -1.783 2.794 1.00 84.12 355 PHE A O 1
ATOM 2945 N N . ARG A 1 356 ? 23.583 -3.365 1.870 1.00 85.12 356 ARG A N 1
ATOM 2946 C CA . ARG A 1 356 ? 23.038 -4.481 2.663 1.00 85.12 356 ARG A CA 1
ATOM 2947 C C . ARG A 1 356 ? 23.209 -4.246 4.162 1.00 85.12 356 ARG A C 1
ATOM 2949 O O . ARG A 1 356 ? 22.226 -4.349 4.884 1.00 85.12 356 ARG A O 1
ATOM 2956 N N . ARG A 1 357 ? 24.396 -3.822 4.613 1.00 90.06 357 ARG A N 1
ATOM 2957 C CA . ARG A 1 357 ? 24.644 -3.489 6.030 1.00 90.06 357 ARG A CA 1
ATOM 2958 C C . ARG A 1 357 ? 23.741 -2.363 6.535 1.00 90.06 357 ARG A C 1
ATOM 2960 O O . ARG A 1 357 ? 23.189 -2.472 7.624 1.00 90.06 357 ARG A O 1
ATOM 2967 N N . LYS A 1 358 ? 23.561 -1.292 5.751 1.00 89.62 358 LYS A N 1
ATOM 2968 C CA . LYS A 1 358 ? 22.636 -0.198 6.109 1.00 89.62 358 LYS A CA 1
ATOM 2969 C C . LYS A 1 358 ? 21.189 -0.686 6.196 1.00 89.62 358 LYS A C 1
ATOM 2971 O O . LYS A 1 358 ? 20.465 -0.289 7.102 1.00 89.62 358 LYS A O 1
ATOM 2976 N N . ASN A 1 359 ? 20.773 -1.556 5.279 1.00 85.25 359 ASN A N 1
ATOM 2977 C CA . ASN A 1 359 ? 19.424 -2.111 5.282 1.00 85.25 359 ASN A CA 1
ATOM 2978 C C . ASN A 1 359 ? 19.198 -3.054 6.478 1.00 85.25 359 ASN A C 1
ATOM 2980 O O . ASN A 1 359 ? 18.173 -2.963 7.141 1.00 85.25 359 ASN A O 1
ATOM 2984 N N . GLU A 1 360 ? 20.175 -3.898 6.814 1.00 90.00 360 GLU A N 1
ATOM 2985 C CA . GLU A 1 360 ? 20.150 -4.747 8.015 1.00 90.00 360 GLU A CA 1
ATOM 2986 C C . GLU A 1 360 ? 20.066 -3.916 9.304 1.00 90.00 360 GLU A C 1
ATOM 2988 O O . GLU A 1 360 ? 19.277 -4.239 10.190 1.00 90.00 360 GLU A O 1
ATOM 2993 N N . GLN A 1 361 ? 20.810 -2.806 9.396 1.00 91.69 361 GLN A N 1
ATOM 2994 C CA . GLN A 1 361 ? 20.713 -1.869 10.523 1.00 91.69 361 GLN A CA 1
ATOM 2995 C C . GLN A 1 361 ? 19.319 -1.242 10.632 1.00 91.69 361 GLN A C 1
ATOM 2997 O O . GLN A 1 361 ? 18.752 -1.196 11.722 1.00 91.69 361 GLN A O 1
ATOM 3002 N N . LEU A 1 362 ? 18.738 -0.804 9.511 1.00 89.00 362 LEU A N 1
ATOM 3003 C CA . LEU A 1 362 ? 17.378 -0.264 9.490 1.00 89.00 362 LEU A CA 1
ATOM 3004 C C . LEU A 1 362 ? 16.345 -1.307 9.926 1.00 89.00 362 LEU A C 1
ATOM 3006 O O . LEU A 1 362 ? 15.454 -0.978 10.707 1.00 89.00 362 LEU A O 1
ATOM 3010 N N . ILE A 1 363 ? 16.481 -2.557 9.473 1.00 87.50 363 ILE A N 1
ATOM 3011 C CA . ILE A 1 363 ? 15.611 -3.662 9.891 1.00 87.50 363 ILE A CA 1
ATOM 3012 C C . ILE A 1 363 ? 15.727 -3.874 11.406 1.00 87.50 363 ILE A C 1
ATOM 3014 O O . ILE A 1 363 ? 14.708 -3.844 12.097 1.00 87.50 363 ILE A O 1
ATOM 3018 N N . ALA A 1 364 ? 16.944 -3.970 11.947 1.00 89.50 364 ALA A N 1
ATOM 3019 C CA . ALA A 1 364 ? 17.165 -4.136 13.384 1.00 89.50 364 ALA A CA 1
ATOM 3020 C C . ALA A 1 364 ? 16.566 -2.979 14.212 1.00 89.50 364 ALA A C 1
ATOM 3022 O O . ALA A 1 364 ? 15.889 -3.212 15.214 1.00 89.50 364 ALA A O 1
ATOM 3023 N N . GLU A 1 365 ? 16.732 -1.727 13.768 1.00 90.81 365 GLU A N 1
ATOM 3024 C CA . GLU A 1 365 ? 16.105 -0.568 14.417 1.00 90.81 365 GLU A CA 1
ATOM 3025 C C . GLU A 1 365 ? 14.572 -0.624 14.377 1.00 90.81 365 GLU A C 1
ATOM 3027 O O . GLU A 1 365 ? 13.906 -0.188 15.324 1.00 90.81 365 GLU A O 1
ATOM 3032 N N . THR A 1 366 ? 13.986 -1.104 13.275 1.00 86.25 366 THR A N 1
ATOM 3033 C CA . THR A 1 366 ? 12.528 -1.255 13.171 1.00 86.25 366 THR A CA 1
ATOM 3034 C C . THR A 1 366 ? 12.010 -2.358 14.083 1.00 86.25 366 THR A C 1
ATOM 3036 O O . THR A 1 366 ? 11.031 -2.129 14.792 1.00 86.25 366 THR A O 1
ATOM 3039 N N . GLU A 1 367 ? 12.697 -3.498 14.162 1.00 89.06 367 GLU A N 1
ATOM 3040 C CA . GLU A 1 367 ? 12.341 -4.597 15.061 1.00 89.06 367 GLU A CA 1
ATOM 3041 C C . GLU A 1 367 ? 12.430 -4.177 16.535 1.00 89.06 367 GLU A C 1
ATOM 3043 O O . GLU A 1 367 ? 11.539 -4.498 17.326 1.00 89.06 367 GLU A O 1
ATOM 3048 N N . GLU A 1 368 ? 13.449 -3.394 16.909 1.00 93.06 368 GLU A N 1
ATOM 3049 C CA . GLU A 1 368 ? 13.575 -2.845 18.262 1.00 93.06 368 GLU A CA 1
ATOM 3050 C C . GLU A 1 368 ? 12.426 -1.876 18.590 1.00 93.06 368 GLU A C 1
ATOM 3052 O O . GLU A 1 368 ? 11.845 -1.935 19.679 1.00 93.06 368 GLU A O 1
ATOM 3057 N N . LYS A 1 369 ? 12.050 -1.002 17.645 1.00 88.44 369 LYS A N 1
ATOM 3058 C CA . LYS A 1 369 ? 10.911 -0.082 17.808 1.00 88.44 369 LYS A CA 1
ATOM 3059 C C . LYS A 1 369 ? 9.595 -0.841 17.934 1.00 88.44 369 LYS A C 1
ATOM 3061 O O . LYS A 1 369 ? 8.801 -0.514 18.813 1.00 88.44 369 LYS A O 1
ATOM 3066 N N . GLU A 1 370 ? 9.371 -1.866 17.115 1.00 85.62 370 GLU A N 1
ATOM 3067 C CA . GLU A 1 370 ? 8.184 -2.713 17.231 1.00 85.62 370 GLU A CA 1
ATOM 3068 C C . GLU A 1 370 ? 8.146 -3.475 18.554 1.00 85.62 370 GLU A C 1
ATOM 3070 O O . GLU A 1 370 ? 7.082 -3.591 19.158 1.00 85.62 370 GLU A O 1
ATOM 3075 N N . LYS A 1 371 ? 9.291 -3.981 19.029 1.00 93.25 371 LYS A N 1
ATOM 3076 C CA . LYS A 1 371 ? 9.386 -4.642 20.334 1.00 93.25 371 LYS A CA 1
ATOM 3077 C C . LYS A 1 371 ? 8.985 -3.687 21.458 1.00 93.25 371 LYS A C 1
ATOM 3079 O O . LYS A 1 371 ? 8.093 -4.022 22.229 1.00 93.25 371 LYS A O 1
ATOM 3084 N N . LYS A 1 372 ? 9.539 -2.469 21.482 1.00 91.81 372 LYS A N 1
ATOM 3085 C CA . LYS A 1 372 ? 9.148 -1.429 22.452 1.00 91.81 372 LYS A CA 1
ATOM 3086 C C . LYS A 1 372 ? 7.651 -1.118 22.386 1.00 91.81 372 LYS A C 1
ATOM 3088 O O . LYS A 1 372 ? 7.025 -0.927 23.420 1.00 91.81 372 LYS A O 1
ATOM 3093 N N . LEU A 1 373 ? 7.072 -1.087 21.185 1.00 87.38 373 LEU A N 1
ATOM 3094 C CA . LEU A 1 373 ? 5.650 -0.802 20.981 1.00 87.38 373 LEU A CA 1
ATOM 3095 C C . LEU A 1 373 ? 4.743 -1.964 21.428 1.00 87.38 373 LEU A C 1
ATOM 3097 O O . LEU A 1 373 ? 3.655 -1.736 21.953 1.00 87.38 373 LEU A O 1
ATOM 3101 N N . ARG A 1 374 ? 5.200 -3.212 21.265 1.00 85.06 374 ARG A N 1
ATOM 3102 C CA . ARG A 1 374 ? 4.545 -4.403 21.826 1.00 85.06 374 ARG A CA 1
ATOM 3103 C C . ARG A 1 374 ? 4.586 -4.385 23.356 1.00 85.06 374 ARG A C 1
ATOM 3105 O O . ARG A 1 374 ? 3.563 -4.641 23.985 1.00 85.06 374 ARG A O 1
ATOM 3112 N N . ASP A 1 375 ? 5.725 -4.031 23.944 1.00 89.62 375 ASP A N 1
ATOM 3113 C CA . ASP A 1 375 ? 5.889 -3.964 25.399 1.00 89.62 375 ASP A CA 1
ATOM 3114 C C . ASP A 1 375 ? 4.998 -2.873 26.021 1.00 89.62 375 ASP A C 1
ATOM 3116 O O . ASP A 1 375 ? 4.303 -3.139 27.004 1.00 89.62 375 ASP A O 1
ATOM 3120 N N . THR A 1 376 ? 4.921 -1.681 25.415 1.00 89.25 376 THR A N 1
ATOM 3121 C CA . THR A 1 376 ? 4.015 -0.614 25.882 1.00 89.25 376 THR A CA 1
ATOM 3122 C C . THR A 1 376 ? 2.543 -0.978 25.710 1.00 89.25 376 THR A C 1
ATOM 3124 O O . THR A 1 376 ? 1.733 -0.682 26.586 1.00 89.25 376 THR A O 1
ATOM 3127 N N . TYR A 1 377 ? 2.171 -1.658 24.622 1.00 85.06 377 TYR A N 1
ATOM 3128 C CA . TYR A 1 377 ? 0.804 -2.148 24.439 1.00 85.06 377 TYR A CA 1
ATOM 3129 C C . TYR A 1 377 ? 0.413 -3.172 25.512 1.00 85.06 377 TYR A C 1
ATOM 3131 O O . TYR A 1 377 ? -0.683 -3.098 26.069 1.00 85.06 377 TYR A O 1
ATOM 3139 N N . ASN A 1 378 ? 1.319 -4.094 25.846 1.00 86.88 378 ASN A N 1
ATOM 3140 C CA . ASN A 1 378 ? 1.094 -5.067 26.912 1.00 86.88 378 ASN A CA 1
ATOM 3141 C C . ASN A 1 378 ? 0.941 -4.383 28.279 1.00 86.88 378 ASN A C 1
ATOM 3143 O O . ASN A 1 378 ? 0.043 -4.748 29.033 1.00 86.88 378 ASN A O 1
ATOM 3147 N N . GLN A 1 379 ? 1.748 -3.356 28.573 1.00 88.81 379 GLN A N 1
ATOM 3148 C CA . GLN A 1 379 ? 1.604 -2.550 29.793 1.00 88.81 379 GLN A CA 1
ATOM 3149 C C . GLN A 1 379 ? 0.237 -1.856 29.866 1.00 88.81 379 GLN A C 1
ATOM 3151 O O . GLN A 1 379 ? -0.471 -2.031 30.855 1.00 88.81 379 GLN A O 1
ATOM 3156 N N . MET A 1 380 ? -0.189 -1.165 28.800 1.00 80.12 380 MET A N 1
ATOM 3157 C CA . MET A 1 380 ? -1.521 -0.540 28.750 1.00 80.12 380 MET A CA 1
ATOM 3158 C C . MET A 1 380 ? -2.647 -1.573 28.908 1.00 80.12 380 MET A C 1
ATOM 3160 O O . MET A 1 380 ? -3.652 -1.303 29.561 1.00 80.12 380 MET A O 1
ATOM 3164 N N . SER A 1 381 ? -2.487 -2.775 28.344 1.00 87.38 381 SER A N 1
ATOM 3165 C CA . SER A 1 381 ? -3.475 -3.847 28.494 1.00 87.38 381 SER A CA 1
ATOM 3166 C C . SER A 1 381 ? -3.584 -4.350 29.938 1.00 87.38 381 SER A C 1
ATOM 3168 O O . SER A 1 381 ? -4.692 -4.632 30.399 1.00 87.38 381 SER A O 1
ATOM 3170 N N . GLU A 1 382 ? -2.472 -4.459 30.668 1.00 88.44 382 GLU A N 1
ATOM 3171 C CA . GLU A 1 382 ? -2.497 -4.816 32.091 1.00 88.44 382 GLU A CA 1
ATOM 3172 C C . GLU A 1 382 ? -3.110 -3.700 32.949 1.00 88.44 382 GLU A C 1
ATOM 3174 O O . GLU A 1 382 ? -3.930 -3.983 33.826 1.00 88.44 382 GLU A O 1
ATOM 3179 N N . GLU A 1 383 ? -2.815 -2.433 32.654 1.00 84.19 383 GLU A N 1
ATOM 3180 C CA . GLU A 1 383 ? -3.451 -1.288 33.318 1.00 84.19 383 GLU A CA 1
ATOM 3181 C C . GLU A 1 383 ? -4.971 -1.262 33.092 1.00 84.19 383 GLU A C 1
ATOM 3183 O O . GLU A 1 383 ? -5.736 -1.095 34.046 1.00 84.19 383 GLU A O 1
ATOM 3188 N N . GLU A 1 384 ? -5.443 -1.533 31.870 1.00 84.25 384 GLU A N 1
ATOM 3189 C CA . GLU A 1 384 ? -6.876 -1.676 31.585 1.00 84.25 384 GLU A CA 1
ATOM 3190 C C . GLU A 1 384 ? -7.518 -2.821 32.381 1.00 84.25 384 GLU A C 1
ATOM 3192 O O . GLU A 1 384 ? -8.644 -2.683 32.871 1.00 84.25 384 GLU A O 1
ATOM 3197 N N . LYS A 1 385 ? -6.825 -3.955 32.553 1.00 86.25 385 LYS A N 1
ATOM 3198 C CA . LYS A 1 385 ? -7.325 -5.063 33.386 1.00 86.25 385 LYS A CA 1
ATOM 3199 C C . LYS A 1 385 ? -7.447 -4.648 34.850 1.00 86.25 385 LYS A C 1
ATOM 3201 O O . LYS A 1 385 ? -8.428 -5.018 35.498 1.00 86.25 385 LYS A O 1
ATOM 3206 N N . ILE A 1 386 ? -6.485 -3.886 35.374 1.00 87.06 386 ILE A N 1
ATOM 3207 C CA . ILE A 1 386 ? -6.529 -3.356 36.745 1.00 87.06 386 ILE A CA 1
ATOM 3208 C C . ILE A 1 386 ? -7.699 -2.378 36.898 1.00 87.06 386 ILE A C 1
ATOM 3210 O O . ILE A 1 386 ? -8.469 -2.500 37.852 1.00 87.06 386 ILE A O 1
ATOM 3214 N N . LEU A 1 387 ? -7.889 -1.464 35.942 1.00 80.38 387 LEU A N 1
ATOM 3215 C CA . LEU A 1 387 ? -9.011 -0.522 35.941 1.00 80.38 387 LEU A CA 1
ATOM 3216 C C . LEU A 1 387 ? -10.361 -1.244 35.906 1.00 80.38 387 LEU A C 1
ATOM 3218 O O . LEU A 1 387 ? -11.225 -0.942 36.724 1.00 80.38 387 LEU A O 1
ATOM 3222 N N . ARG A 1 388 ? -10.526 -2.265 35.055 1.00 82.50 388 ARG A N 1
ATOM 3223 C CA . ARG A 1 388 ? -11.759 -3.072 35.020 1.00 82.50 388 ARG A CA 1
ATOM 3224 C C . ARG A 1 388 ? -12.030 -3.794 36.336 1.00 82.50 388 ARG A C 1
ATOM 3226 O O . ARG A 1 388 ? -13.184 -3.882 36.745 1.00 82.50 388 ARG A O 1
ATOM 3233 N N . LYS A 1 389 ? -10.993 -4.307 37.012 1.00 87.19 389 LYS A N 1
ATOM 3234 C CA . LYS A 1 389 ? -11.143 -4.917 38.345 1.00 87.19 389 LYS A CA 1
ATOM 3235 C C . LYS A 1 389 ? -11.612 -3.893 39.380 1.00 87.19 389 LYS A C 1
ATOM 3237 O O . LYS A 1 389 ? -12.523 -4.205 40.139 1.00 87.19 389 LYS A O 1
ATOM 3242 N N . ARG A 1 390 ? -11.043 -2.681 39.372 1.00 85.88 390 ARG A N 1
ATOM 3243 C CA . ARG A 1 390 ? -11.462 -1.576 40.254 1.00 85.88 390 ARG A CA 1
ATOM 3244 C C . ARG A 1 390 ? -12.893 -1.114 39.970 1.00 85.88 390 ARG A C 1
ATOM 3246 O O . ARG A 1 390 ? -13.656 -0.875 40.898 1.00 85.88 390 ARG A O 1
ATOM 3253 N N . GLU A 1 391 ? -13.293 -1.035 38.702 1.00 80.75 391 GLU A N 1
ATOM 3254 C CA . GLU A 1 391 ? -14.679 -0.722 38.330 1.00 80.75 391 GLU A CA 1
ATOM 3255 C C . GLU A 1 391 ? -15.657 -1.802 38.801 1.00 80.75 391 GLU A C 1
ATOM 3257 O O . GLU A 1 391 ? -16.762 -1.483 39.238 1.00 80.75 391 GLU A O 1
ATOM 3262 N N . LEU A 1 392 ? -15.266 -3.080 38.731 1.00 84.06 392 LEU A N 1
ATOM 3263 C CA . LEU A 1 392 ? -16.093 -4.172 39.236 1.00 84.06 392 LEU A CA 1
ATOM 3264 C C . LEU A 1 392 ? -16.237 -4.110 40.759 1.00 84.06 392 LEU A C 1
ATOM 3266 O O . LEU A 1 392 ? -17.355 -4.227 41.252 1.00 84.06 392 LEU A O 1
ATOM 3270 N N . SER A 1 393 ? -15.139 -3.882 41.489 1.00 82.62 393 SER A N 1
ATOM 3271 C CA . SER A 1 393 ? -15.195 -3.742 42.948 1.00 82.62 393 SER A CA 1
ATOM 3272 C C . SER A 1 393 ? -16.034 -2.536 43.358 1.00 82.62 393 SER A C 1
ATOM 3274 O O . SER A 1 393 ? -16.823 -2.636 44.286 1.00 82.62 393 SER A O 1
ATOM 3276 N N . PHE A 1 394 ? -15.942 -1.422 42.626 1.00 76.75 394 PHE A N 1
ATOM 3277 C CA . PHE A 1 394 ? -16.773 -0.243 42.877 1.00 76.75 394 PHE A CA 1
ATOM 3278 C C . PHE A 1 394 ? -18.266 -0.496 42.609 1.00 76.75 394 PHE A C 1
ATOM 3280 O O . PHE A 1 394 ? -19.132 -0.005 43.328 1.00 76.75 394 PHE A O 1
ATOM 3287 N N . LYS A 1 395 ? -18.605 -1.289 41.584 1.00 79.88 395 LYS A N 1
ATOM 3288 C CA . LYS A 1 395 ? -19.999 -1.703 41.354 1.00 79.88 395 LYS A CA 1
ATOM 3289 C C . LYS A 1 395 ? -20.519 -2.592 42.482 1.00 79.88 395 LYS A C 1
ATOM 3291 O O . LYS A 1 395 ? -21.651 -2.395 42.907 1.00 79.88 395 LYS A O 1
ATOM 3296 N N . GLN A 1 396 ? -19.691 -3.511 42.978 1.00 83.06 396 GLN A N 1
ATOM 3297 C CA . GLN A 1 396 ? -20.040 -4.377 44.106 1.00 83.06 396 GLN A CA 1
ATOM 3298 C C . GLN A 1 396 ? -20.293 -3.564 45.378 1.00 83.06 396 GLN A C 1
ATOM 3300 O O . GLN A 1 396 ? -21.348 -3.718 45.984 1.00 83.06 396 GLN A O 1
ATOM 3305 N N . THR A 1 397 ? -19.405 -2.628 45.731 1.00 83.06 397 THR A N 1
ATOM 3306 C CA . THR A 1 397 ? -19.608 -1.773 46.914 1.00 83.06 397 THR A CA 1
ATOM 3307 C C . THR A 1 397 ? -20.846 -0.886 46.777 1.00 83.06 397 THR A C 1
ATOM 3309 O O . THR A 1 397 ? -21.571 -0.678 47.747 1.00 83.06 397 THR A O 1
ATOM 3312 N N . LYS A 1 398 ? -21.152 -0.402 45.565 1.00 81.06 398 LYS A N 1
ATOM 3313 C CA . LYS A 1 398 ? -22.380 0.357 45.296 1.00 81.06 398 LYS A CA 1
ATOM 3314 C C . LYS A 1 398 ? -23.648 -0.491 45.454 1.00 81.06 398 LYS A C 1
ATOM 3316 O O . LYS A 1 398 ? -24.648 0.010 45.966 1.00 81.06 398 LYS A O 1
ATOM 3321 N N . GLU A 1 399 ? -23.626 -1.747 45.013 1.00 83.06 399 GLU A N 1
ATOM 3322 C CA . GLU A 1 399 ? -24.738 -2.687 45.206 1.00 83.06 399 GLU A CA 1
ATOM 3323 C C . GLU A 1 399 ? -24.924 -3.038 46.686 1.00 83.06 399 GLU A C 1
ATOM 3325 O O . GLU A 1 399 ? -26.050 -2.985 47.179 1.00 83.06 399 GLU A O 1
ATOM 3330 N N . GLU A 1 400 ? -23.839 -3.307 47.415 1.00 82.19 400 GLU A N 1
ATOM 3331 C CA . GLU A 1 400 ? -23.867 -3.547 48.864 1.00 82.19 400 GLU A CA 1
ATOM 3332 C C . GLU A 1 400 ? -24.441 -2.347 49.625 1.00 82.19 400 GLU A C 1
ATOM 3334 O O . GLU A 1 400 ? -25.332 -2.511 50.460 1.00 82.19 400 GLU A O 1
ATOM 3339 N N . PHE A 1 401 ? -24.015 -1.129 49.275 1.00 84.62 401 PHE A N 1
ATOM 3340 C CA . PHE A 1 401 ? -24.567 0.098 49.844 1.00 84.62 401 PHE A CA 1
ATOM 3341 C C . PHE A 1 401 ? -26.071 0.231 49.572 1.00 84.62 401 PHE A C 1
ATOM 3343 O O . PHE A 1 401 ? -26.843 0.555 50.474 1.00 84.62 401 PHE A O 1
ATOM 3350 N N . TYR A 1 402 ? -26.520 -0.060 48.346 1.00 82.06 402 TYR A N 1
ATOM 3351 C CA . TYR A 1 402 ? -27.941 -0.000 48.000 1.00 82.06 402 TYR A CA 1
ATOM 3352 C C . TYR A 1 402 ? -28.771 -1.024 48.789 1.00 82.06 402 TYR A C 1
ATOM 3354 O O . TYR A 1 402 ? -29.848 -0.694 49.288 1.00 82.06 402 TYR A O 1
ATOM 3362 N N . ILE A 1 403 ? -28.254 -2.246 48.949 1.00 85.06 403 ILE A N 1
ATOM 3363 C CA . ILE A 1 403 ? -28.881 -3.292 49.765 1.00 85.06 403 ILE A CA 1
ATOM 3364 C C . ILE A 1 403 ? -29.009 -2.828 51.221 1.00 85.06 403 ILE A C 1
ATOM 3366 O O . ILE A 1 403 ? -30.080 -2.981 51.813 1.00 85.06 403 ILE A O 1
ATOM 3370 N N . GLU A 1 404 ? -27.965 -2.221 51.786 1.00 86.00 404 GLU A N 1
ATOM 3371 C CA . GLU A 1 404 ? -27.990 -1.746 53.171 1.00 86.00 404 GLU A CA 1
ATOM 3372 C C . GLU A 1 404 ? -28.973 -0.581 53.359 1.00 86.00 404 GLU A C 1
ATOM 3374 O O . GLU A 1 404 ? -29.763 -0.583 54.304 1.00 86.00 404 GLU A O 1
ATOM 3379 N N . VAL A 1 405 ? -29.038 0.360 52.410 1.00 83.25 405 VAL A N 1
ATOM 3380 C CA . VAL A 1 405 ? -30.053 1.430 52.413 1.00 83.25 405 VAL A CA 1
ATOM 3381 C C . VAL A 1 405 ? -31.472 0.850 52.367 1.00 83.25 405 VAL A C 1
ATOM 3383 O O . VAL A 1 405 ? -32.342 1.281 53.131 1.00 83.25 405 VAL A O 1
ATOM 3386 N N . CYS A 1 406 ? -31.727 -0.157 51.525 1.00 84.31 406 CYS A N 1
ATOM 3387 C CA . CYS A 1 406 ? -33.018 -0.850 51.486 1.00 84.31 406 CYS A CA 1
ATOM 3388 C C . CYS A 1 406 ? -33.344 -1.537 52.820 1.00 84.31 406 CYS A C 1
ATOM 3390 O O . CYS A 1 406 ? -34.472 -1.428 53.309 1.00 84.31 406 CYS A O 1
ATOM 3392 N N . ARG A 1 407 ? -32.360 -2.194 53.441 1.00 88.50 407 ARG A N 1
ATOM 3393 C CA . ARG A 1 407 ? -32.512 -2.866 54.737 1.00 88.50 407 ARG A CA 1
ATOM 3394 C C . ARG A 1 407 ? -32.851 -1.881 55.854 1.00 88.50 407 ARG A C 1
ATOM 3396 O O . ARG A 1 407 ? -33.770 -2.134 56.635 1.00 88.50 407 ARG A O 1
ATOM 3403 N N . LEU A 1 408 ? -32.159 -0.743 55.906 1.00 84.69 408 LEU A N 1
ATOM 3404 C CA . LEU A 1 408 ? -32.419 0.323 56.876 1.00 84.69 408 LEU A CA 1
ATOM 3405 C C . LEU A 1 408 ? -33.821 0.914 56.708 1.00 84.69 408 LEU A C 1
ATOM 3407 O O . LEU A 1 408 ? -34.527 1.109 57.700 1.00 84.69 408 LEU A O 1
ATOM 3411 N N . LYS A 1 409 ? -34.264 1.123 55.464 1.00 87.25 409 LYS A N 1
ATOM 3412 C CA . LYS A 1 409 ? -35.623 1.592 55.170 1.00 87.25 409 LYS A CA 1
ATOM 3413 C C . LYS A 1 409 ? -36.686 0.608 55.664 1.00 87.25 409 LYS A C 1
ATOM 3415 O O . LYS A 1 409 ? -37.678 1.018 56.259 1.00 87.25 409 LYS A O 1
ATOM 3420 N N . GLN A 1 410 ? -36.452 -0.689 55.494 1.00 86.62 410 GLN A N 1
ATOM 3421 C CA . GLN A 1 410 ? -37.378 -1.725 55.949 1.00 86.62 410 GLN A CA 1
ATOM 3422 C C . GLN A 1 410 ? -37.452 -1.813 57.481 1.00 86.62 410 GLN A C 1
ATOM 3424 O O . GLN A 1 410 ? -38.542 -1.879 58.045 1.00 86.62 410 GLN A O 1
ATOM 3429 N N . ILE A 1 411 ? -36.309 -1.698 58.168 1.00 86.00 411 ILE A N 1
ATOM 3430 C CA . ILE A 1 411 ? -36.264 -1.584 59.635 1.00 86.00 411 ILE A CA 1
ATOM 3431 C C . ILE A 1 411 ? -37.058 -0.360 60.113 1.00 86.00 411 ILE A C 1
ATOM 3433 O O . ILE A 1 411 ? -37.744 -0.432 61.136 1.00 86.00 411 ILE A O 1
ATOM 3437 N N . GLN A 1 412 ? -36.980 0.763 59.396 1.00 81.88 412 GLN A N 1
ATOM 3438 C CA . GLN A 1 412 ? -37.756 1.957 59.723 1.00 81.88 412 GLN A CA 1
ATOM 3439 C C . GLN A 1 412 ? -39.264 1.710 59.573 1.00 81.88 412 GLN A C 1
ATOM 3441 O O . GLN A 1 412 ? -40.018 2.002 60.502 1.00 81.88 412 GLN A O 1
ATOM 3446 N N . GLU A 1 413 ? -39.702 1.122 58.459 1.00 86.31 413 GLU A N 1
ATOM 3447 C CA . GLU A 1 413 ? -41.114 0.788 58.234 1.00 86.31 413 GLU A CA 1
ATOM 3448 C C . GLU A 1 413 ? -41.662 -0.166 59.308 1.00 86.31 413 GLU A C 1
ATOM 3450 O O . GLU A 1 413 ? -42.778 0.022 59.803 1.00 86.31 413 GLU A O 1
ATOM 3455 N N . ASP A 1 414 ? -40.874 -1.155 59.732 1.00 84.94 414 ASP A N 1
ATOM 3456 C CA . ASP A 1 414 ? -41.261 -2.086 60.795 1.00 84.94 414 ASP A CA 1
ATOM 3457 C C . ASP A 1 414 ? -41.353 -1.401 62.165 1.00 84.94 414 ASP A C 1
ATOM 3459 O O . ASP A 1 414 ? -42.292 -1.659 62.929 1.00 84.94 414 ASP A O 1
ATOM 3463 N N . LYS A 1 415 ? -40.431 -0.478 62.473 1.00 85.06 415 LYS A N 1
ATOM 3464 C CA . LYS A 1 415 ? -40.511 0.358 63.682 1.00 85.06 415 LYS A CA 1
ATOM 3465 C C . LYS A 1 415 ? -41.758 1.240 63.665 1.00 85.06 415 LYS A C 1
ATOM 3467 O O . LYS A 1 415 ? -42.462 1.299 64.673 1.00 85.06 415 LYS A O 1
ATOM 3472 N N . GLU A 1 416 ? -42.083 1.861 62.534 1.00 83.56 416 GLU A N 1
ATOM 3473 C CA . GLU A 1 416 ? -43.301 2.662 62.379 1.00 83.56 416 GLU A CA 1
ATOM 3474 C C . GLU A 1 416 ? -44.571 1.812 62.521 1.00 83.56 416 GLU A C 1
ATOM 3476 O O . GLU A 1 416 ? -45.520 2.230 63.186 1.00 83.56 416 GLU A O 1
ATOM 3481 N N . ARG A 1 417 ? -44.607 0.595 61.961 1.00 85.81 417 ARG A N 1
ATOM 3482 C CA . ARG A 1 417 ? -45.730 -0.343 62.154 1.00 85.81 417 ARG A CA 1
ATOM 3483 C C . ARG A 1 417 ? -45.878 -0.763 63.612 1.00 85.81 417 ARG A C 1
ATOM 3485 O O . ARG A 1 417 ? -46.995 -0.807 64.122 1.00 85.81 417 ARG A O 1
ATOM 3492 N N . SER A 1 418 ? -44.769 -1.070 64.281 1.00 88.38 418 SER A N 1
ATOM 3493 C CA . SER A 1 418 ? -44.753 -1.400 65.710 1.00 88.38 418 SER A CA 1
ATOM 3494 C C . SER A 1 418 ? -45.283 -0.238 66.553 1.00 88.38 418 SER A C 1
ATOM 3496 O O . SER A 1 418 ? -46.117 -0.439 67.438 1.00 88.38 418 SER A O 1
ATOM 3498 N N . PHE A 1 419 ? -44.878 0.991 66.218 1.00 82.00 419 PHE A N 1
ATOM 3499 C CA . PHE A 1 419 ? -45.371 2.200 66.866 1.00 82.00 419 PHE A CA 1
ATOM 3500 C C . PHE A 1 419 ? -46.880 2.391 66.664 1.00 82.00 419 PHE A C 1
ATOM 3502 O O . PHE A 1 419 ? -47.595 2.606 67.641 1.00 82.00 419 PHE A O 1
ATOM 3509 N N . ARG A 1 420 ? -47.391 2.220 65.434 1.00 83.12 420 ARG A N 1
ATOM 3510 C CA . ARG A 1 420 ? -48.839 2.277 65.152 1.00 83.12 420 ARG A CA 1
ATOM 3511 C C . ARG A 1 420 ? -49.618 1.246 65.969 1.00 83.12 420 ARG A C 1
ATOM 3513 O O . ARG A 1 420 ? -50.571 1.621 66.635 1.00 83.12 420 ARG A O 1
ATOM 3520 N N . ARG A 1 421 ? -49.152 -0.009 66.031 1.00 85.19 421 ARG A N 1
ATOM 3521 C CA . ARG A 1 421 ? -49.794 -1.068 66.836 1.00 85.19 421 ARG A CA 1
ATOM 3522 C C . ARG A 1 421 ? -49.865 -0.722 68.325 1.00 85.19 421 ARG A C 1
ATOM 3524 O O . ARG A 1 421 ? -50.897 -0.957 68.946 1.00 85.19 421 ARG A O 1
ATOM 3531 N N . LYS A 1 422 ? -48.791 -0.170 68.901 1.00 86.38 422 LYS A N 1
ATOM 3532 C CA . LYS A 1 422 ? -48.799 0.299 70.299 1.00 86.38 422 LYS A CA 1
ATOM 3533 C C . LYS A 1 422 ? -49.776 1.455 70.502 1.00 86.38 422 LYS A C 1
ATOM 3535 O O . LYS A 1 422 ? -50.468 1.491 71.514 1.00 86.38 422 LYS A O 1
ATOM 3540 N N . ASN A 1 423 ? -49.852 2.380 69.548 1.00 83.62 423 ASN A N 1
ATOM 3541 C CA . ASN A 1 423 ? -50.787 3.496 69.628 1.00 83.62 423 ASN A CA 1
ATOM 3542 C C . ASN A 1 423 ? -52.248 3.019 69.533 1.00 83.62 423 ASN A C 1
ATOM 3544 O O . ASN A 1 423 ? -53.076 3.436 70.334 1.00 83.62 423 ASN A O 1
ATOM 3548 N N . ASP A 1 424 ? -52.548 2.076 68.637 1.00 83.75 424 ASP A N 1
ATOM 3549 C CA . ASP A 1 424 ? -53.877 1.463 68.517 1.00 83.75 424 ASP A CA 1
ATOM 3550 C C . ASP A 1 424 ? -54.279 0.721 69.806 1.00 83.75 424 ASP A C 1
ATOM 3552 O O . ASP A 1 424 ? -55.424 0.814 70.250 1.00 83.75 424 ASP A O 1
ATOM 3556 N N . GLN A 1 425 ? -53.331 0.034 70.459 1.00 86.44 425 GLN A N 1
ATOM 3557 C CA . GLN A 1 425 ? -53.548 -0.585 71.774 1.00 86.44 425 GLN A CA 1
ATOM 3558 C C . GLN A 1 425 ? -53.882 0.454 72.850 1.00 86.44 425 GLN A C 1
ATOM 3560 O O . GLN A 1 425 ? -54.851 0.267 73.584 1.00 86.44 425 GLN A O 1
ATOM 3565 N N . LEU A 1 426 ? -53.142 1.566 72.909 1.00 83.38 426 LEU A N 1
ATOM 3566 C CA . LEU A 1 426 ? -53.414 2.657 73.851 1.00 83.38 426 LEU A CA 1
ATOM 3567 C C . LEU A 1 426 ? -54.784 3.302 73.611 1.00 83.38 426 LEU A C 1
ATOM 3569 O O . LEU A 1 426 ? -55.490 3.633 74.564 1.00 83.38 426 LEU A O 1
ATOM 3573 N N . VAL A 1 427 ? -55.191 3.472 72.350 1.00 83.69 427 VAL A N 1
ATOM 3574 C CA . VAL A 1 427 ? -56.532 3.968 72.007 1.00 83.69 427 VAL A CA 1
ATOM 3575 C C . VAL A 1 427 ? -57.604 2.986 72.488 1.00 83.69 427 VAL A C 1
ATOM 3577 O O . VAL A 1 427 ? -58.555 3.404 73.148 1.00 83.69 427 VAL A O 1
ATOM 3580 N N . ALA A 1 428 ? -57.424 1.684 72.251 1.00 83.00 428 ALA A N 1
ATOM 3581 C CA . ALA A 1 428 ? -58.350 0.655 72.724 1.00 83.00 428 ALA A CA 1
ATOM 3582 C C . ALA A 1 428 ? -58.434 0.592 74.262 1.00 83.00 428 ALA A C 1
ATOM 3584 O O . ALA A 1 428 ? -59.512 0.376 74.821 1.00 83.00 428 ALA A O 1
ATOM 3585 N N . GLU A 1 429 ? -57.322 0.798 74.969 1.00 84.75 429 GLU A N 1
ATOM 3586 C CA . GLU A 1 429 ? -57.303 0.898 76.433 1.00 84.75 429 GLU A CA 1
ATOM 3587 C C . GLU A 1 429 ? -58.050 2.136 76.935 1.00 84.75 429 GLU A C 1
ATOM 3589 O O . GLU A 1 429 ? -58.870 2.014 77.845 1.00 84.75 429 GLU A O 1
ATOM 3594 N N . ARG A 1 430 ? -57.869 3.301 76.298 1.00 81.50 430 ARG A N 1
ATOM 3595 C CA . ARG A 1 430 ? -58.635 4.520 76.619 1.00 81.50 430 ARG A CA 1
ATOM 3596 C C . ARG A 1 430 ? -60.136 4.335 76.407 1.00 81.50 430 ARG A C 1
ATOM 3598 O O . ARG A 1 430 ? -60.934 4.839 77.194 1.00 81.50 430 ARG A O 1
ATOM 3605 N N . GLU A 1 431 ? -60.546 3.598 75.376 1.00 83.38 431 GLU A N 1
ATOM 3606 C CA . GLU A 1 431 ? -61.959 3.263 75.167 1.00 83.38 431 GLU A CA 1
ATOM 3607 C C . GLU A 1 431 ? -62.508 2.328 76.251 1.00 83.38 431 GLU A C 1
ATOM 3609 O O . GLU A 1 431 ? -63.634 2.526 76.712 1.00 83.38 431 GLU A O 1
ATOM 3614 N N . LYS A 1 432 ? -61.727 1.334 76.697 1.00 82.56 432 LYS A N 1
ATOM 3615 C CA . LYS A 1 432 ? -62.098 0.484 77.843 1.00 82.56 432 LYS A CA 1
ATOM 3616 C C . LYS A 1 432 ? -62.222 1.305 79.123 1.00 82.56 432 LYS A C 1
ATOM 3618 O O . LYS A 1 432 ? -63.195 1.133 79.851 1.00 82.56 432 LYS A O 1
ATOM 3623 N N . GLU A 1 433 ? -61.284 2.216 79.371 1.00 79.81 433 GLU A N 1
ATOM 3624 C CA . GLU A 1 433 ? -61.317 3.117 80.525 1.00 79.81 433 GLU A CA 1
ATOM 3625 C C . GLU A 1 433 ? -62.551 4.030 80.484 1.00 79.81 433 GLU A C 1
ATOM 3627 O O . GLU A 1 433 ? -63.213 4.228 81.501 1.00 79.81 433 GLU A O 1
ATOM 3632 N N . LYS A 1 434 ? -62.921 4.534 79.299 1.00 81.69 434 LYS A N 1
ATOM 3633 C CA . LYS A 1 434 ? -64.142 5.326 79.105 1.00 81.69 434 LYS A CA 1
ATOM 3634 C C . LYS A 1 434 ? -65.403 4.512 79.417 1.00 81.69 434 LYS A C 1
ATOM 3636 O O . LYS A 1 434 ? -66.232 4.977 80.188 1.00 81.69 434 LYS A O 1
ATOM 3641 N N . LYS A 1 435 ? -65.497 3.271 78.922 1.00 81.00 435 LYS A N 1
ATOM 3642 C CA . LYS A 1 435 ? -66.605 2.351 79.250 1.00 81.00 435 LYS A CA 1
ATOM 3643 C C . LYS A 1 435 ? -66.687 2.052 80.749 1.00 81.00 435 LYS A C 1
ATOM 3645 O O . LYS A 1 435 ? -67.776 2.033 81.306 1.00 81.00 435 LYS A O 1
ATOM 3650 N N . LEU A 1 436 ? -65.546 1.854 81.409 1.00 77.25 436 LEU A N 1
ATOM 3651 C CA . LEU A 1 436 ? -65.473 1.687 82.864 1.00 77.25 436 LEU A CA 1
ATOM 3652 C C . LEU A 1 436 ? -65.979 2.931 83.601 1.00 77.25 436 LEU A C 1
ATOM 3654 O O . LEU A 1 436 ? -66.779 2.797 84.521 1.00 77.25 436 LEU A O 1
ATOM 3658 N N . LYS A 1 437 ? -65.571 4.135 83.179 1.00 77.62 437 LYS A N 1
ATOM 3659 C CA . LYS A 1 437 ? -66.073 5.398 83.747 1.00 77.62 437 LYS A CA 1
ATOM 3660 C C . LYS A 1 437 ? -67.584 5.548 83.569 1.00 77.62 437 LYS A C 1
ATOM 3662 O O . LYS A 1 437 ? -68.246 5.984 84.505 1.00 77.62 437 LYS A O 1
ATOM 3667 N N . ASP A 1 438 ? -68.128 5.147 82.423 1.00 77.06 438 ASP A N 1
ATOM 3668 C CA . ASP A 1 438 ? -69.571 5.178 82.165 1.00 77.06 438 ASP A CA 1
ATOM 3669 C C . ASP A 1 438 ? -70.334 4.183 83.064 1.00 77.06 438 ASP A C 1
ATOM 3671 O O . ASP A 1 438 ? -71.353 4.550 83.647 1.00 77.06 438 ASP A O 1
ATOM 3675 N N . ILE A 1 439 ? -69.803 2.970 83.277 1.00 76.19 439 ILE A N 1
ATOM 3676 C CA . ILE A 1 439 ? -70.362 1.979 84.221 1.00 76.19 439 ILE A CA 1
ATOM 3677 C C . ILE A 1 439 ? -70.311 2.501 85.664 1.00 76.19 439 ILE A C 1
ATOM 3679 O O . ILE A 1 439 ? -71.293 2.413 86.396 1.00 76.19 439 ILE A O 1
ATOM 3683 N N . TYR A 1 440 ? -69.189 3.087 86.089 1.00 70.56 440 TYR A N 1
ATOM 3684 C CA . TYR A 1 440 ? -69.069 3.676 87.427 1.00 70.56 440 TYR A CA 1
ATOM 3685 C C . TYR A 1 440 ? -70.008 4.867 87.628 1.00 70.56 440 TYR A C 1
ATOM 3687 O O . TYR A 1 440 ? -70.536 5.051 88.722 1.00 70.56 440 TYR A O 1
ATOM 3695 N N . LYS A 1 441 ? -70.249 5.661 86.581 1.00 74.06 441 LYS A N 1
ATOM 3696 C CA . LYS A 1 441 ? -71.239 6.737 86.610 1.00 74.06 441 LYS A CA 1
ATOM 3697 C C . LYS A 1 441 ? -72.657 6.183 86.784 1.00 74.06 441 LYS A C 1
ATOM 3699 O O . LYS A 1 441 ? -73.398 6.726 87.595 1.00 74.06 441 LYS A O 1
ATOM 3704 N N . GLN A 1 442 ? -72.991 5.073 86.121 1.00 68.38 442 GLN A N 1
ATOM 3705 C CA . GLN A 1 442 ? -74.260 4.362 86.323 1.00 68.38 442 GLN A CA 1
ATOM 3706 C C . GLN A 1 442 ? -74.393 3.815 87.754 1.00 68.38 442 GLN A C 1
ATOM 3708 O O . GLN A 1 442 ? -75.398 4.078 88.405 1.00 68.38 442 GLN A O 1
ATOM 3713 N N . MET A 1 443 ? -73.357 3.170 88.304 1.00 61.09 443 MET A N 1
ATOM 3714 C CA . MET A 1 443 ? -73.382 2.706 89.703 1.00 61.09 443 MET A CA 1
ATOM 3715 C C . MET A 1 443 ? -73.468 3.864 90.713 1.00 61.09 443 MET A C 1
ATOM 3717 O O . MET A 1 443 ? -74.116 3.739 91.747 1.00 61.09 443 MET A O 1
ATOM 3721 N N . SER A 1 444 ? -72.845 5.010 90.419 1.00 59.12 444 SER A N 1
ATOM 3722 C CA . SER A 1 444 ? -72.940 6.222 91.247 1.00 59.12 444 SER A CA 1
ATOM 3723 C C . SER A 1 444 ? -74.325 6.877 91.188 1.00 59.12 444 SER A C 1
ATOM 3725 O O . SER A 1 444 ? -74.701 7.577 92.130 1.00 59.12 444 SER A O 1
ATOM 3727 N N . GLU A 1 445 ? -75.058 6.713 90.088 1.00 57.56 445 GLU A N 1
ATOM 3728 C CA . GLU A 1 445 ? -76.446 7.159 89.949 1.00 57.56 445 GLU A CA 1
ATOM 3729 C C . GLU A 1 445 ? -77.412 6.187 90.658 1.00 57.56 445 GLU A C 1
ATOM 3731 O O . GLU A 1 445 ? -78.403 6.639 91.229 1.00 57.56 445 GLU A O 1
ATOM 3736 N N . GLU A 1 446 ? -77.074 4.895 90.744 1.00 52.59 446 GLU A N 1
ATOM 3737 C CA . GLU A 1 446 ? -77.804 3.883 91.529 1.00 52.59 446 GLU A CA 1
ATOM 3738 C C . GLU A 1 446 ? -77.550 3.985 93.049 1.00 52.59 446 GLU A C 1
ATOM 3740 O O . GLU A 1 446 ? -78.475 3.813 93.844 1.00 52.59 446 GLU A O 1
ATOM 3745 N N . GLU A 1 447 ? -76.341 4.359 93.491 1.00 51.53 447 GLU A N 1
ATOM 3746 C CA . GLU A 1 447 ? -76.039 4.595 94.918 1.00 51.53 447 GLU A CA 1
ATOM 3747 C C . GLU A 1 447 ? -76.730 5.848 95.499 1.00 51.53 447 GLU A C 1
ATOM 3749 O O . GLU A 1 447 ? -76.755 6.025 96.716 1.00 51.53 447 GLU A O 1
ATOM 3754 N N . LYS A 1 448 ? -77.361 6.693 94.670 1.00 47.69 448 LYS A N 1
ATOM 3755 C CA . LYS A 1 448 ? -78.113 7.884 95.112 1.00 47.69 448 LYS A CA 1
ATOM 3756 C C . LYS A 1 448 ? -79.493 7.590 95.726 1.00 47.69 448 LYS A C 1
ATOM 3758 O O . LYS A 1 448 ? -80.185 8.536 96.097 1.00 47.69 448 LYS A O 1
ATOM 3763 N N . ILE A 1 449 ? -79.893 6.320 95.860 1.00 47.50 449 ILE A N 1
ATOM 3764 C CA . ILE A 1 449 ? -81.209 5.914 96.402 1.00 47.50 449 ILE A CA 1
ATOM 3765 C C . ILE A 1 449 ? -81.122 5.223 97.785 1.00 47.50 449 ILE A C 1
ATOM 3767 O O . ILE A 1 449 ? -82.157 4.950 98.389 1.00 47.50 449 ILE A O 1
ATOM 3771 N N . LEU A 1 450 ? -79.936 5.024 98.381 1.00 37.19 450 LEU A N 1
ATOM 3772 C CA . LEU A 1 450 ? -79.829 4.553 99.775 1.00 37.19 450 LEU A CA 1
ATOM 3773 C C . LEU A 1 450 ? -79.127 5.569 100.683 1.00 37.19 450 LEU A C 1
ATOM 3775 O O . LEU A 1 450 ? -78.005 5.999 100.422 1.00 37.19 450 LEU A O 1
ATOM 3779 N N . GLY A 1 451 ? -79.833 5.938 101.750 1.00 36.66 451 GLY A N 1
ATOM 3780 C CA . GLY A 1 451 ? -79.539 7.065 102.621 1.00 36.66 451 GLY A CA 1
ATOM 3781 C C . GLY A 1 451 ? -78.310 6.920 103.523 1.00 36.66 451 GLY A C 1
ATOM 3782 O O . GLY A 1 451 ? -77.902 5.832 103.918 1.00 36.66 451 GLY A O 1
ATOM 3783 N N . GLU A 1 452 ? -77.740 8.092 103.801 1.00 43.81 452 GLU A N 1
ATOM 3784 C CA . GLU A 1 452 ? -77.326 8.608 105.115 1.00 43.81 452 GLU A CA 1
ATOM 3785 C C . GLU A 1 452 ? -76.672 7.636 106.112 1.00 43.81 452 GLU A C 1
ATOM 3787 O O . GLU A 1 452 ? -77.125 7.485 107.235 1.00 43.81 452 GLU A O 1
ATOM 3792 N N . GLU A 1 453 ? -75.531 7.050 105.737 1.00 44.84 453 GLU A N 1
ATOM 3793 C CA . GLU A 1 453 ? -74.443 6.731 106.694 1.00 44.84 453 GLU A CA 1
ATOM 3794 C C . GLU A 1 453 ? -73.032 6.692 106.049 1.00 44.84 453 GLU A C 1
ATOM 3796 O O . GLU A 1 453 ? -72.026 6.415 106.701 1.00 44.84 453 GLU A O 1
ATOM 3801 N N . LYS A 1 454 ? -72.901 7.031 104.755 1.00 43.53 454 LYS A N 1
ATOM 3802 C CA . LYS A 1 454 ? -71.644 6.902 103.981 1.00 43.53 454 LYS A CA 1
ATOM 3803 C C . LYS A 1 454 ? -70.882 8.214 103.731 1.00 43.53 454 LYS A C 1
ATOM 3805 O O . LYS A 1 454 ? -69.823 8.188 103.105 1.00 43.53 454 LYS A O 1
ATOM 3810 N N . GLU A 1 455 ? -71.348 9.359 104.224 1.00 46.47 455 GLU A N 1
ATOM 3811 C CA . GLU A 1 455 ? -70.821 10.677 103.819 1.00 46.47 455 GLU A CA 1
ATOM 3812 C C . GLU A 1 455 ? -69.396 10.975 104.343 1.00 46.47 455 GLU A C 1
ATOM 3814 O O . GLU A 1 455 ? -68.601 11.644 103.678 1.00 46.47 455 GLU A O 1
ATOM 3819 N N . LEU A 1 456 ? -69.007 10.384 105.480 1.00 47.09 456 LEU A N 1
ATOM 3820 C CA . LEU A 1 456 ? -67.637 10.466 106.018 1.00 47.09 456 LEU A CA 1
ATOM 3821 C C . LEU A 1 456 ? -66.677 9.434 105.392 1.00 47.09 456 LEU A C 1
ATOM 3823 O O . LEU A 1 456 ? -65.485 9.713 105.249 1.00 47.09 456 LEU A O 1
ATOM 3827 N N . SER A 1 457 ? -67.186 8.280 104.942 1.00 51.56 457 SER A N 1
ATOM 3828 C CA . SER A 1 457 ? -66.420 7.303 104.149 1.00 51.56 457 SER A CA 1
ATOM 3829 C C . SER A 1 457 ? -66.142 7.817 102.736 1.00 51.56 457 SER A C 1
ATOM 3831 O O . SER A 1 457 ? -65.087 7.515 102.177 1.00 51.56 457 SER A O 1
ATOM 3833 N N . PHE A 1 458 ? -67.079 8.563 102.153 1.00 52.34 458 PHE A N 1
ATOM 3834 C CA . PHE A 1 458 ? -66.977 9.063 100.787 1.00 52.34 458 PHE A CA 1
ATOM 3835 C C . PHE A 1 458 ? -65.989 10.228 100.681 1.00 52.34 458 PHE A C 1
ATOM 3837 O O . PHE A 1 458 ? -65.233 10.292 99.717 1.00 52.34 458 PHE A O 1
ATOM 3844 N N . LYS A 1 459 ? -65.910 11.100 101.699 1.00 57.91 459 LYS A N 1
ATOM 3845 C CA . LYS A 1 459 ? -64.898 12.171 101.749 1.00 57.91 459 LYS A CA 1
ATOM 3846 C C . LYS A 1 459 ? -63.467 11.627 101.832 1.00 57.91 459 LYS A C 1
ATOM 3848 O O . LYS A 1 459 ? -62.636 12.065 101.046 1.00 57.91 459 LYS A O 1
ATOM 3853 N N . ARG A 1 460 ? -63.198 10.614 102.673 1.00 58.38 460 ARG A N 1
ATOM 3854 C CA . ARG A 1 460 ? -61.862 9.977 102.738 1.00 58.38 460 ARG A CA 1
ATOM 3855 C C . ARG A 1 460 ? -61.494 9.238 101.449 1.00 58.38 460 ARG A C 1
ATOM 3857 O O . ARG A 1 460 ? -60.385 9.395 100.960 1.00 58.38 460 ARG A O 1
ATOM 3864 N N . LYS A 1 461 ? -62.437 8.498 100.851 1.00 63.88 461 LYS A N 1
ATOM 3865 C CA . LYS A 1 461 ? -62.209 7.810 99.565 1.00 63.88 461 LYS A CA 1
ATOM 3866 C C . LYS A 1 461 ? -62.037 8.777 98.393 1.00 63.88 461 LYS A C 1
ATOM 3868 O O . LYS A 1 461 ? -61.312 8.466 97.457 1.00 63.88 461 LYS A O 1
ATOM 3873 N N . LYS A 1 462 ? -62.685 9.944 98.436 1.00 70.88 462 LYS A N 1
ATOM 3874 C CA . LYS A 1 462 ? -62.512 11.000 97.435 1.00 70.88 462 LYS A CA 1
ATOM 3875 C C . LYS A 1 462 ? -61.135 11.657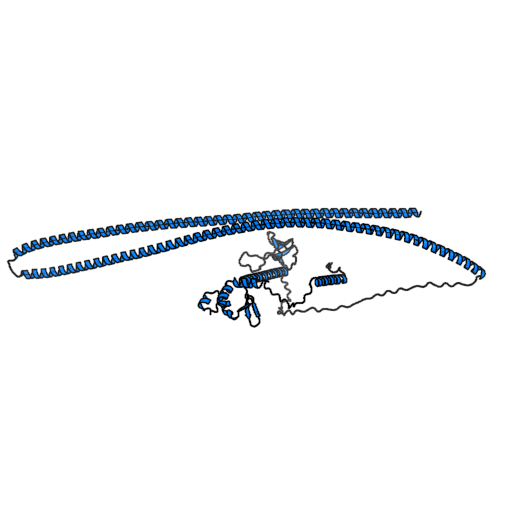 97.542 1.00 70.88 462 LYS A C 1
ATOM 3877 O O . LYS A 1 462 ? -60.494 11.839 96.518 1.00 70.88 462 LYS A O 1
ATOM 3882 N N . GLU A 1 463 ? -60.657 11.938 98.754 1.00 68.88 463 GLU A N 1
ATOM 3883 C CA . GLU A 1 463 ? -59.291 12.442 98.964 1.00 68.88 463 GLU A CA 1
ATOM 3884 C C . GLU A 1 463 ? -58.230 11.412 98.545 1.00 68.88 463 GLU A C 1
ATOM 3886 O O . GLU A 1 463 ? -57.290 11.769 97.840 1.00 68.88 463 GLU A O 1
ATOM 3891 N N . GLU A 1 464 ? -58.402 10.127 98.879 1.00 71.44 464 GLU A N 1
ATOM 3892 C CA . GLU A 1 464 ? -57.522 9.054 98.385 1.00 71.44 464 GLU A CA 1
ATOM 3893 C C . GLU A 1 464 ? -57.549 8.941 96.853 1.00 71.44 464 GLU A C 1
ATOM 3895 O O . GLU A 1 464 ? -56.503 8.776 96.226 1.00 71.44 464 GLU A O 1
ATOM 3900 N N . PHE A 1 465 ? -58.722 9.087 96.231 1.00 74.19 465 PHE A N 1
ATOM 3901 C CA . PHE A 1 465 ? -58.857 9.075 94.776 1.00 74.19 465 PHE A CA 1
ATOM 3902 C C . PHE A 1 465 ? -58.179 10.283 94.120 1.00 74.19 465 PHE A C 1
ATOM 3904 O O . PHE A 1 465 ? -57.476 10.120 93.126 1.00 74.19 465 PHE A O 1
ATOM 3911 N N . ASP A 1 466 ? -58.329 11.484 94.679 1.00 72.12 466 ASP A N 1
ATOM 3912 C CA . ASP A 1 466 ? -57.692 12.696 94.153 1.00 72.12 466 ASP A CA 1
ATOM 3913 C C . ASP A 1 466 ? -56.156 12.640 94.300 1.00 72.12 466 ASP A C 1
ATOM 3915 O O . ASP A 1 466 ? -55.426 13.094 93.408 1.00 72.12 466 ASP A O 1
ATOM 3919 N N . ILE A 1 467 ? -55.649 12.013 95.371 1.00 76.06 467 ILE A N 1
ATOM 3920 C CA . ILE A 1 467 ? -54.218 11.721 95.553 1.00 76.06 467 ILE A CA 1
ATOM 3921 C C . ILE A 1 467 ? -53.735 10.712 94.503 1.00 76.06 467 ILE A C 1
ATOM 3923 O O . ILE A 1 467 ? -52.714 10.950 93.854 1.00 76.06 467 ILE A O 1
ATOM 3927 N N . GLU A 1 468 ? -54.469 9.622 94.276 1.00 75.06 468 GLU A N 1
ATOM 3928 C CA . GLU A 1 468 ? -54.078 8.591 93.308 1.00 75.06 468 GLU A CA 1
ATOM 3929 C C . GLU A 1 468 ? -54.147 9.106 91.860 1.00 75.06 468 GLU A C 1
ATOM 3931 O O . GLU A 1 468 ? -53.238 8.869 91.066 1.00 75.06 468 GLU A O 1
ATOM 3936 N N . VAL A 1 469 ? -55.157 9.912 91.519 1.00 74.19 469 VAL A N 1
ATOM 3937 C CA . VAL A 1 469 ? -55.245 10.598 90.219 1.00 74.19 469 VAL A CA 1
ATOM 3938 C C . VAL A 1 469 ? -54.074 11.562 90.025 1.00 74.19 469 VAL A C 1
ATOM 3940 O O . VAL A 1 469 ? -53.524 11.648 88.925 1.00 74.19 469 VAL A O 1
ATOM 3943 N N . SER A 1 470 ? -53.658 12.273 91.076 1.00 78.38 470 SER A N 1
ATOM 3944 C CA . SER A 1 470 ? -52.491 13.162 91.018 1.00 78.38 470 SER A CA 1
ATOM 3945 C C . SER A 1 470 ? -51.193 12.374 90.820 1.00 78.38 470 SER A C 1
ATOM 3947 O O . SER A 1 470 ? -50.367 12.752 89.988 1.00 78.38 470 SER A O 1
ATOM 3949 N N . ARG A 1 471 ? -51.049 11.229 91.495 1.00 82.94 471 ARG A N 1
ATOM 3950 C CA . ARG A 1 471 ? -49.906 10.320 91.342 1.00 82.94 471 ARG A CA 1
ATOM 3951 C C . ARG A 1 471 ? -49.832 9.722 89.935 1.00 82.94 471 ARG A C 1
ATOM 3953 O O . ARG A 1 471 ? -48.764 9.713 89.328 1.00 82.94 471 ARG A O 1
ATOM 3960 N N . LEU A 1 472 ? -50.964 9.294 89.377 1.00 76.56 472 LEU A N 1
ATOM 3961 C CA . LEU A 1 472 ? -51.046 8.761 88.014 1.00 76.56 472 LEU A CA 1
ATOM 3962 C C . LEU A 1 472 ? -50.749 9.822 86.949 1.00 76.56 472 LEU A C 1
ATOM 3964 O O . LEU A 1 472 ? -50.066 9.518 85.971 1.00 76.56 472 LEU A O 1
ATOM 3968 N N . LYS A 1 473 ? -51.190 11.073 87.145 1.00 80.81 473 LYS A N 1
ATOM 3969 C CA . LYS A 1 473 ? -50.807 12.195 86.270 1.00 80.81 473 LYS A CA 1
ATOM 3970 C C . LYS A 1 473 ? -49.303 12.448 86.301 1.00 80.81 473 LYS A C 1
ATOM 3972 O O . LYS A 1 473 ? -48.704 12.658 85.252 1.00 80.81 473 LYS A O 1
ATOM 3977 N N . GLN A 1 474 ? -48.690 12.378 87.481 1.00 82.81 474 GLN A N 1
ATOM 3978 C CA . GLN A 1 474 ? -47.248 12.554 87.637 1.00 82.81 474 GLN A CA 1
ATOM 3979 C C . GLN A 1 474 ? -46.466 11.431 86.935 1.00 82.81 474 GLN A C 1
ATOM 3981 O O . GLN A 1 474 ? -45.534 11.711 86.186 1.00 82.81 474 GLN A O 1
ATOM 3986 N N . ILE A 1 475 ? -46.913 10.176 87.072 1.00 80.12 475 ILE A N 1
ATOM 3987 C CA . ILE A 1 475 ? -46.347 9.020 86.355 1.00 80.12 475 ILE A CA 1
ATOM 3988 C C . ILE A 1 475 ? -46.527 9.159 84.835 1.00 80.12 475 ILE A C 1
ATOM 3990 O O . ILE A 1 475 ? -45.607 8.855 84.076 1.00 80.12 475 ILE A O 1
ATOM 3994 N N . GLN A 1 476 ? -47.686 9.630 84.361 1.00 77.31 476 GLN A N 1
ATOM 3995 C CA . GLN A 1 476 ? -47.899 9.898 82.935 1.00 77.31 476 GLN A CA 1
ATOM 3996 C C . GLN A 1 476 ? -46.955 10.982 82.413 1.00 77.31 476 GLN A C 1
ATOM 3998 O O . GLN A 1 476 ? -46.324 10.773 81.380 1.00 77.31 476 GLN A O 1
ATOM 4003 N N . GLU A 1 477 ? -46.801 12.098 83.127 1.00 81.94 477 GLU A N 1
ATOM 4004 C CA . GLU A 1 477 ? -45.857 13.146 82.734 1.00 81.94 477 GLU A CA 1
ATOM 4005 C C . GLU A 1 477 ? -44.408 12.653 82.719 1.00 81.94 477 GLU A C 1
ATOM 4007 O O . GLU A 1 477 ? -43.650 13.006 81.815 1.00 81.94 477 GLU A O 1
ATOM 4012 N N . GLU A 1 478 ? -43.998 11.850 83.701 1.00 82.75 478 GLU A N 1
ATOM 4013 C CA . GLU A 1 478 ? -42.654 11.272 83.739 1.00 82.75 478 GLU A CA 1
ATOM 4014 C C . GLU A 1 478 ? -42.426 10.291 82.587 1.00 82.75 478 GLU A C 1
ATOM 4016 O O . GLU A 1 478 ? -41.379 10.346 81.937 1.00 82.75 478 GLU A O 1
ATOM 4021 N N . ASN A 1 479 ? -43.419 9.462 82.265 1.00 80.44 479 ASN A N 1
ATOM 4022 C CA . ASN A 1 479 ? -43.369 8.556 81.120 1.00 80.44 479 ASN A CA 1
ATOM 4023 C C . ASN A 1 479 ? -43.335 9.313 79.787 1.00 80.44 479 ASN A C 1
ATOM 4025 O O . ASN A 1 479 ? -42.570 8.943 78.899 1.00 80.44 479 ASN A O 1
ATOM 4029 N N . GLU A 1 480 ? -44.096 10.400 79.641 1.00 80.19 480 GLU A N 1
ATOM 4030 C CA . GLU A 1 480 ? -44.039 11.251 78.449 1.00 80.19 480 GLU A CA 1
ATOM 4031 C C . GLU A 1 480 ? -42.695 11.976 78.327 1.00 80.19 480 GLU A C 1
ATOM 4033 O O . GLU A 1 480 ? -42.134 12.047 77.233 1.00 80.19 480 GLU A O 1
ATOM 4038 N N . LYS A 1 481 ? -42.140 12.486 79.433 1.00 82.94 481 LYS A N 1
ATOM 4039 C CA . LYS A 1 481 ? -40.807 13.113 79.455 1.00 82.94 481 LYS A CA 1
ATOM 4040 C C . LYS A 1 481 ? -39.714 12.101 79.106 1.00 82.94 481 LYS A C 1
ATOM 4042 O O . LYS A 1 481 ? -38.829 12.416 78.316 1.00 82.94 481 LYS A O 1
ATOM 4047 N N . SER A 1 482 ? -39.791 10.892 79.658 1.00 82.56 482 SER A N 1
ATOM 4048 C CA . SER A 1 482 ? -38.928 9.749 79.326 1.00 82.56 482 SER A CA 1
ATOM 4049 C C . SER A 1 482 ? -39.009 9.398 77.837 1.00 82.56 482 SER A C 1
ATOM 4051 O O . SER A 1 482 ? -37.985 9.297 77.159 1.00 82.56 482 SER A O 1
ATOM 4053 N N . PHE A 1 483 ? -40.227 9.299 77.302 1.00 79.25 483 PHE A N 1
ATOM 4054 C CA . PHE A 1 483 ? -40.461 8.990 75.898 1.00 79.25 483 PHE A CA 1
ATOM 4055 C C . PHE A 1 483 ? -39.886 10.068 74.973 1.00 79.25 483 PHE A C 1
ATOM 4057 O O . PHE A 1 483 ? -39.169 9.722 74.037 1.00 79.25 483 PHE A O 1
ATOM 4064 N N . ARG A 1 484 ? -40.121 11.355 75.278 1.00 81.56 484 ARG A N 1
ATOM 4065 C CA . ARG A 1 484 ? -39.566 12.487 74.515 1.00 81.56 484 ARG A CA 1
ATOM 4066 C C . ARG A 1 484 ? -38.040 12.469 74.495 1.00 81.56 484 ARG A C 1
ATOM 4068 O O . ARG A 1 484 ? -37.455 12.567 73.425 1.00 81.56 484 ARG A O 1
ATOM 4075 N N . ARG A 1 485 ? -37.394 12.241 75.647 1.00 83.38 485 ARG A N 1
ATOM 4076 C CA . ARG A 1 485 ? -35.926 12.125 75.719 1.00 83.38 485 ARG A CA 1
ATOM 4077 C C . ARG A 1 485 ? -35.403 10.996 74.833 1.00 83.38 485 ARG A C 1
ATOM 4079 O O . ARG A 1 485 ? -34.464 11.221 74.082 1.00 83.38 485 ARG A O 1
ATOM 4086 N N . ASN A 1 486 ? -36.031 9.819 74.870 1.00 83.00 486 ASN A N 1
ATOM 4087 C CA . ASN A 1 486 ? -35.628 8.697 74.020 1.00 83.00 486 ASN A CA 1
ATOM 4088 C C . ASN A 1 486 ? -35.850 8.983 72.526 1.00 83.00 486 ASN A C 1
ATOM 4090 O O . ASN A 1 486 ? -35.015 8.603 71.707 1.00 83.00 486 ASN A O 1
ATOM 4094 N N . THR A 1 487 ? -36.947 9.648 72.145 1.00 83.19 487 THR A N 1
ATOM 4095 C CA . THR A 1 487 ? -37.168 10.031 70.742 1.00 83.19 487 THR A CA 1
ATOM 4096 C C . THR A 1 487 ? -36.174 11.083 70.272 1.00 83.19 487 THR A C 1
ATOM 4098 O O . THR A 1 487 ? -35.627 10.930 69.185 1.00 83.19 487 THR A O 1
ATOM 4101 N N . ASP A 1 488 ? -35.883 12.093 71.090 1.00 84.44 488 ASP A N 1
ATOM 4102 C CA . ASP A 1 488 ? -34.928 13.150 70.750 1.00 84.44 488 ASP A CA 1
ATOM 4103 C C . ASP A 1 488 ? -33.510 12.578 70.612 1.00 84.44 488 ASP A C 1
ATOM 4105 O O . ASP A 1 488 ? -32.778 12.935 69.691 1.00 84.44 488 ASP A O 1
ATOM 4109 N N . GLN A 1 489 ? -33.147 11.614 71.464 1.00 87.94 489 GLN A N 1
ATOM 4110 C CA . GLN A 1 489 ? -31.863 10.917 71.392 1.00 87.94 489 GLN A CA 1
ATOM 4111 C C . GLN A 1 489 ? -31.740 10.078 70.109 1.00 87.94 489 GLN A C 1
ATOM 4113 O O . GLN A 1 489 ? -30.719 10.140 69.428 1.00 87.94 489 GLN A O 1
ATOM 4118 N N . LEU A 1 490 ? -32.802 9.364 69.714 1.00 84.69 490 LEU A N 1
ATOM 4119 C CA . LEU A 1 490 ? -32.837 8.616 68.451 1.00 84.69 490 LEU A CA 1
ATOM 4120 C C . LEU A 1 490 ? -32.795 9.527 67.215 1.00 84.69 490 LEU A C 1
ATOM 4122 O O . LEU A 1 490 ? -32.203 9.150 66.203 1.00 84.69 490 LEU A O 1
ATOM 4126 N N . ILE A 1 491 ? -33.425 10.705 67.276 1.00 84.50 491 ILE A N 1
ATOM 4127 C CA . ILE A 1 491 ? -33.364 11.707 66.203 1.00 84.50 491 ILE A CA 1
ATOM 4128 C C . ILE A 1 491 ? -31.938 12.251 66.084 1.00 84.50 491 ILE A C 1
ATOM 4130 O O . ILE A 1 491 ? -31.394 12.263 64.982 1.00 84.50 491 ILE A O 1
ATOM 4134 N N . ALA A 1 492 ? -31.296 12.605 67.200 1.00 87.06 492 ALA A N 1
ATOM 4135 C CA . ALA A 1 492 ? -29.918 13.092 67.203 1.00 87.06 492 ALA A CA 1
ATOM 4136 C C . ALA A 1 492 ? -28.928 12.052 66.643 1.00 87.06 492 ALA A C 1
ATOM 4138 O O . ALA A 1 492 ? -28.116 12.378 65.777 1.00 87.06 492 ALA A O 1
ATOM 4139 N N . GLU A 1 493 ? -29.033 10.784 67.059 1.00 88.44 493 GLU A N 1
ATOM 4140 C CA . GLU A 1 493 ? -28.205 9.695 66.514 1.00 88.44 493 GLU A CA 1
ATOM 4141 C C . GLU A 1 493 ? -28.423 9.486 65.008 1.00 88.44 493 GLU A C 1
ATOM 4143 O O . GLU A 1 493 ? -27.493 9.132 64.276 1.00 88.44 493 GLU A O 1
ATOM 4148 N N . ARG A 1 494 ? -29.657 9.680 64.529 1.00 85.50 494 ARG A N 1
ATOM 4149 C CA . ARG A 1 494 ? -29.982 9.592 63.104 1.00 85.50 494 ARG A CA 1
ATOM 4150 C C . ARG A 1 494 ? -29.348 10.738 62.324 1.00 85.50 494 ARG A C 1
ATOM 4152 O O . ARG A 1 494 ? -28.706 10.477 61.311 1.00 85.50 494 ARG A O 1
ATOM 4159 N N . GLU A 1 495 ? -29.509 11.972 62.788 1.00 88.31 495 GLU A N 1
ATOM 4160 C CA . GLU A 1 495 ? -28.925 13.148 62.140 1.00 88.31 495 GLU A CA 1
ATOM 4161 C C . GLU A 1 495 ? -27.395 13.064 62.099 1.00 88.31 495 GLU A C 1
ATOM 4163 O O . GLU A 1 495 ? -26.784 13.427 61.096 1.00 88.31 495 GLU A O 1
ATOM 4168 N N . GLU A 1 496 ? -26.759 12.531 63.146 1.00 91.94 496 GLU A N 1
ATOM 4169 C CA . GLU A 1 496 ? -25.311 12.309 63.158 1.00 91.94 496 GLU A CA 1
ATOM 4170 C C . GLU A 1 496 ? -24.877 11.280 62.101 1.00 91.94 496 GLU A C 1
ATOM 4172 O O . GLU A 1 496 ? -23.898 11.500 61.384 1.00 91.94 496 GLU A O 1
ATOM 4177 N N . LYS A 1 497 ? -25.615 10.171 61.957 1.00 88.50 497 LYS A N 1
ATOM 4178 C CA . LYS A 1 497 ? -25.347 9.167 60.913 1.00 88.50 497 LYS A CA 1
ATOM 4179 C C . LYS A 1 497 ? -25.571 9.723 59.509 1.00 88.50 497 LYS A C 1
ATOM 4181 O O . LYS A 1 497 ? -24.764 9.453 58.626 1.00 88.50 497 LYS A O 1
ATOM 4186 N N . GLU A 1 498 ? -26.629 10.505 59.304 1.00 84.69 498 GLU A N 1
ATOM 4187 C CA . GLU A 1 498 ? -26.904 11.157 58.018 1.00 84.69 498 GLU A CA 1
ATOM 4188 C C . GLU A 1 498 ? -25.799 12.163 57.655 1.00 84.69 498 GLU A C 1
ATOM 4190 O O . GLU A 1 498 ? -25.360 12.181 56.507 1.00 84.69 498 GLU A O 1
ATOM 4195 N N . ARG A 1 499 ? -25.272 12.927 58.625 1.00 89.12 499 ARG A N 1
ATOM 4196 C CA . ARG A 1 499 ? -24.109 13.808 58.404 1.00 89.12 499 ARG A CA 1
ATOM 4197 C C . ARG A 1 499 ? -22.855 13.026 58.018 1.00 89.12 499 ARG A C 1
ATOM 4199 O O . ARG A 1 499 ? -22.230 13.368 57.023 1.00 89.12 499 ARG A O 1
ATOM 4206 N N . LYS A 1 500 ? -22.531 11.947 58.741 1.00 91.88 500 LYS A N 1
ATOM 4207 C CA . LYS A 1 500 ? -21.373 11.088 58.425 1.00 91.88 500 LYS A CA 1
ATOM 4208 C C . LYS A 1 500 ? -21.457 10.498 57.015 1.00 91.88 500 LYS A C 1
ATOM 4210 O O . LYS A 1 500 ? -20.484 10.551 56.274 1.00 91.88 500 LYS A O 1
ATOM 4215 N N . LEU A 1 501 ? -22.632 10.002 56.623 1.00 88.12 501 LEU A N 1
ATOM 4216 C CA . LEU A 1 501 ? -22.862 9.489 55.268 1.00 88.12 501 LEU A CA 1
ATOM 4217 C C . LEU A 1 501 ? -22.738 10.582 54.199 1.00 88.12 501 LEU A C 1
ATOM 4219 O O . LEU A 1 501 ? -22.252 10.312 53.102 1.00 88.12 501 LEU A O 1
ATOM 4223 N N . LEU A 1 502 ? -23.176 11.808 54.497 1.00 88.62 502 LEU A N 1
ATOM 4224 C CA . LEU A 1 502 ? -23.047 12.934 53.575 1.00 88.62 502 LEU A CA 1
ATOM 4225 C C . LEU A 1 502 ? -21.580 13.347 53.389 1.00 88.62 502 LEU A C 1
ATOM 4227 O O . LEU A 1 502 ? -21.168 13.621 52.263 1.00 88.62 502 LEU A O 1
ATOM 4231 N N . ASP A 1 503 ? -20.793 13.348 54.464 1.00 91.56 503 ASP A N 1
ATOM 4232 C CA . ASP A 1 503 ? -19.357 13.631 54.413 1.00 91.56 503 ASP A CA 1
ATOM 4233 C C . ASP A 1 503 ? -18.603 12.556 53.610 1.00 91.56 503 ASP A C 1
ATOM 4235 O O . ASP A 1 503 ? -17.829 12.897 52.714 1.00 91.56 503 ASP A O 1
ATOM 4239 N N . GLU A 1 504 ? -18.895 11.269 53.838 1.00 90.88 504 GLU A N 1
ATOM 4240 C CA . GLU A 1 504 ? -18.342 10.157 53.044 1.00 90.88 504 GLU A CA 1
ATOM 4241 C C . GLU A 1 504 ? -18.725 10.263 51.560 1.00 90.88 504 GLU A C 1
ATOM 4243 O O . GLU A 1 504 ? -17.883 10.090 50.677 1.00 90.88 504 GLU A O 1
ATOM 4248 N N . TYR A 1 505 ? -19.983 10.598 51.259 1.00 88.75 505 TYR A N 1
ATOM 4249 C CA . TYR A 1 505 ? -20.436 10.800 49.884 1.00 88.75 505 TYR A CA 1
ATOM 4250 C C . TYR A 1 505 ? -19.687 11.950 49.197 1.00 88.75 505 TYR A C 1
ATOM 4252 O O . TYR A 1 505 ? -19.227 11.797 48.065 1.00 88.75 505 TYR A O 1
ATOM 4260 N N . ASN A 1 506 ? -19.526 13.087 49.877 1.00 89.25 506 ASN A N 1
ATOM 4261 C CA . ASN A 1 506 ? -18.791 14.231 49.337 1.00 89.25 506 ASN A CA 1
ATOM 4262 C C . ASN A 1 506 ? -17.313 13.893 49.098 1.00 89.25 506 ASN A C 1
ATOM 4264 O O . ASN A 1 506 ? -16.749 14.311 48.087 1.00 89.25 506 ASN A O 1
ATOM 4268 N N . GLN A 1 507 ? -16.707 13.089 49.975 1.00 91.88 507 GLN A N 1
ATOM 4269 C CA . GLN A 1 507 ? -15.343 12.602 49.791 1.00 91.88 507 GLN A CA 1
ATOM 4270 C C . GLN A 1 507 ? -15.215 11.733 48.529 1.00 91.88 507 GLN A C 1
ATOM 4272 O O . GLN A 1 507 ? -14.322 11.971 47.718 1.00 91.88 507 GLN A O 1
ATOM 4277 N N . ILE A 1 508 ? -16.148 10.801 48.300 1.00 85.81 508 ILE A N 1
ATOM 4278 C CA . ILE A 1 508 ? -16.179 9.972 47.079 1.00 85.81 508 ILE A CA 1
ATOM 4279 C C . ILE A 1 508 ? -16.339 10.839 45.821 1.00 85.81 508 ILE A C 1
ATOM 4281 O O . ILE A 1 508 ? -15.702 10.582 44.798 1.00 85.81 508 ILE A O 1
ATOM 4285 N N . VAL A 1 509 ? -17.180 11.876 45.875 1.00 88.06 509 VAL A N 1
ATOM 4286 C CA . VAL A 1 509 ? -17.395 12.789 44.740 1.00 88.06 509 VAL A CA 1
ATOM 4287 C C . VAL A 1 509 ? -16.125 13.577 44.399 1.00 88.06 509 VAL A C 1
ATOM 4289 O O . VAL A 1 509 ? -15.802 13.718 43.217 1.00 88.06 509 VAL A O 1
ATOM 4292 N N . GLU A 1 510 ? -15.382 14.061 45.396 1.00 91.25 510 GLU A N 1
ATOM 4293 C CA . GLU A 1 510 ? -14.099 14.739 45.162 1.00 91.25 510 GLU A CA 1
ATOM 4294 C C . GLU A 1 510 ? -13.020 13.769 44.651 1.00 91.25 510 GLU A C 1
ATOM 4296 O O . GLU A 1 510 ? -12.288 14.106 43.720 1.00 91.25 510 GLU A O 1
ATOM 4301 N N . GLU A 1 511 ? -12.965 12.532 45.152 1.00 90.06 511 GLU A N 1
ATOM 4302 C CA . GLU A 1 511 ? -12.063 11.499 44.618 1.00 90.06 511 GLU A CA 1
ATOM 4303 C C . GLU A 1 511 ? -12.371 11.166 43.147 1.00 90.06 511 GLU A C 1
ATOM 4305 O O . GLU A 1 511 ? -11.459 11.073 42.319 1.00 90.06 511 GLU A O 1
ATOM 4310 N N . GLU A 1 512 ? -13.651 11.050 42.773 1.00 85.94 512 GLU A N 1
ATOM 4311 C CA . GLU A 1 512 ? -14.049 10.875 41.371 1.00 85.94 512 GLU A CA 1
ATOM 4312 C C . GLU A 1 512 ? -13.622 12.055 40.495 1.00 85.94 512 GLU A C 1
ATOM 4314 O O . GLU A 1 512 ? -13.238 11.862 39.336 1.00 85.94 512 GLU A O 1
ATOM 4319 N N . LYS A 1 513 ? -13.714 13.278 41.019 1.00 92.38 513 LYS A N 1
ATOM 4320 C CA . LYS A 1 513 ? -13.323 14.488 40.299 1.00 92.38 513 LYS A CA 1
ATOM 4321 C C . LYS A 1 513 ? -11.817 14.504 40.036 1.00 92.38 513 LYS A C 1
ATOM 4323 O O . LYS A 1 513 ? -11.422 14.686 38.884 1.00 92.38 513 LYS A O 1
ATOM 4328 N N . ILE A 1 514 ? -11.003 14.201 41.048 1.00 91.19 514 ILE A N 1
ATOM 4329 C CA . ILE A 1 514 ? -9.544 14.071 40.914 1.00 91.19 514 ILE A CA 1
ATOM 4330 C C . ILE A 1 514 ? -9.198 12.998 39.870 1.00 91.19 514 ILE A C 1
ATOM 4332 O O . ILE A 1 514 ? -8.423 13.254 38.950 1.00 91.19 514 ILE A O 1
ATOM 4336 N N . LEU A 1 515 ? -9.842 11.826 39.923 1.00 86.31 515 LEU A N 1
ATOM 4337 C CA . LEU A 1 515 ? -9.616 10.752 38.948 1.00 86.31 515 LEU A CA 1
ATOM 4338 C C . LEU A 1 515 ? -9.987 11.147 37.509 1.00 86.31 515 LEU A C 1
ATOM 4340 O O . LEU A 1 515 ? -9.352 10.682 36.556 1.00 86.31 515 LEU A O 1
ATOM 4344 N N . ARG A 1 516 ? -11.023 11.974 37.312 1.00 85.06 516 ARG A N 1
ATOM 4345 C CA . ARG A 1 516 ? -11.372 12.500 35.980 1.00 85.06 516 ARG A CA 1
ATOM 4346 C C . ARG A 1 516 ? -10.307 13.469 35.478 1.00 85.06 516 ARG A C 1
ATOM 4348 O O . ARG A 1 516 ? -9.892 13.342 34.328 1.00 85.06 516 ARG A O 1
ATOM 4355 N N . GLU A 1 517 ? -9.836 14.373 36.331 1.00 91.62 517 GLU A N 1
ATOM 4356 C CA . GLU A 1 517 ? -8.773 15.325 35.992 1.00 91.62 517 GLU A CA 1
ATOM 4357 C C . GLU A 1 517 ? -7.461 14.602 35.639 1.00 91.62 517 GLU A C 1
ATOM 4359 O O . GLU A 1 517 ? -6.853 14.902 34.610 1.00 91.62 517 GLU A O 1
ATOM 4364 N N . GLU A 1 518 ? -7.068 13.577 36.402 1.00 90.56 518 GLU A N 1
ATOM 4365 C CA . GLU A 1 518 ? -5.895 12.741 36.102 1.00 90.56 518 GLU A CA 1
ATOM 4366 C C . GLU A 1 518 ? -6.025 12.003 34.761 1.00 90.56 518 GLU A C 1
ATOM 4368 O O . GLU A 1 518 ? -5.084 11.983 33.958 1.00 90.56 518 GLU A O 1
ATOM 4373 N N . LYS A 1 519 ? -7.203 11.429 34.473 1.00 87.25 519 LYS A N 1
ATOM 4374 C CA . LYS A 1 519 ? -7.481 10.780 33.181 1.00 87.25 519 LYS A CA 1
ATOM 4375 C C . LYS A 1 519 ? -7.387 11.767 32.022 1.00 87.25 519 LYS A C 1
ATOM 4377 O O . LYS A 1 519 ? -6.789 11.441 30.996 1.00 87.25 519 LYS A O 1
ATOM 4382 N N . GLU A 1 520 ? -7.943 12.968 32.163 1.00 88.69 520 GLU A N 1
ATOM 4383 C CA . GLU A 1 520 ? -7.839 14.007 31.135 1.00 88.69 520 GLU A CA 1
ATOM 4384 C C . GLU A 1 520 ? -6.391 14.449 30.905 1.00 88.69 520 GLU A C 1
ATOM 4386 O O . GLU A 1 520 ? -5.977 14.651 29.760 1.00 88.69 520 GLU A O 1
ATOM 4391 N N . LEU A 1 521 ? -5.600 14.570 31.972 1.00 92.56 521 LEU A N 1
ATOM 4392 C CA . LEU A 1 521 ? -4.196 14.966 31.896 1.00 92.56 521 LEU A CA 1
ATOM 4393 C C . LEU A 1 521 ? -3.347 13.882 31.211 1.00 92.56 521 LEU A C 1
ATOM 4395 O O . LEU A 1 521 ? -2.550 14.196 30.324 1.00 92.56 521 LEU A O 1
ATOM 4399 N N . SER A 1 522 ? -3.596 12.606 31.522 1.00 89.56 522 SER A N 1
ATOM 4400 C CA . SER A 1 522 ? -2.981 11.458 30.840 1.00 89.56 522 SER A CA 1
ATOM 4401 C C . SER A 1 522 ? -3.343 11.405 29.347 1.00 89.56 522 SER A C 1
ATOM 4403 O O . SER A 1 522 ? -2.470 11.260 28.486 1.00 89.56 522 SER A O 1
ATOM 4405 N N . LEU A 1 523 ? -4.615 11.632 28.997 1.00 84.75 523 LEU A N 1
ATOM 4406 C CA . LEU A 1 523 ? -5.053 11.695 27.597 1.00 84.75 523 LEU A CA 1
ATOM 4407 C C . LEU A 1 523 ? -4.391 12.845 26.828 1.00 84.75 523 LEU A C 1
ATOM 4409 O O . LEU A 1 523 ? -3.977 12.652 25.680 1.00 84.75 523 LEU A O 1
ATOM 4413 N N . LYS A 1 524 ? -4.239 14.021 27.453 1.00 89.81 524 LYS A N 1
ATOM 4414 C CA . LYS A 1 524 ? -3.508 15.157 26.867 1.00 89.81 524 LYS A CA 1
ATOM 4415 C C . LYS A 1 524 ? -2.043 14.805 26.604 1.00 89.81 524 LYS A C 1
ATOM 4417 O O . LYS A 1 524 ? -1.557 15.065 25.505 1.00 89.81 524 LYS A O 1
ATOM 4422 N N . GLN A 1 525 ? -1.366 14.147 27.547 1.00 89.38 525 GLN A N 1
ATOM 4423 C CA . GLN A 1 525 ? 0.021 13.697 27.373 1.00 89.38 525 GLN A CA 1
ATOM 4424 C C . GLN A 1 525 ? 0.165 12.673 26.236 1.00 89.38 525 GLN A C 1
ATOM 4426 O O . GLN A 1 525 ? 1.078 12.787 25.415 1.00 89.38 525 GLN A O 1
ATOM 4431 N N . ILE A 1 526 ? -0.757 11.708 26.128 1.00 83.81 526 ILE A N 1
ATOM 4432 C CA . ILE A 1 526 ? -0.773 10.734 25.024 1.00 83.81 526 ILE A CA 1
ATOM 4433 C C . ILE A 1 526 ? -0.982 11.437 23.678 1.00 83.81 526 ILE A C 1
ATOM 4435 O O . ILE A 1 526 ? -0.301 11.113 22.701 1.00 83.81 526 ILE A O 1
ATOM 4439 N N . HIS A 1 527 ? -1.909 12.395 23.604 1.00 83.12 527 HIS A N 1
ATOM 4440 C CA . HIS A 1 527 ? -2.152 13.161 22.383 1.00 83.12 527 HIS A CA 1
ATOM 4441 C C . HIS A 1 527 ? -0.917 13.972 21.976 1.00 83.12 527 HIS A C 1
ATOM 4443 O O . HIS A 1 527 ? -0.494 13.918 20.822 1.00 83.12 527 HIS A O 1
ATOM 4449 N N . GLU A 1 528 ? -0.278 14.652 22.927 1.00 89.75 528 GLU A N 1
ATOM 4450 C CA . GLU A 1 528 ? 0.940 15.419 22.675 1.00 89.75 528 GLU A CA 1
ATOM 4451 C C . GLU A 1 528 ? 2.106 14.519 22.228 1.00 89.75 528 GLU A C 1
ATOM 4453 O O . GLU A 1 528 ? 2.830 14.850 21.287 1.00 89.75 528 GLU A O 1
ATOM 4458 N N . ALA A 1 529 ? 2.267 13.337 22.830 1.00 86.38 529 ALA A N 1
ATOM 4459 C CA . ALA A 1 529 ? 3.264 12.357 22.405 1.00 86.38 529 ALA A CA 1
ATOM 4460 C C . ALA A 1 529 ? 3.009 11.858 20.970 1.00 86.38 529 ALA A C 1
ATOM 4462 O O . ALA A 1 529 ? 3.951 11.749 20.175 1.00 86.38 529 ALA A O 1
ATOM 4463 N N . LYS A 1 530 ? 1.741 11.610 20.611 1.00 86.81 530 LYS A N 1
ATOM 4464 C CA . LYS A 1 530 ? 1.338 11.243 19.244 1.00 86.81 530 LYS A CA 1
ATOM 4465 C C . LYS A 1 530 ? 1.613 12.370 18.253 1.00 86.81 530 LYS A C 1
ATOM 4467 O O . LYS A 1 530 ? 2.181 12.104 17.197 1.00 86.81 530 LYS A O 1
ATOM 4472 N N . GLU A 1 531 ? 1.302 13.618 18.598 1.00 87.81 531 GLU A N 1
ATOM 4473 C CA . GLU A 1 531 ? 1.637 14.773 17.760 1.00 87.81 531 GLU A CA 1
ATOM 4474 C C . GLU A 1 531 ? 3.146 14.931 17.569 1.00 87.81 531 GLU A C 1
ATOM 4476 O O . GLU A 1 531 ? 3.605 15.143 16.448 1.00 87.81 531 GLU A O 1
ATOM 4481 N N . ARG A 1 532 ? 3.943 14.795 18.635 1.00 88.00 532 ARG A N 1
ATOM 4482 C CA . ARG A 1 532 ? 5.411 14.855 18.542 1.00 88.00 532 ARG A CA 1
ATOM 4483 C C . ARG A 1 532 ? 5.955 13.748 17.639 1.00 88.00 532 ARG A C 1
ATOM 4485 O O . ARG A 1 532 ? 6.843 14.010 16.830 1.00 88.00 532 ARG A O 1
ATOM 4492 N N . SER A 1 533 ? 5.423 12.529 17.747 1.00 87.50 533 SER A N 1
ATOM 4493 C CA . SER A 1 533 ? 5.776 11.411 16.860 1.00 87.50 533 SER A CA 1
ATOM 4494 C C . SER A 1 533 ? 5.406 11.707 15.404 1.00 87.50 533 SER A C 1
ATOM 4496 O O . SER A 1 533 ? 6.243 11.560 14.513 1.00 87.50 533 SER A O 1
ATOM 4498 N N . PHE A 1 534 ? 4.195 12.219 15.171 1.00 84.62 534 PHE A N 1
ATOM 4499 C CA . PHE A 1 534 ? 3.731 12.611 13.846 1.00 84.62 534 PHE A CA 1
ATOM 4500 C C . PHE A 1 534 ? 4.627 13.694 13.230 1.00 84.62 534 PHE A C 1
ATOM 4502 O O . PHE A 1 534 ? 5.106 13.511 12.114 1.00 84.62 534 PHE A O 1
ATOM 4509 N N . ARG A 1 535 ? 4.952 14.755 13.984 1.00 86.31 535 ARG A N 1
ATOM 4510 C CA . ARG A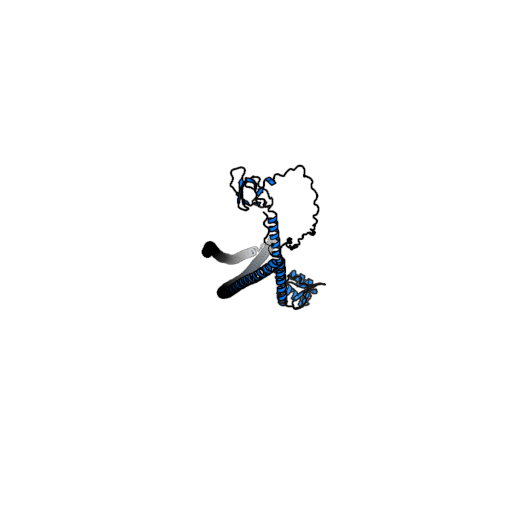 1 535 ? 5.852 15.835 13.541 1.00 86.31 535 ARG A CA 1
ATOM 4511 C C . ARG A 1 535 ? 7.256 15.327 13.201 1.00 86.31 535 ARG A C 1
ATOM 4513 O O . ARG A 1 535 ? 7.847 15.761 12.216 1.00 86.31 535 ARG A O 1
ATOM 4520 N N . ARG A 1 536 ? 7.802 14.386 13.982 1.00 85.94 536 ARG A N 1
ATOM 4521 C CA . ARG A 1 536 ? 9.101 13.756 13.674 1.00 85.94 536 ARG A CA 1
ATOM 4522 C C . ARG A 1 536 ? 9.047 12.977 12.361 1.00 85.94 536 ARG A C 1
ATOM 4524 O O . ARG A 1 536 ? 9.955 13.117 11.547 1.00 85.94 536 ARG A O 1
ATOM 4531 N N . ASN A 1 537 ? 7.984 12.207 12.134 1.00 84.19 537 ASN A N 1
ATOM 4532 C CA . ASN A 1 537 ? 7.817 11.438 10.901 1.00 84.19 537 ASN A CA 1
ATOM 4533 C C . ASN A 1 537 ? 7.625 12.346 9.679 1.00 84.19 537 ASN A C 1
ATOM 4535 O O . ASN A 1 537 ? 8.249 12.105 8.649 1.00 84.19 537 ASN A O 1
ATOM 4539 N N . THR A 1 538 ? 6.832 13.416 9.787 1.00 87.31 538 THR A N 1
ATOM 4540 C CA . THR A 1 538 ? 6.675 14.383 8.690 1.00 87.31 538 THR A CA 1
ATOM 4541 C C . THR A 1 538 ? 7.983 15.097 8.376 1.00 87.31 538 THR A C 1
ATOM 4543 O O . THR A 1 538 ? 8.338 15.208 7.209 1.00 87.31 538 THR A O 1
ATOM 4546 N N . ASN A 1 539 ? 8.743 15.513 9.393 1.00 88.50 539 ASN A N 1
ATOM 4547 C CA . ASN A 1 539 ? 10.038 16.161 9.181 1.00 88.50 539 ASN A CA 1
ATOM 4548 C C . ASN A 1 539 ? 11.055 15.206 8.544 1.00 88.50 539 ASN A C 1
ATOM 4550 O O . ASN A 1 539 ? 11.816 15.623 7.678 1.00 88.50 539 ASN A O 1
ATOM 4554 N N . LYS A 1 540 ? 11.032 13.919 8.919 1.00 90.19 540 LYS A N 1
ATOM 4555 C CA . LYS A 1 540 ? 11.867 12.893 8.284 1.00 90.19 540 LYS A CA 1
ATOM 4556 C C . LYS A 1 540 ? 11.531 12.732 6.795 1.00 90.19 540 LYS A C 1
ATOM 4558 O O . LYS A 1 540 ? 12.437 12.737 5.973 1.00 90.19 540 LYS A O 1
ATOM 4563 N N . LEU A 1 541 ? 10.245 12.667 6.444 1.00 87.38 541 LEU A N 1
ATOM 4564 C CA . LEU A 1 541 ? 9.802 12.574 5.045 1.00 87.38 541 LEU A CA 1
ATOM 4565 C C . LEU A 1 541 ? 10.152 13.824 4.226 1.00 87.38 541 LEU A C 1
ATOM 4567 O O . LEU A 1 541 ? 10.476 13.710 3.046 1.00 87.38 541 LEU A O 1
ATOM 4571 N N . ILE A 1 542 ? 10.088 15.010 4.837 1.00 87.94 542 ILE A N 1
ATOM 4572 C CA . ILE A 1 542 ? 10.513 16.261 4.195 1.00 87.94 542 ILE A CA 1
ATOM 4573 C C . ILE A 1 542 ? 12.020 16.220 3.920 1.00 87.94 542 ILE A C 1
ATOM 4575 O O . ILE A 1 542 ? 12.421 16.461 2.786 1.00 87.94 542 ILE A O 1
ATOM 4579 N N . ALA A 1 543 ? 12.837 15.827 4.901 1.00 89.44 543 ALA A N 1
ATOM 4580 C CA . ALA A 1 543 ? 14.285 15.710 4.725 1.00 89.44 543 ALA A CA 1
ATOM 4581 C C . ALA A 1 543 ? 14.667 14.688 3.635 1.00 89.44 543 ALA A C 1
ATOM 4583 O O . ALA A 1 543 ? 15.488 14.991 2.772 1.00 89.44 543 ALA A O 1
ATOM 4584 N N . GLU A 1 544 ? 14.024 13.514 3.612 1.00 89.50 544 GLU A N 1
ATOM 4585 C CA . GLU A 1 544 ? 14.232 12.499 2.564 1.00 89.50 544 GLU A CA 1
ATOM 4586 C C . GLU A 1 544 ? 13.847 13.014 1.168 1.00 89.50 544 GLU A C 1
ATOM 4588 O O . GLU A 1 544 ? 14.466 12.656 0.164 1.00 89.50 544 GLU A O 1
ATOM 4593 N N . ARG A 1 545 ? 12.812 13.857 1.078 1.00 89.56 545 ARG A N 1
ATOM 4594 C CA . ARG A 1 545 ? 12.409 14.482 -0.183 1.00 89.56 545 ARG A CA 1
ATOM 4595 C C . ARG A 1 545 ? 13.422 15.530 -0.641 1.00 89.56 545 ARG A C 1
ATOM 4597 O O . ARG A 1 545 ? 13.762 15.542 -1.819 1.00 89.56 545 ARG A O 1
ATOM 4604 N N . GLU A 1 546 ? 13.906 16.374 0.263 1.00 92.31 546 GLU A N 1
ATOM 4605 C CA . GLU A 1 546 ? 14.931 17.378 -0.043 1.00 92.31 546 GLU A CA 1
ATOM 4606 C C . GLU A 1 546 ? 16.247 16.729 -0.494 1.00 92.31 546 GLU A C 1
ATOM 4608 O O . GLU A 1 546 ? 16.895 17.228 -1.411 1.00 92.31 546 GLU A O 1
ATOM 4613 N N . GLU A 1 547 ? 16.634 15.599 0.103 1.00 93.19 547 GLU A N 1
ATOM 4614 C CA . GLU A 1 547 ? 17.814 14.832 -0.314 1.00 93.19 547 GLU A CA 1
ATOM 4615 C C . GLU A 1 547 ? 17.655 14.278 -1.739 1.00 93.19 547 GLU A C 1
ATOM 4617 O O . GLU A 1 547 ? 18.533 14.478 -2.577 1.00 93.19 547 GLU A O 1
ATOM 4622 N N . LYS A 1 548 ? 16.494 13.693 -2.061 1.00 90.00 548 LYS A N 1
ATOM 4623 C CA . LYS A 1 548 ? 16.187 13.227 -3.425 1.00 90.00 548 LYS A CA 1
ATOM 4624 C C . LYS A 1 548 ? 16.135 14.363 -4.442 1.00 90.00 548 LYS A C 1
ATOM 4626 O O . LYS A 1 548 ? 16.564 14.195 -5.579 1.00 90.00 548 LYS A O 1
ATOM 4631 N N . GLU A 1 549 ? 15.603 15.523 -4.062 1.00 92.06 549 GLU A N 1
ATOM 4632 C CA . GLU A 1 549 ? 15.590 16.696 -4.940 1.00 92.06 549 GLU A CA 1
ATOM 4633 C C . GLU A 1 549 ? 17.019 17.189 -5.228 1.00 92.06 549 GLU A C 1
ATOM 4635 O O . GLU A 1 549 ? 17.311 17.533 -6.374 1.00 92.06 549 GLU A O 1
ATOM 4640 N N . LYS A 1 550 ? 17.935 17.137 -4.249 1.00 92.62 550 LYS A N 1
ATOM 4641 C CA . LYS A 1 550 ? 19.365 17.426 -4.468 1.00 92.62 550 LYS A CA 1
ATOM 4642 C C . LYS A 1 550 ? 20.023 16.409 -5.400 1.00 92.62 550 LYS A C 1
ATOM 4644 O O . LYS A 1 550 ? 20.714 16.823 -6.326 1.00 92.62 550 LYS A O 1
ATOM 4649 N N . GLU A 1 551 ? 19.759 15.117 -5.211 1.00 92.62 551 GLU A N 1
ATOM 4650 C CA . GLU A 1 551 ? 20.284 14.045 -6.071 1.00 92.62 551 GLU A CA 1
ATOM 4651 C C . GLU A 1 551 ? 19.828 14.218 -7.531 1.00 92.62 551 GLU A C 1
ATOM 4653 O O . GLU A 1 551 ? 20.638 14.147 -8.452 1.00 92.62 551 GLU A O 1
ATOM 4658 N N . ILE A 1 552 ? 18.554 14.561 -7.758 1.00 88.69 552 ILE A N 1
ATOM 4659 C CA . ILE A 1 552 ? 18.018 14.842 -9.102 1.00 88.69 552 ILE A CA 1
ATOM 4660 C C . ILE A 1 552 ? 18.699 16.062 -9.739 1.00 88.69 552 ILE A C 1
ATOM 4662 O O . ILE A 1 552 ? 18.938 16.083 -10.949 1.00 88.69 552 ILE A O 1
ATOM 4666 N N . VAL A 1 553 ? 18.975 17.108 -8.957 1.00 93.69 553 VAL A N 1
ATOM 4667 C CA . VAL A 1 553 ? 19.663 18.311 -9.451 1.00 93.69 553 VAL A CA 1
ATOM 4668 C C . VAL A 1 553 ? 21.112 17.992 -9.827 1.00 93.69 553 VAL A C 1
ATOM 4670 O O . VAL A 1 553 ? 21.574 18.427 -10.882 1.00 93.69 553 VAL A O 1
ATOM 4673 N N . GLU A 1 554 ? 21.808 17.200 -9.015 1.00 94.12 554 GLU A N 1
ATOM 4674 C CA . GLU A 1 554 ? 23.171 16.746 -9.300 1.00 94.12 554 GLU A CA 1
ATOM 4675 C C . GLU A 1 554 ? 23.220 15.840 -10.540 1.00 94.12 554 GLU A C 1
ATOM 4677 O O . GLU A 1 554 ? 24.048 16.048 -11.428 1.00 94.12 554 GLU A O 1
ATOM 4682 N N . GLU A 1 555 ? 22.272 14.909 -10.676 1.00 92.25 555 GLU A N 1
ATOM 4683 C CA . GLU A 1 555 ? 22.162 14.048 -11.855 1.00 92.25 555 GLU A CA 1
ATOM 4684 C C . GLU A 1 555 ? 21.923 14.863 -13.135 1.00 92.25 555 GLU A C 1
ATOM 4686 O O . GLU A 1 555 ? 22.542 14.601 -14.169 1.00 92.25 555 GLU A O 1
ATOM 4691 N N . LYS A 1 556 ? 21.060 15.887 -13.082 1.00 90.69 556 LYS A N 1
ATOM 4692 C CA . LYS A 1 556 ? 20.843 16.800 -14.217 1.00 90.69 556 LYS A CA 1
ATOM 4693 C C . LYS A 1 556 ? 22.118 17.541 -14.601 1.00 90.69 556 LYS A C 1
ATOM 4695 O O . LYS A 1 556 ? 22.439 17.591 -15.785 1.00 90.69 556 LYS A O 1
ATOM 4700 N N . ARG A 1 557 ? 22.866 18.054 -13.622 1.00 94.19 557 ARG A N 1
ATOM 4701 C CA . ARG A 1 557 ? 24.141 18.733 -13.874 1.00 94.19 557 ARG A CA 1
ATOM 4702 C C . ARG A 1 557 ? 25.155 17.802 -14.547 1.00 94.19 557 ARG A C 1
ATOM 4704 O O . ARG A 1 557 ? 25.783 18.199 -15.522 1.00 94.19 557 ARG A O 1
ATOM 4711 N N . LEU A 1 558 ? 25.267 16.555 -14.084 1.00 94.00 558 LEU A N 1
ATOM 4712 C CA . LEU A 1 558 ? 26.146 15.554 -14.701 1.00 94.00 558 LEU A CA 1
ATOM 4713 C C . LEU A 1 558 ? 25.720 15.207 -16.135 1.00 94.00 558 LEU A C 1
ATOM 4715 O O . LEU A 1 558 ? 26.573 14.992 -16.994 1.00 94.00 558 LEU A O 1
ATOM 4719 N N . ARG A 1 559 ? 24.412 15.155 -16.421 1.00 88.62 559 ARG A N 1
ATOM 4720 C CA . ARG A 1 559 ? 23.908 14.960 -17.791 1.00 88.62 559 ARG A CA 1
ATOM 4721 C C . ARG A 1 559 ? 24.268 16.138 -18.696 1.00 88.62 559 ARG A C 1
ATOM 4723 O O . ARG A 1 559 ? 24.739 15.905 -19.801 1.00 88.62 559 ARG A O 1
ATOM 4730 N N . GLU A 1 560 ? 24.116 17.371 -18.219 1.00 93.94 560 GLU A N 1
ATOM 4731 C CA . GLU A 1 560 ? 24.507 18.575 -18.966 1.00 93.94 560 GLU A CA 1
ATOM 4732 C C . GLU A 1 560 ? 26.021 18.635 -19.229 1.00 93.94 560 GLU A C 1
ATOM 4734 O O . GLU A 1 560 ? 26.443 19.032 -20.314 1.00 93.94 560 GLU A O 1
ATOM 4739 N N . GLU A 1 561 ? 26.854 18.231 -18.264 1.00 95.50 561 GLU A N 1
ATOM 4740 C CA . GLU A 1 561 ? 28.310 18.133 -18.450 1.00 95.50 561 GLU A CA 1
ATOM 4741 C C . GLU A 1 561 ? 28.669 17.073 -19.508 1.00 95.50 561 GLU A C 1
ATOM 4743 O O . GLU A 1 561 ? 29.436 17.369 -20.424 1.00 95.50 561 GLU A O 1
ATOM 4748 N N . LYS A 1 562 ? 28.036 15.892 -19.476 1.00 93.38 562 LYS A N 1
ATOM 4749 C CA . LYS A 1 562 ? 28.220 14.852 -20.509 1.00 93.38 562 LYS A CA 1
ATOM 4750 C C . LYS A 1 562 ? 27.744 15.289 -21.891 1.00 93.38 562 LYS A C 1
ATOM 4752 O O . LYS A 1 562 ? 28.374 14.967 -22.893 1.00 93.38 562 LYS A O 1
ATOM 4757 N N . GLU A 1 563 ? 26.633 16.016 -21.976 1.00 93.69 563 GLU A N 1
ATOM 4758 C CA . GLU A 1 563 ? 26.157 16.556 -23.251 1.00 93.69 563 GLU A CA 1
ATOM 4759 C C . GLU A 1 563 ? 27.153 17.562 -23.839 1.00 93.69 563 GLU A C 1
ATOM 4761 O O . GLU A 1 563 ? 27.408 17.523 -25.042 1.00 93.69 563 GLU A O 1
ATOM 4766 N N . LYS A 1 564 ? 27.772 18.411 -23.007 1.00 94.38 564 LYS A N 1
ATOM 4767 C CA . LYS A 1 564 ? 28.841 19.322 -23.450 1.00 94.38 564 LYS A CA 1
ATOM 4768 C C . LYS A 1 564 ? 30.062 18.561 -23.961 1.00 94.38 564 LYS A C 1
ATOM 4770 O O . LYS A 1 564 ? 30.568 18.909 -25.023 1.00 94.38 564 LYS A O 1
ATOM 4775 N N . GLU A 1 565 ? 30.477 17.508 -23.262 1.00 95.50 565 GLU A N 1
ATOM 4776 C CA . GLU A 1 565 ? 31.593 16.648 -23.674 1.00 95.50 565 GLU A CA 1
ATOM 4777 C C . GLU A 1 565 ? 31.318 15.975 -25.031 1.00 95.50 565 GLU A C 1
ATOM 4779 O O . GLU A 1 565 ? 32.146 16.042 -25.936 1.00 95.50 565 GLU A O 1
ATOM 4784 N N . ILE A 1 566 ? 30.109 15.436 -25.237 1.00 91.81 566 ILE A N 1
ATOM 4785 C CA . ILE A 1 566 ? 29.691 14.844 -26.522 1.00 91.81 566 ILE A CA 1
ATOM 4786 C C . ILE A 1 566 ? 29.705 15.884 -27.653 1.00 91.81 566 ILE A C 1
ATOM 4788 O O . ILE A 1 566 ? 30.058 15.571 -28.793 1.00 91.81 566 ILE A O 1
ATOM 4792 N N . VAL A 1 567 ? 29.278 17.118 -27.377 1.00 94.81 567 VAL A N 1
ATOM 4793 C CA . VAL A 1 567 ? 29.288 18.209 -28.364 1.00 94.81 567 VAL A CA 1
ATOM 4794 C C . VAL A 1 567 ? 30.722 18.605 -28.723 1.00 94.81 567 VAL A C 1
ATOM 4796 O O . VAL A 1 567 ? 31.022 18.798 -29.902 1.00 94.81 567 VAL A O 1
ATOM 4799 N N . GLU A 1 568 ? 31.613 18.690 -27.738 1.00 96.06 568 GLU A N 1
ATOM 4800 C CA . GLU A 1 568 ? 33.030 18.992 -27.949 1.00 96.06 568 GLU A CA 1
ATOM 4801 C C . GLU A 1 568 ? 33.742 17.877 -28.727 1.00 96.06 568 GLU A C 1
ATOM 4803 O O . GLU A 1 568 ? 34.442 18.157 -29.702 1.00 96.06 568 GLU A O 1
ATOM 4808 N N . GLU A 1 569 ? 33.483 16.612 -28.391 1.00 94.75 569 GLU A N 1
ATOM 4809 C CA . GLU A 1 569 ? 34.019 15.456 -29.113 1.00 94.75 569 GLU A CA 1
ATOM 4810 C C . GLU A 1 569 ? 33.566 15.446 -30.583 1.00 94.75 569 GLU A C 1
ATOM 4812 O O . GLU A 1 569 ? 34.374 15.216 -31.489 1.00 94.75 569 GLU A O 1
ATOM 4817 N N . LYS A 1 570 ? 32.291 15.765 -30.851 1.00 93.06 570 LYS A N 1
ATOM 4818 C CA . LYS A 1 570 ? 31.782 15.924 -32.223 1.00 93.06 570 LYS A CA 1
ATOM 4819 C C . LYS A 1 570 ? 32.506 17.039 -32.974 1.00 93.06 570 LYS A C 1
ATOM 4821 O O . LYS A 1 570 ? 32.889 16.824 -34.122 1.00 93.06 570 LYS A O 1
ATOM 4826 N N . ARG A 1 571 ? 32.746 18.189 -32.334 1.00 95.69 571 ARG A N 1
ATOM 4827 C CA . ARG A 1 571 ? 33.484 19.303 -32.952 1.00 95.69 571 ARG A CA 1
ATOM 4828 C C . ARG A 1 571 ? 34.909 18.892 -33.324 1.00 95.69 571 ARG A C 1
ATOM 4830 O O . ARG A 1 571 ? 35.336 19.127 -34.451 1.00 95.69 571 ARG A O 1
ATOM 4837 N N . LEU A 1 572 ? 35.615 18.221 -32.413 1.00 95.44 572 LEU A N 1
ATOM 4838 C CA . LEU A 1 572 ? 36.969 17.714 -32.660 1.00 95.44 572 LEU A CA 1
ATOM 4839 C C . LEU A 1 572 ? 36.997 16.670 -33.783 1.00 95.44 572 LEU A C 1
ATOM 4841 O O . LEU A 1 572 ? 37.939 16.628 -34.574 1.00 95.44 572 LEU A O 1
ATOM 4845 N N . ARG A 1 573 ? 35.965 15.826 -33.886 1.00 92.00 573 ARG A N 1
ATOM 4846 C CA . ARG A 1 573 ? 35.837 14.863 -34.984 1.00 92.00 573 ARG A CA 1
ATOM 4847 C C . ARG A 1 573 ? 35.656 15.559 -36.333 1.00 92.00 573 ARG A C 1
ATOM 4849 O O . ARG A 1 573 ? 36.335 15.186 -37.284 1.00 92.00 573 ARG A O 1
ATOM 4856 N N . GLU A 1 574 ? 34.802 16.576 -36.408 1.00 94.81 574 GLU A N 1
ATOM 4857 C CA . GLU A 1 574 ? 34.616 17.378 -37.624 1.00 94.81 574 GLU A CA 1
ATOM 4858 C C . GLU A 1 574 ? 35.898 18.126 -38.025 1.00 94.81 574 GLU A C 1
ATOM 4860 O O . GLU A 1 574 ? 36.221 18.203 -39.210 1.00 94.81 574 GLU A O 1
ATOM 4865 N N . GLU A 1 575 ? 36.653 18.658 -37.059 1.00 96.44 575 GLU A N 1
ATOM 4866 C CA . GLU A 1 575 ? 37.964 19.277 -37.302 1.00 96.44 575 GLU A CA 1
ATOM 4867 C C . GLU A 1 575 ? 38.959 18.262 -37.893 1.00 96.44 575 GLU A C 1
ATOM 4869 O O . GLU A 1 575 ? 39.548 18.527 -38.942 1.00 96.44 575 GLU A O 1
ATOM 4874 N N . ARG A 1 576 ? 39.061 17.054 -37.318 1.00 94.12 576 ARG A N 1
ATOM 4875 C CA . ARG A 1 576 ? 39.903 15.970 -37.863 1.00 94.12 576 ARG A CA 1
ATOM 4876 C C . ARG A 1 576 ? 39.467 15.521 -39.258 1.00 94.12 576 ARG A C 1
ATOM 4878 O O . ARG A 1 576 ? 40.307 15.194 -40.093 1.00 94.12 576 ARG A O 1
ATOM 4885 N N . GLU A 1 577 ? 38.165 15.471 -39.532 1.00 94.88 577 GLU A N 1
ATOM 4886 C CA . GLU A 1 577 ? 37.642 15.135 -40.863 1.00 94.88 577 GLU A CA 1
ATOM 4887 C C . GLU A 1 577 ? 38.016 16.210 -41.899 1.00 94.88 577 GLU A C 1
ATOM 4889 O O . GLU A 1 577 ? 38.426 15.867 -43.011 1.00 94.88 577 GLU A O 1
ATOM 4894 N N . LYS A 1 578 ? 37.979 17.498 -41.525 1.00 95.50 578 LYS A N 1
ATOM 4895 C CA . LYS A 1 578 ? 38.454 18.607 -42.374 1.00 95.50 578 LYS A CA 1
ATOM 4896 C C . LYS A 1 578 ? 39.961 18.541 -42.631 1.00 95.50 578 LYS A C 1
ATOM 4898 O O . LYS A 1 578 ? 40.378 18.712 -43.775 1.00 95.50 578 LYS A O 1
ATOM 4903 N N . GLU A 1 579 ? 40.768 18.265 -41.608 1.00 95.69 579 GLU A N 1
ATOM 4904 C CA . GLU A 1 579 ? 42.221 18.085 -41.754 1.00 95.69 579 GLU A CA 1
ATOM 4905 C C . GLU A 1 579 ? 42.557 16.909 -42.678 1.00 95.69 579 GLU A C 1
ATOM 4907 O O . GLU A 1 579 ? 43.367 17.044 -43.596 1.00 95.69 579 GLU A O 1
ATOM 4912 N N . ASN A 1 580 ? 41.883 15.769 -42.501 1.00 93.56 580 ASN A N 1
ATOM 4913 C CA . ASN A 1 580 ? 42.056 14.605 -43.369 1.00 93.56 580 ASN A CA 1
ATOM 4914 C C . ASN A 1 580 ? 41.687 14.910 -44.827 1.00 93.56 580 ASN A C 1
ATOM 4916 O O . ASN A 1 580 ? 42.370 14.452 -45.745 1.00 93.56 580 ASN A O 1
ATOM 4920 N N . TYR A 1 581 ? 40.634 15.699 -45.050 1.00 94.31 581 TYR A N 1
ATOM 4921 C CA . TYR A 1 581 ? 40.235 16.130 -46.386 1.00 94.31 581 TYR A CA 1
ATOM 4922 C C . TYR A 1 581 ? 41.283 17.046 -47.040 1.00 94.31 581 TYR A C 1
ATOM 4924 O O . TYR A 1 581 ? 41.629 16.844 -48.205 1.00 94.31 581 TYR A O 1
ATOM 4932 N N . LEU A 1 582 ? 41.843 18.005 -46.294 1.00 95.81 582 LEU A N 1
ATOM 4933 C CA . LEU A 1 582 ? 42.939 18.865 -46.765 1.00 95.81 582 LEU A CA 1
ATOM 4934 C C . LEU A 1 582 ? 44.185 18.045 -47.130 1.00 95.81 582 LEU A C 1
ATOM 4936 O O . LEU A 1 582 ? 44.711 18.190 -48.233 1.00 95.81 582 LEU A O 1
ATOM 4940 N N . LEU A 1 583 ? 44.589 17.108 -46.267 1.00 94.06 583 LEU A N 1
ATOM 4941 C CA . LEU A 1 583 ? 45.695 16.183 -46.541 1.00 94.06 583 LEU A CA 1
ATOM 4942 C C . LEU A 1 583 ? 45.451 15.343 -47.803 1.00 94.06 583 LEU A C 1
ATOM 4944 O O . LEU A 1 583 ? 46.377 15.071 -48.569 1.00 94.06 583 LEU A O 1
ATOM 4948 N N . GLN A 1 584 ? 44.208 14.918 -48.045 1.00 93.56 584 GLN A N 1
ATOM 4949 C CA . GLN A 1 584 ? 43.850 14.185 -49.259 1.00 93.56 584 GLN A CA 1
ATOM 4950 C C . GLN A 1 584 ? 43.957 15.068 -50.513 1.00 93.56 584 GLN A C 1
ATOM 4952 O O . GLN A 1 584 ? 44.438 14.599 -51.549 1.00 93.56 584 GLN A O 1
ATOM 4957 N N . GLN A 1 585 ? 43.564 16.343 -50.427 1.00 94.19 585 GLN A N 1
ATOM 4958 C CA . GLN A 1 585 ? 43.740 17.298 -51.523 1.00 94.19 585 GLN A CA 1
ATOM 4959 C C . GLN A 1 585 ? 45.219 17.544 -51.836 1.00 94.19 585 GLN A C 1
ATOM 4961 O O . GLN A 1 585 ? 45.595 17.452 -53.007 1.00 94.19 585 GLN A O 1
ATOM 4966 N N . GLU A 1 586 ? 46.061 17.772 -50.825 1.00 95.94 586 GLU A N 1
ATOM 4967 C CA . GLU A 1 586 ? 47.510 17.949 -50.999 1.00 95.94 586 GLU A CA 1
ATOM 4968 C C . GLU A 1 586 ? 48.160 16.729 -51.657 1.00 95.94 586 GLU A C 1
ATOM 4970 O O . GLU A 1 586 ? 48.882 16.870 -52.646 1.00 95.94 586 GLU A O 1
ATOM 4975 N N . LYS A 1 587 ? 47.833 15.515 -51.189 1.00 93.75 587 LYS A N 1
ATOM 4976 C CA . LYS A 1 587 ? 48.301 14.270 -51.821 1.00 93.75 587 LYS A CA 1
ATOM 4977 C C . LYS A 1 587 ? 47.896 14.197 -53.293 1.00 93.75 587 LYS A C 1
ATOM 4979 O O . LYS A 1 587 ? 48.728 13.886 -54.141 1.00 93.75 587 LYS A O 1
ATOM 4984 N N . SER A 1 588 ? 46.646 14.536 -53.615 1.00 92.31 588 SER A N 1
ATOM 4985 C CA . SER A 1 588 ? 46.162 14.532 -55.001 1.00 92.31 588 SER A CA 1
ATOM 4986 C C . SER A 1 588 ? 46.854 15.581 -55.885 1.00 92.31 588 SER A C 1
ATOM 4988 O O . SER A 1 588 ? 47.054 15.347 -57.079 1.00 92.31 588 SER A O 1
ATOM 4990 N N . ALA A 1 589 ? 47.237 16.730 -55.319 1.00 94.00 589 ALA A N 1
ATOM 4991 C CA . ALA A 1 589 ? 47.975 17.776 -56.019 1.00 94.00 589 ALA A CA 1
ATOM 4992 C C . ALA A 1 589 ? 49.417 17.333 -56.309 1.00 94.00 589 ALA A C 1
ATOM 4994 O O . ALA A 1 589 ? 49.854 17.420 -57.456 1.00 94.00 589 ALA A O 1
ATOM 4995 N N . LEU A 1 590 ? 50.101 16.760 -55.314 1.00 93.75 590 LEU A N 1
ATOM 4996 C CA . LEU A 1 590 ? 51.447 16.198 -55.466 1.00 93.75 590 LEU A CA 1
ATOM 4997 C C . LEU A 1 590 ? 51.481 15.039 -56.471 1.00 93.75 590 LEU A C 1
ATOM 4999 O O . LEU A 1 590 ? 52.400 14.941 -57.280 1.00 93.75 590 LEU A O 1
ATOM 5003 N N . GLU A 1 591 ? 50.465 14.170 -56.484 1.00 93.81 591 GLU A N 1
ATOM 5004 C CA . GLU A 1 591 ? 50.349 13.114 -57.496 1.00 93.81 591 GLU A CA 1
ATOM 5005 C C . GLU A 1 591 ? 50.203 13.675 -58.915 1.00 93.81 591 GLU A C 1
ATOM 5007 O O . GLU A 1 591 ? 50.799 13.142 -59.856 1.00 93.81 591 GLU A O 1
ATOM 5012 N N . LYS A 1 592 ? 49.418 14.746 -59.093 1.00 93.25 592 LYS A N 1
ATOM 5013 C CA . LYS A 1 592 ? 49.292 15.431 -60.388 1.00 93.25 592 LYS A CA 1
ATOM 5014 C C . LYS A 1 592 ? 50.618 16.058 -60.807 1.00 93.25 592 LYS A C 1
ATOM 5016 O O . LYS A 1 592 ? 51.019 15.887 -61.956 1.00 93.25 592 LYS A O 1
ATOM 5021 N N . GLU A 1 593 ? 51.312 16.724 -59.890 1.00 94.44 593 GLU A N 1
ATOM 5022 C CA . GLU A 1 593 ? 52.620 17.324 -60.149 1.00 94.44 593 GLU A CA 1
ATOM 5023 C C . GLU A 1 593 ? 53.653 16.260 -60.552 1.00 94.44 593 GLU A C 1
ATOM 5025 O O . GLU A 1 593 ? 54.265 16.363 -61.618 1.00 94.44 593 GLU A O 1
ATOM 5030 N N . ASN A 1 594 ? 53.745 15.160 -59.800 1.00 91.25 594 ASN A N 1
ATOM 5031 C CA . ASN A 1 594 ? 54.608 14.027 -60.136 1.00 91.25 594 ASN A CA 1
ATOM 5032 C C . ASN A 1 594 ? 54.274 13.427 -61.509 1.00 91.25 594 ASN A C 1
ATOM 5034 O O . ASN A 1 594 ? 55.181 13.163 -62.299 1.00 91.25 594 ASN A O 1
ATOM 5038 N N . LYS A 1 595 ? 52.986 13.267 -61.853 1.00 91.19 595 LYS A N 1
ATOM 5039 C CA . LYS A 1 595 ? 52.574 12.825 -63.199 1.00 91.19 595 LYS A CA 1
ATOM 5040 C C . LYS A 1 595 ? 53.050 13.790 -64.286 1.00 91.19 595 LYS A C 1
ATOM 5042 O O . LYS A 1 595 ? 53.557 13.332 -65.309 1.00 91.19 595 LYS A O 1
ATOM 5047 N N . THR A 1 596 ? 52.943 15.103 -64.070 1.00 90.81 596 THR A N 1
ATOM 5048 C CA . THR A 1 596 ? 53.434 16.094 -65.043 1.00 90.81 596 THR A CA 1
ATOM 5049 C C . THR A 1 596 ? 54.955 16.083 -65.185 1.00 90.81 596 THR A C 1
ATOM 5051 O O . THR A 1 596 ? 55.450 16.207 -66.304 1.00 90.81 596 THR A O 1
ATOM 5054 N N . LEU A 1 597 ? 55.704 15.875 -64.098 1.00 89.25 597 LEU A N 1
ATOM 5055 C CA . LEU A 1 597 ? 57.163 15.728 -64.139 1.00 89.25 597 LEU A CA 1
ATOM 5056 C C . LEU A 1 597 ? 57.580 14.468 -64.905 1.00 89.25 597 LEU A C 1
ATOM 5058 O O . LEU A 1 597 ? 58.446 14.551 -65.773 1.00 89.25 597 LEU A O 1
ATOM 5062 N N . ILE A 1 598 ? 56.915 13.333 -64.659 1.00 87.19 598 ILE A N 1
ATOM 5063 C CA . ILE A 1 598 ? 57.133 12.082 -65.407 1.00 87.19 598 ILE A CA 1
ATOM 5064 C C . ILE A 1 598 ? 56.816 12.270 -66.898 1.00 87.19 598 ILE A C 1
ATOM 5066 O O . ILE A 1 598 ? 57.508 11.738 -67.762 1.00 87.19 598 ILE A O 1
ATOM 5070 N N . GLN A 1 599 ? 55.769 13.025 -67.232 1.00 84.75 599 GLN A N 1
ATOM 5071 C CA . GLN A 1 599 ? 55.411 13.281 -68.625 1.00 84.75 599 GLN A CA 1
ATOM 5072 C C . GLN A 1 599 ? 56.436 14.194 -69.317 1.00 84.75 599 GLN A C 1
ATOM 5074 O O . GLN A 1 599 ? 56.821 13.918 -70.450 1.00 84.75 599 GLN A O 1
ATOM 5079 N N . LYS A 1 600 ? 56.935 15.229 -68.628 1.00 84.94 600 LYS A N 1
ATOM 5080 C CA . LYS A 1 600 ? 58.013 16.098 -69.130 1.00 84.94 600 LYS A CA 1
ATOM 5081 C C . LYS A 1 600 ? 59.327 15.338 -69.326 1.00 84.94 600 LYS A C 1
ATOM 5083 O O . LYS A 1 600 ? 59.972 15.526 -70.352 1.00 84.94 600 LYS A O 1
ATOM 5088 N N . SER A 1 601 ? 59.706 14.456 -68.397 1.00 78.19 601 SER A N 1
ATOM 5089 C CA . SER A 1 601 ? 60.928 13.654 -68.544 1.00 78.19 601 SER A CA 1
ATOM 5090 C C . SER A 1 601 ? 60.833 12.665 -69.706 1.00 78.19 601 SER A C 1
ATOM 5092 O O . SER A 1 601 ? 61.806 12.507 -70.434 1.00 78.19 601 SER A O 1
ATOM 5094 N N . LYS A 1 602 ? 59.656 12.074 -69.959 1.00 78.12 602 LYS A N 1
ATOM 5095 C CA . LYS A 1 602 ? 59.424 11.248 -71.158 1.00 78.12 602 LYS A CA 1
ATOM 5096 C C . LYS A 1 602 ? 59.582 12.033 -72.461 1.00 78.12 602 LYS A C 1
ATOM 5098 O O . LYS A 1 602 ? 60.116 11.485 -73.415 1.00 78.12 602 LYS A O 1
ATOM 5103 N N . VAL A 1 603 ? 59.153 13.297 -72.510 1.00 75.12 603 VAL A N 1
ATOM 5104 C CA . VAL A 1 603 ? 59.322 14.145 -73.704 1.00 75.12 603 VAL A CA 1
ATOM 5105 C C . VAL A 1 603 ? 60.801 14.462 -73.954 1.00 75.12 603 VAL A C 1
ATOM 5107 O O . VAL A 1 603 ? 61.242 14.336 -75.089 1.00 75.12 603 VAL A O 1
ATOM 5110 N N . CYS A 1 604 ? 61.584 14.765 -72.912 1.00 67.75 604 CYS A N 1
ATOM 5111 C CA . CYS A 1 604 ? 63.023 15.037 -73.052 1.00 67.75 604 CYS A CA 1
ATOM 5112 C C . CYS A 1 604 ? 63.882 13.818 -73.432 1.00 67.75 604 CYS A C 1
ATOM 5114 O O . CYS A 1 604 ? 65.035 14.002 -73.789 1.00 67.75 604 CYS A O 1
ATOM 5116 N N . VAL A 1 605 ? 63.375 12.587 -73.310 1.00 62.56 605 VAL A N 1
ATOM 5117 C CA . VAL A 1 605 ? 64.104 11.363 -73.712 1.00 62.56 605 VAL A CA 1
ATOM 5118 C C . VAL A 1 605 ? 63.826 10.991 -75.178 1.00 62.56 605 VAL A C 1
ATOM 5120 O O . VAL A 1 605 ? 64.553 10.192 -75.759 1.00 62.56 605 VAL A O 1
ATOM 5123 N N . VAL A 1 606 ? 62.782 11.563 -75.789 1.00 53.44 606 VAL A N 1
ATOM 5124 C CA . VAL A 1 606 ? 62.390 11.310 -77.191 1.00 53.44 606 VAL A CA 1
ATOM 5125 C C . VAL A 1 606 ? 62.963 12.362 -78.156 1.00 53.44 606 VAL A C 1
ATOM 5127 O O . VAL A 1 606 ? 63.029 12.117 -79.358 1.00 53.44 606 VAL A O 1
ATOM 5130 N N . SER A 1 607 ? 63.386 13.515 -77.637 1.00 44.31 607 SER A N 1
ATOM 5131 C CA . SER A 1 607 ? 64.148 14.560 -78.340 1.00 44.31 607 SER A CA 1
ATOM 5132 C C . SER A 1 607 ? 65.638 14.418 -78.079 1.00 44.31 607 SER A C 1
ATOM 5134 O O . SER A 1 607 ? 66.413 14.519 -79.053 1.00 44.31 607 SER A O 1
#

Secondary structure (DSSP, 8-state):
--PPPGGG-S-HHHHHHHHHHHHHHHHHHS--------------S----HHHHHHHHHHSHHHHHHHHHHHT-----HHHHHHS-HHHHHHHHTGGGEEEETTEEEEE-SS-EEE---HHHHHHHHHHHHHHHHHHHHHHHHHHHHHT----PPPTT-EEEEEP--SSS-TT--PEEEEEEEEEEEETTEEEEEESSSS---EEEEGGGEEEGGGTS----TT---------PPP------------------PPPPPPPPP----S-HHHHHHHHHHHHHHHHHHHHHHHHHHHHHHHHHHHHHHHHHHHHHHHHHHHHHHHHHHHHHHHHHHHHHHHHHHHHHHHHHHHHHHHHHHHHHHHHHHHHHHHHHHHHHHHHHHHHHHHHHHHHHHHHHHHHHHHHHHHHHHHHHHHHHHHHHHHHHHHHHHHHHHHHHHHHHHHHHHGGGS-SS-HHHHHHHHHHHHHHHHHHHHHHHHHHHHHHHHHHHHHHHHHHHHHHHHHHHHHHHHHHHHHHHHHHHHHHHHHHHHHHHHHHHHHHHHHHHHHHHHHHHHHHHHHHHHHHHHHHHHHHHHHHHHHHHHHHHHHHHHHHHHHHHHHHHHHHHH-

pLDDT: mean 79.59, std 18.29, range [31.86, 97.62]

Organism: Mytilus coruscus (NCBI:txid42192)

Foldseek 3Di:
DDDDDPPPPDDPVVVVVVVVVVVVVVVVVPDDDDDDDDDCPPPPPPPQDPVRQLVLLCPFPLSVVLVVCLVVVDDQDPVNLVVDDPSNNVCNVQSVQWDADPSFIWGDDPVDTHGPGGPVVVVVVVVVVVVVVVVVVVVVVVVVVVVPPPVPDDDFFFKKWFFDDDPDPVRPDRDTDPFIWTFHDDDPQWTWIGTPDDDDDIDIDGVVRIDGCVVVPPPPPVPDPDDDDDDDDDDDDDDDDDDDDDDDDDDDDDDDDDDDDDDDDDDDPPVVVVVVVVVVVVVVVVVVVVVVVVVVVVVVVVVVVVVVVVVVVVVVVVVVVVVVVVVVVVVVVVVVVVVVVVVVVVVVVVVVVVVVVVVVVVVVVVVVVVVVVVVVVVVVVVVVVVVVVVVVVVVVVVVVVVVVVVVVVVVVVVVVVVVVVVVVVVVVVVVVVVVVVVVVVVVVVVVVPDDDDCPVVVVVVVVVVVVVVVVVVVVVVVVVVVVVVVVVVVVVVVVVVVVVVVVVVVVVVVVVVVVVVVVVVVVVVVVVVVVVVVVVVVVVVVVVVVVVVVVVVVVVVVVVVVVVVVVVVVVVVVVVVVVVVVVVVVVVVVVVVVVVVVVVVVVVVVD